Protein AF-A0A7C7Q0E6-F1 (afdb_monomer_lite)

Secondary structure (DSSP, 8-state):
-B-SS-TT---TT-S-SEE-SS----GGGHHHHTTTSS-EESEEEE-SSEEEEEEE-GGGTT-SS---EEEEEEEGGG---PPP-HHHHHHHHT-TT---PPEEEEE--SB--SEEEEETTEEEEEE-BGGGGG-HHHHTTTT-EEEEEEETTT--EEEEEEESSPEEEEEEEEETTEEEEEETTS-EEEE-TTSSB-----S--PPP---SSTT--EEE-----SSSEE-BTTSS---EEE-SEEEE-SSSEEEEEESSS-SEEEPP-GGG--TTS-EEEEEEEEESSSSEEEEEEEETTTEEEEEEE-TTSEEEEEEES-SSTTSEEEEEEEEEPPTTS-EEEEEEEETTTTEEEEEETTEEEEEEEPPTT--S----TT--EEES-SSSB-EEEEEEEEE-

Radius of gyration: 24.92 Å; chains: 1; bounding box: 66×43×68 Å

Structure (mmCIF, N/CA/C/O backbone):
data_AF-A0A7C7Q0E6-F1
#
_entry.id   AF-A0A7C7Q0E6-F1
#
loop_
_atom_site.group_PDB
_atom_site.id
_atom_site.type_symbol
_atom_site.label_atom_id
_atom_site.label_alt_id
_atom_site.label_comp_id
_atom_site.label_asym_id
_atom_site.label_entity_id
_atom_site.label_seq_id
_atom_site.pdbx_PDB_ins_code
_atom_site.Cartn_x
_atom_site.Cartn_y
_atom_site.Cartn_z
_atom_site.occupancy
_atom_site.B_iso_or_equiv
_atom_site.auth_seq_id
_atom_site.auth_comp_id
_atom_site.auth_asym_id
_atom_site.auth_atom_id
_atom_site.pdbx_PDB_model_num
ATOM 1 N N . LEU A 1 1 ? 14.233 1.771 -32.184 1.00 88.00 1 LEU A N 1
ATOM 2 C CA . LEU A 1 1 ? 14.460 0.899 -31.011 1.00 88.00 1 LEU A CA 1
ATOM 3 C C . LEU A 1 1 ? 14.840 -0.485 -31.528 1.00 88.00 1 LEU A C 1
ATOM 5 O O . LEU A 1 1 ? 14.166 -0.945 -32.438 1.00 88.00 1 LEU A O 1
ATOM 9 N N . PHE A 1 2 ? 15.894 -1.125 -31.019 1.00 87.12 2 PHE A N 1
ATOM 10 C CA . PHE A 1 2 ? 16.211 -2.524 -31.347 1.00 87.12 2 PHE A CA 1
ATOM 11 C C . PHE A 1 2 ? 16.764 -3.262 -30.118 1.00 87.12 2 PHE A C 1
ATOM 13 O O . PHE A 1 2 ? 17.229 -2.627 -29.168 1.00 87.12 2 PHE A O 1
ATOM 20 N N . SER A 1 3 ? 16.712 -4.594 -30.138 1.00 87.50 3 SER A N 1
ATOM 21 C CA . SER A 1 3 ? 17.214 -5.456 -29.067 1.00 87.50 3 SER A CA 1
ATOM 22 C C . SER A 1 3 ? 18.143 -6.538 -29.629 1.00 87.50 3 SER A C 1
ATOM 24 O O . SER A 1 3 ? 17.723 -7.251 -30.538 1.00 87.50 3 SER A O 1
ATOM 26 N N . PRO A 1 4 ? 19.378 -6.699 -29.110 1.00 79.69 4 PRO A N 1
ATOM 27 C CA . PRO A 1 4 ? 20.280 -7.764 -29.551 1.00 79.69 4 PRO A CA 1
ATOM 28 C C . PRO A 1 4 ? 19.893 -9.153 -29.018 1.00 79.69 4 PRO A C 1
ATOM 30 O O . PRO A 1 4 ? 20.367 -10.146 -29.558 1.00 79.69 4 PRO A O 1
ATOM 33 N N . ALA A 1 5 ? 19.065 -9.224 -27.970 1.00 78.62 5 ALA A N 1
ATOM 34 C CA . ALA A 1 5 ? 18.670 -10.474 -27.313 1.00 78.62 5 ALA A CA 1
ATOM 35 C C . ALA A 1 5 ? 17.171 -10.805 -27.479 1.00 78.62 5 ALA A C 1
ATOM 37 O O . ALA A 1 5 ? 16.717 -11.861 -27.055 1.00 78.62 5 ALA A O 1
ATOM 38 N N . GLY A 1 6 ? 16.413 -9.926 -28.144 1.00 84.88 6 GLY A N 1
ATOM 39 C CA . GLY A 1 6 ? 14.966 -10.034 -28.312 1.00 84.88 6 GLY A CA 1
ATOM 40 C C . GLY A 1 6 ? 14.204 -9.108 -27.362 1.00 84.88 6 GLY A C 1
ATOM 41 O O . GLY A 1 6 ? 14.594 -8.885 -26.219 1.00 84.88 6 GLY A O 1
ATOM 42 N N . PHE A 1 7 ? 13.090 -8.550 -27.841 1.00 85.62 7 PHE A N 1
ATOM 43 C CA . PHE A 1 7 ? 12.302 -7.584 -27.068 1.00 85.62 7 PHE A CA 1
ATOM 44 C C . PHE A 1 7 ? 11.613 -8.174 -25.840 1.00 85.62 7 PHE A C 1
ATOM 46 O O . PHE A 1 7 ? 11.263 -7.414 -24.950 1.00 85.62 7 PHE A O 1
ATOM 53 N N . LEU A 1 8 ? 11.451 -9.495 -25.787 1.00 82.81 8 LEU A N 1
ATOM 54 C CA . LEU A 1 8 ? 10.764 -10.201 -24.704 1.00 82.81 8 LEU A CA 1
ATOM 55 C C . LEU A 1 8 ? 11.722 -10.946 -23.767 1.00 82.81 8 LEU A C 1
ATOM 57 O O . LEU A 1 8 ? 11.274 -11.662 -22.877 1.00 82.81 8 LEU A O 1
ATOM 61 N N . ASP A 1 9 ? 13.031 -10.805 -23.972 1.00 81.69 9 ASP A N 1
ATOM 62 C CA . ASP A 1 9 ? 14.022 -11.434 -23.111 1.00 81.69 9 ASP A CA 1
ATOM 63 C C . ASP A 1 9 ? 14.139 -10.683 -21.780 1.00 81.69 9 ASP A C 1
ATOM 65 O O . ASP A 1 9 ? 14.504 -9.507 -21.736 1.00 81.69 9 ASP A O 1
ATOM 69 N N . ASP A 1 10 ? 13.839 -11.378 -20.686 1.00 78.25 10 ASP A N 1
ATOM 70 C CA . ASP A 1 10 ? 13.859 -10.844 -19.328 1.00 78.25 10 ASP A CA 1
ATOM 71 C C . ASP A 1 10 ? 14.991 -11.424 -18.458 1.00 78.25 10 ASP A C 1
ATOM 73 O O . ASP A 1 10 ? 15.037 -11.199 -17.240 1.00 78.25 10 ASP A O 1
ATOM 77 N N . ASN A 1 11 ? 15.955 -12.114 -19.081 1.00 77.56 11 ASN A N 1
ATOM 78 C CA . ASN A 1 11 ? 17.046 -12.805 -18.406 1.00 77.56 11 ASN A CA 1
ATOM 79 C C . ASN A 1 11 ? 18.053 -11.849 -17.746 1.00 77.56 11 ASN A C 1
ATOM 81 O O . ASN A 1 11 ? 18.809 -11.144 -18.423 1.00 77.56 11 ASN A O 1
ATOM 85 N N . TRP A 1 12 ? 18.116 -11.843 -16.412 1.00 69.19 12 TRP A N 1
ATOM 86 C CA . TRP A 1 12 ? 18.917 -10.897 -15.621 1.00 69.19 12 TRP A CA 1
ATOM 87 C C . TRP A 1 12 ? 20.417 -10.886 -15.912 1.00 69.19 12 TRP A C 1
ATOM 89 O O . TRP A 1 12 ? 21.068 -9.886 -15.607 1.00 69.19 12 TRP A O 1
ATOM 99 N N . TRP A 1 13 ? 20.957 -11.929 -16.539 1.00 66.19 13 TRP A N 1
ATOM 100 C CA . TRP A 1 13 ? 22.360 -11.975 -16.952 1.00 66.19 13 TRP A CA 1
ATOM 101 C C . TRP A 1 13 ? 22.690 -10.978 -18.072 1.00 66.19 13 TRP A C 1
ATOM 103 O O . TRP A 1 13 ? 23.849 -10.581 -18.227 1.00 66.19 13 TRP A O 1
ATOM 113 N N . HIS A 1 14 ? 21.689 -10.510 -18.818 1.00 71.75 14 HIS A N 1
ATOM 114 C CA . HIS A 1 14 ? 21.881 -9.519 -19.868 1.00 71.75 14 HIS A CA 1
ATOM 115 C C . HIS A 1 14 ? 21.864 -8.096 -19.313 1.00 71.75 14 HIS A C 1
ATOM 117 O O . HIS A 1 14 ? 20.973 -7.674 -18.570 1.00 71.75 14 HIS A O 1
ATOM 123 N N . ARG A 1 15 ? 22.891 -7.332 -19.699 1.00 68.56 15 ARG A N 1
ATOM 124 C CA . ARG A 1 15 ? 23.143 -5.996 -19.147 1.00 68.56 15 ARG A CA 1
ATOM 125 C C . ARG A 1 15 ? 22.322 -4.888 -19.817 1.00 68.56 15 ARG A C 1
ATOM 127 O O . ARG A 1 15 ? 22.119 -3.830 -19.228 1.00 68.56 15 ARG A O 1
ATOM 134 N N . THR A 1 16 ? 21.833 -5.136 -21.027 1.00 68.62 16 THR A N 1
ATOM 135 C CA . THR A 1 16 ? 20.943 -4.249 -21.786 1.00 68.62 16 THR A CA 1
ATOM 136 C C . THR A 1 16 ? 20.053 -5.102 -22.673 1.00 68.62 16 THR A C 1
ATOM 138 O O . THR A 1 16 ? 20.585 -5.906 -23.440 1.00 68.62 16 THR A O 1
ATOM 141 N N . TYR A 1 17 ? 18.739 -4.898 -22.614 1.00 75.25 17 TYR A N 1
ATOM 142 C CA . TYR A 1 17 ? 17.821 -5.525 -23.563 1.00 75.25 17 TYR A CA 1
ATOM 143 C C . TYR A 1 17 ? 17.563 -4.609 -24.734 1.00 75.25 17 TYR A C 1
ATOM 145 O O . TYR A 1 17 ? 17.551 -5.067 -25.869 1.00 75.25 17 TYR A O 1
ATOM 153 N N . TRP A 1 18 ? 17.351 -3.322 -24.482 1.00 90.94 18 TRP A N 1
ATOM 154 C CA . TRP A 1 18 ? 16.843 -2.404 -25.487 1.00 90.94 18 TRP A CA 1
ATOM 155 C C . TRP A 1 18 ? 17.825 -1.266 -25.708 1.00 90.94 18 TRP A C 1
ATOM 157 O O . TRP A 1 18 ? 18.314 -0.642 -24.763 1.00 90.94 18 TRP A O 1
ATOM 167 N N . VAL A 1 19 ? 18.105 -1.001 -26.979 1.00 90.50 19 VAL A N 1
ATOM 168 C CA . VAL A 1 19 ? 19.029 0.030 -27.437 1.00 90.50 19 VAL A CA 1
ATOM 169 C C . VAL A 1 19 ? 18.265 0.980 -28.350 1.00 90.50 19 VAL A C 1
ATOM 171 O O . VAL A 1 19 ? 17.673 0.588 -29.362 1.00 90.50 19 VAL A O 1
ATOM 174 N N . PHE A 1 20 ? 18.281 2.262 -28.005 1.00 91.56 20 PHE A N 1
ATOM 175 C CA . PHE A 1 20 ? 17.761 3.321 -28.854 1.00 91.56 20 PHE A CA 1
ATOM 176 C C . PHE A 1 20 ? 18.888 3.840 -29.756 1.00 91.56 20 PHE A C 1
ATOM 178 O O . PHE A 1 20 ? 19.489 4.883 -29.518 1.00 91.56 20 PHE A O 1
ATOM 185 N N . GLY A 1 21 ? 19.214 3.058 -30.784 1.00 88.50 21 GLY A N 1
ATOM 186 C CA . GLY A 1 21 ? 20.295 3.342 -31.725 1.00 88.50 21 GLY A CA 1
ATOM 187 C C . GLY A 1 21 ? 20.097 2.628 -33.058 1.00 88.50 21 GLY A C 1
ATOM 188 O O . GLY A 1 21 ? 19.042 2.041 -33.300 1.00 88.50 21 GLY A O 1
ATOM 189 N N . LYS A 1 22 ? 21.118 2.684 -33.914 1.00 85.50 22 LYS A N 1
ATOM 190 C CA . LYS A 1 22 ? 21.147 1.992 -35.214 1.00 85.50 22 LYS A CA 1
ATOM 191 C C . LYS A 1 22 ? 22.032 0.744 -35.202 1.00 85.50 22 LYS A C 1
ATOM 193 O O . LYS A 1 22 ? 21.872 -0.111 -36.065 1.00 85.50 22 LYS A O 1
ATOM 198 N N . HIS A 1 23 ? 22.957 0.634 -34.244 1.00 81.94 23 HIS A N 1
ATOM 199 C CA . HIS A 1 23 ? 23.950 -0.437 -34.201 1.00 81.94 23 HIS A CA 1
ATOM 200 C C . HIS A 1 23 ? 24.279 -0.891 -32.773 1.00 81.94 23 HIS A C 1
ATOM 202 O O . HIS A 1 23 ? 24.108 -0.149 -31.804 1.00 81.94 23 HIS A O 1
ATOM 208 N N . PHE A 1 24 ? 24.809 -2.108 -32.646 1.00 80.75 24 PHE A N 1
ATOM 209 C CA . PHE A 1 24 ? 25.304 -2.685 -31.396 1.00 80.75 24 PHE A CA 1
ATOM 210 C C . PHE A 1 24 ? 26.719 -3.223 -31.596 1.00 80.75 24 PHE A C 1
ATOM 212 O O . PHE A 1 24 ? 27.003 -3.872 -32.602 1.00 80.75 24 PHE A O 1
ATOM 219 N N . TYR A 1 25 ? 27.603 -2.961 -30.635 1.00 80.81 25 TYR A N 1
ATOM 220 C CA . TYR A 1 25 ? 28.914 -3.599 -30.593 1.00 80.81 25 TYR A CA 1
ATOM 221 C C . TYR A 1 25 ? 28.756 -5.004 -30.016 1.00 80.81 25 TYR A C 1
ATOM 223 O O . TYR A 1 25 ? 28.298 -5.150 -28.887 1.00 80.81 25 TYR A O 1
ATOM 231 N N . ALA A 1 26 ? 29.140 -6.029 -30.772 1.00 77.88 26 ALA A N 1
ATOM 232 C CA . ALA A 1 26 ? 29.093 -7.417 -30.328 1.00 77.88 26 ALA A CA 1
ATOM 233 C C . ALA A 1 26 ? 30.396 -7.842 -29.616 1.00 77.88 26 ALA A C 1
ATOM 235 O O . ALA A 1 26 ? 31.403 -7.128 -29.617 1.00 77.88 26 ALA A O 1
ATOM 236 N N . GLY A 1 27 ? 30.381 -9.032 -29.009 1.00 75.75 27 GLY A N 1
ATOM 237 C CA . GLY A 1 27 ? 31.560 -9.663 -28.405 1.00 75.75 27 GLY A CA 1
ATOM 238 C C . GLY A 1 27 ? 32.020 -9.052 -27.074 1.00 75.75 27 GLY A C 1
ATOM 239 O O . GLY A 1 27 ? 31.331 -8.234 -26.460 1.00 75.75 27 GLY A O 1
ATOM 240 N N . TYR A 1 28 ? 33.218 -9.449 -26.623 1.00 73.44 28 TYR A N 1
ATOM 241 C CA . TYR A 1 28 ? 33.764 -9.084 -25.306 1.00 73.44 28 TYR A CA 1
ATOM 242 C C . TYR A 1 28 ? 33.933 -7.577 -25.088 1.00 73.44 28 TYR A C 1
ATOM 244 O O . TYR A 1 28 ? 34.082 -7.169 -23.954 1.00 73.44 28 TYR A O 1
ATOM 252 N N . ILE A 1 29 ? 33.916 -6.712 -26.099 1.00 75.06 29 ILE A N 1
ATOM 253 C CA . ILE A 1 29 ? 33.987 -5.257 -25.861 1.00 75.06 29 ILE A CA 1
ATOM 254 C C . ILE A 1 29 ? 32.611 -4.585 -25.889 1.00 75.06 29 ILE A C 1
ATOM 256 O O . ILE A 1 29 ? 32.460 -3.474 -25.387 1.00 75.06 29 ILE A O 1
ATOM 260 N N . GLY A 1 30 ? 31.594 -5.264 -26.425 1.00 77.44 30 GLY A N 1
ATOM 261 C CA . GLY A 1 30 ? 30.262 -4.714 -26.654 1.00 77.44 30 GLY A CA 1
ATOM 262 C C . GLY A 1 30 ? 29.554 -4.219 -25.400 1.00 77.44 30 GLY A C 1
ATOM 263 O O . GLY A 1 30 ? 28.970 -3.136 -25.383 1.00 77.44 30 GLY A O 1
ATOM 264 N N . TRP A 1 31 ? 29.691 -4.972 -24.310 1.00 75.44 31 TRP A N 1
ATOM 265 C CA . TRP A 1 31 ? 29.091 -4.649 -23.014 1.00 75.44 31 TRP A CA 1
ATOM 266 C C . TRP A 1 31 ? 29.593 -3.333 -22.416 1.00 75.44 31 TRP A C 1
ATOM 268 O O . TRP A 1 31 ? 28.874 -2.716 -21.635 1.00 75.44 31 TRP A O 1
ATOM 278 N N . PHE A 1 32 ? 30.813 -2.909 -22.756 1.00 76.75 32 PHE A N 1
ATOM 279 C CA . PHE A 1 32 ? 31.327 -1.620 -22.318 1.00 76.75 32 PHE A CA 1
ATOM 280 C C . PHE A 1 32 ? 30.604 -0.494 -23.041 1.00 76.75 32 PHE A C 1
ATOM 282 O O . PHE A 1 32 ? 30.259 0.484 -22.407 1.00 76.75 32 PHE A O 1
ATOM 289 N N . PHE A 1 33 ? 30.324 -0.626 -24.338 1.00 80.25 33 PHE A N 1
ATOM 290 C CA . PHE A 1 33 ? 29.666 0.427 -25.121 1.00 80.25 33 PHE A CA 1
ATOM 291 C C . PHE A 1 33 ? 28.145 0.461 -24.948 1.00 80.25 33 PHE A C 1
ATOM 293 O O . PHE A 1 33 ? 27.528 1.504 -25.183 1.00 80.25 33 PHE A O 1
ATOM 300 N N . ALA A 1 34 ? 27.551 -0.650 -24.506 1.00 79.00 34 ALA A N 1
ATOM 301 C CA . ALA A 1 34 ? 26.132 -0.756 -24.195 1.00 79.00 34 ALA A CA 1
ATOM 302 C C . ALA A 1 34 ? 25.697 0.382 -23.254 1.00 79.00 34 ALA A C 1
ATOM 304 O O . ALA A 1 34 ? 26.284 0.585 -22.196 1.00 79.00 34 ALA A O 1
ATOM 305 N N . GLY A 1 35 ? 24.714 1.183 -23.672 1.00 80.81 35 GLY A N 1
ATOM 306 C CA . GLY A 1 35 ? 24.186 2.307 -22.887 1.00 80.81 35 GLY A CA 1
ATOM 307 C C . GLY A 1 35 ? 25.111 3.514 -22.705 1.00 80.81 35 GLY A C 1
ATOM 308 O O . GLY A 1 35 ? 24.641 4.545 -22.231 1.00 80.81 35 GLY A O 1
ATOM 309 N N . ARG A 1 36 ? 26.398 3.433 -23.080 1.00 83.31 36 ARG A N 1
ATOM 310 C CA . ARG A 1 36 ? 27.352 4.552 -22.959 1.00 83.31 36 ARG A CA 1
ATOM 311 C C . ARG A 1 36 ? 27.312 5.503 -24.142 1.00 83.31 36 ARG A C 1
ATOM 313 O O . ARG A 1 36 ? 27.509 6.700 -23.947 1.00 83.31 36 ARG A O 1
ATOM 320 N N . GLU A 1 37 ? 27.136 4.982 -25.353 1.00 83.44 37 GLU A N 1
ATOM 321 C CA . GLU A 1 37 ? 27.152 5.795 -26.579 1.00 83.44 37 GLU A CA 1
ATOM 322 C C . GLU A 1 37 ? 25.770 6.271 -27.000 1.00 83.44 37 GLU A C 1
ATOM 324 O O . GLU A 1 37 ? 25.613 7.391 -27.476 1.00 83.44 37 GLU A O 1
ATOM 329 N N . VAL A 1 38 ? 24.781 5.408 -26.811 1.00 89.06 38 VAL A N 1
ATOM 330 C CA . VAL A 1 38 ? 23.384 5.651 -27.141 1.00 89.06 38 VAL A CA 1
ATOM 331 C C . VAL A 1 38 ? 22.520 5.228 -25.961 1.00 89.06 38 VAL A C 1
ATOM 333 O O . VAL A 1 38 ? 22.935 4.341 -25.204 1.00 89.06 38 VAL A O 1
ATOM 336 N N . PRO A 1 39 ? 21.332 5.828 -25.784 1.00 92.00 39 PRO A N 1
ATOM 337 C CA . PRO A 1 39 ? 20.422 5.431 -24.722 1.00 92.00 39 PRO A CA 1
ATOM 338 C C . PRO A 1 39 ? 20.114 3.934 -24.813 1.00 92.00 39 PRO A C 1
ATOM 340 O O . PRO A 1 39 ? 19.650 3.442 -25.841 1.00 92.00 39 PRO A O 1
ATOM 343 N N . ALA A 1 40 ? 20.398 3.200 -23.742 1.00 90.62 40 ALA A N 1
ATOM 344 C CA . ALA A 1 40 ? 20.088 1.782 -23.643 1.00 90.62 40 ALA A CA 1
ATOM 345 C C . ALA A 1 40 ? 19.729 1.419 -22.208 1.00 90.62 40 ALA A C 1
ATOM 347 O O . ALA A 1 40 ? 20.140 2.091 -21.260 1.00 90.62 40 ALA A O 1
ATOM 348 N N . GLY A 1 41 ? 18.981 0.337 -22.054 1.00 90.12 41 GLY A N 1
ATOM 349 C CA . GLY A 1 41 ? 18.575 -0.152 -20.750 1.00 90.12 41 GLY A CA 1
ATOM 350 C C . GLY A 1 41 ? 17.968 -1.537 -20.816 1.00 90.12 41 GLY A C 1
ATOM 351 O O . GLY A 1 41 ? 17.988 -2.205 -21.850 1.00 90.12 41 GLY A O 1
ATOM 352 N N . ARG A 1 42 ? 17.435 -1.974 -19.680 1.00 88.19 42 ARG A N 1
ATOM 353 C CA . ARG A 1 42 ? 16.581 -3.158 -19.623 1.00 88.19 42 ARG A CA 1
ATOM 354 C C . ARG A 1 42 ? 15.259 -2.850 -20.307 1.00 88.19 42 ARG A C 1
ATOM 356 O O . ARG A 1 42 ? 14.860 -3.557 -21.204 1.00 88.19 42 ARG A O 1
ATOM 363 N N . ILE A 1 43 ? 14.628 -1.742 -19.964 1.00 92.44 43 ILE A N 1
ATOM 364 C CA . ILE A 1 43 ? 13.388 -1.328 -20.613 1.00 92.44 43 ILE A CA 1
ATOM 365 C C . ILE A 1 43 ? 13.477 0.156 -20.932 1.00 92.44 43 ILE A C 1
ATOM 367 O O . ILE A 1 43 ? 14.079 0.917 -20.166 1.00 92.44 43 ILE A O 1
ATOM 371 N N . LEU A 1 44 ? 12.936 0.547 -22.083 1.00 94.88 44 LEU A N 1
ATOM 3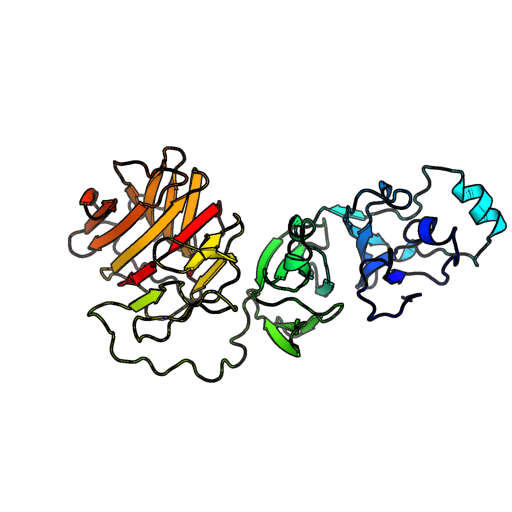72 C CA . LEU A 1 44 ? 12.909 1.923 -22.573 1.00 94.88 44 LEU A CA 1
ATOM 373 C C . LEU A 1 44 ? 11.494 2.271 -23.033 1.00 94.88 44 LEU A C 1
ATOM 375 O O . LEU A 1 44 ? 10.889 1.510 -23.764 1.00 94.88 44 LEU A O 1
ATOM 379 N N . THR A 1 45 ? 11.006 3.457 -22.712 1.00 94.75 45 THR A N 1
ATOM 380 C CA . THR A 1 45 ? 9.819 4.038 -23.351 1.00 94.75 45 THR A CA 1
ATOM 381 C C . THR A 1 45 ? 10.190 5.423 -23.843 1.00 94.75 45 THR A C 1
ATOM 383 O O . THR A 1 45 ? 11.142 6.023 -23.347 1.00 94.75 45 THR A O 1
ATOM 386 N N . PHE A 1 46 ? 9.492 5.949 -24.835 1.00 94.81 46 PHE A N 1
ATOM 387 C CA . PHE A 1 46 ? 9.848 7.237 -25.411 1.00 94.81 46 PHE A CA 1
ATOM 388 C C . PHE A 1 46 ? 8.617 7.960 -25.938 1.00 94.81 46 PHE A C 1
ATOM 390 O O . PHE A 1 46 ? 7.634 7.336 -26.324 1.00 94.81 46 PHE A O 1
ATOM 397 N N . ASN A 1 47 ? 8.705 9.284 -25.943 1.00 92.69 47 ASN A N 1
ATOM 398 C CA . ASN A 1 47 ? 7.805 10.155 -26.687 1.00 92.69 47 ASN A CA 1
ATOM 399 C C . ASN A 1 47 ? 8.592 10.840 -27.815 1.00 92.69 47 ASN A C 1
ATOM 401 O O . ASN A 1 47 ? 9.729 10.467 -28.109 1.00 92.69 47 ASN A O 1
ATOM 405 N N . GLU A 1 48 ? 8.002 11.855 -28.437 1.00 91.69 48 GLU A N 1
ATOM 406 C CA . GLU A 1 48 ? 8.586 12.557 -29.586 1.00 91.69 48 GLU A CA 1
ATOM 407 C C . GLU A 1 48 ? 9.954 13.202 -29.312 1.00 91.69 48 GLU A C 1
ATOM 409 O O . GLU A 1 48 ? 10.733 13.390 -30.241 1.00 91.69 48 GLU A O 1
ATOM 414 N N . SER A 1 49 ? 10.271 13.535 -28.056 1.00 94.19 49 SER A N 1
ATOM 415 C CA . SER A 1 49 ? 11.497 14.271 -27.701 1.00 94.19 49 SER A CA 1
ATOM 416 C C . SER A 1 49 ? 12.396 13.556 -26.698 1.00 94.19 49 SER A C 1
ATOM 418 O O . SER A 1 49 ? 13.582 13.869 -26.583 1.00 94.19 49 SER A O 1
ATOM 420 N N . THR A 1 50 ? 11.849 12.629 -25.914 1.00 96.69 50 THR A N 1
ATOM 421 C CA . THR A 1 50 ? 12.504 12.121 -24.710 1.00 96.69 50 THR A CA 1
ATOM 422 C C . THR A 1 50 ? 12.404 10.608 -24.631 1.00 96.69 50 THR A C 1
ATOM 424 O O . THR A 1 50 ? 11.338 10.025 -24.811 1.00 96.69 50 THR A O 1
ATOM 427 N N . ILE A 1 51 ? 13.537 9.987 -24.314 1.00 96.94 51 ILE A N 1
ATOM 428 C CA . ILE A 1 51 ? 13.662 8.570 -23.998 1.00 96.94 51 ILE A CA 1
ATOM 429 C C . ILE A 1 51 ? 13.756 8.444 -22.481 1.00 96.94 51 ILE A C 1
ATOM 431 O O . ILE A 1 51 ? 14.609 9.071 -21.850 1.00 96.94 51 ILE A O 1
ATOM 435 N N . TYR A 1 52 ? 12.910 7.598 -21.914 1.00 97.69 52 TYR A N 1
ATOM 436 C CA . TYR A 1 52 ? 12.934 7.183 -20.521 1.00 97.69 52 TYR A CA 1
ATOM 437 C C . TYR A 1 52 ? 13.449 5.753 -20.450 1.00 97.69 52 TYR A C 1
ATOM 439 O O . TYR A 1 52 ? 13.055 4.909 -21.256 1.00 97.69 52 TYR A O 1
ATOM 447 N N . GLY A 1 53 ? 14.327 5.464 -19.498 1.00 95.62 53 GLY A N 1
ATOM 448 C CA . GLY A 1 53 ? 14.938 4.147 -19.413 1.00 95.62 53 GLY A CA 1
ATOM 449 C C . GLY A 1 53 ? 15.252 3.704 -18.002 1.00 95.62 53 GLY A C 1
ATOM 450 O O . GLY A 1 53 ? 15.579 4.513 -17.136 1.00 95.62 53 GLY A O 1
ATOM 451 N N . PHE A 1 54 ? 15.194 2.392 -17.792 1.00 93.88 54 PHE A N 1
ATOM 452 C CA . PHE A 1 54 ? 15.721 1.739 -16.602 1.00 93.88 54 PHE A CA 1
ATOM 453 C C . PHE A 1 54 ? 16.966 0.937 -16.980 1.00 93.88 54 PHE A C 1
ATOM 455 O O . PHE A 1 54 ? 16.890 -0.020 -17.755 1.00 93.88 54 PHE A O 1
ATOM 462 N N . ALA A 1 55 ? 18.127 1.337 -16.468 1.00 90.00 55 ALA A N 1
ATOM 463 C CA . ALA A 1 55 ? 19.423 0.802 -16.890 1.00 90.00 55 ALA A CA 1
ATOM 464 C C . ALA A 1 55 ? 20.428 0.739 -15.745 1.00 90.00 55 ALA A C 1
ATOM 466 O O . ALA A 1 55 ? 20.154 1.201 -14.640 1.00 90.00 55 ALA A O 1
ATOM 467 N N . TYR A 1 56 ? 21.603 0.157 -15.987 1.00 85.31 56 TYR A N 1
ATOM 468 C CA . TYR A 1 56 ? 22.706 0.280 -15.038 1.00 85.31 56 TYR A CA 1
ATOM 469 C C . TYR A 1 56 ? 23.119 1.738 -14.901 1.00 85.31 56 TYR A C 1
ATOM 471 O O . TYR A 1 56 ? 23.187 2.471 -15.887 1.00 85.31 56 TYR A O 1
ATOM 479 N N . LYS A 1 57 ? 23.484 2.133 -13.682 1.00 85.81 57 LYS A N 1
ATOM 480 C CA . LYS A 1 57 ? 24.149 3.415 -13.463 1.00 85.81 57 LYS A CA 1
ATOM 481 C C . LYS A 1 57 ? 25.434 3.488 -14.307 1.00 85.81 57 LYS A C 1
ATOM 483 O O . LYS A 1 57 ? 26.150 2.486 -14.396 1.00 85.81 57 LYS A O 1
ATOM 488 N N . PRO A 1 58 ? 25.801 4.667 -14.846 1.00 83.31 58 PRO A N 1
ATOM 489 C CA . PRO A 1 58 ? 26.971 4.842 -15.715 1.00 83.31 58 PRO A CA 1
ATOM 490 C C . PRO A 1 58 ? 28.276 4.237 -15.180 1.00 83.31 58 PRO A C 1
ATOM 492 O O . PRO A 1 58 ? 29.066 3.672 -15.937 1.00 83.31 58 PRO A O 1
ATOM 495 N N . SER A 1 59 ? 28.490 4.304 -13.863 1.00 78.44 59 SER A N 1
ATOM 496 C CA . SER A 1 59 ? 29.674 3.768 -13.184 1.00 78.44 59 SER A CA 1
ATOM 497 C C . SER A 1 59 ? 29.763 2.235 -13.169 1.00 78.44 59 SER A C 1
ATOM 499 O O . SER A 1 59 ? 30.828 1.697 -12.872 1.00 78.44 59 SER A O 1
ATOM 501 N N . TYR A 1 60 ? 28.685 1.523 -13.509 1.00 77.38 60 TYR A N 1
ATOM 502 C CA . TYR A 1 60 ? 28.598 0.063 -13.431 1.00 77.38 60 TYR A CA 1
ATOM 503 C C . TYR A 1 60 ? 28.739 -0.651 -14.781 1.00 77.38 60 TYR A C 1
ATOM 505 O O . TYR A 1 60 ? 28.888 -1.869 -14.798 1.00 77.38 60 TYR A O 1
ATOM 513 N N . TYR A 1 61 ? 28.869 0.073 -15.899 1.00 73.44 61 TYR A N 1
ATOM 514 C CA . TYR A 1 61 ? 29.195 -0.493 -17.225 1.00 73.44 61 TYR A CA 1
ATOM 515 C C . TYR A 1 61 ? 30.653 -1.004 -17.360 1.00 73.44 61 TYR A C 1
ATOM 517 O O . TYR A 1 61 ? 31.206 -1.063 -18.455 1.00 73.44 61 TYR A O 1
ATOM 525 N N . ARG A 1 62 ? 31.306 -1.364 -16.243 1.00 67.19 62 ARG A N 1
ATOM 526 C CA . ARG A 1 62 ? 32.677 -1.916 -16.194 1.00 67.19 62 ARG A CA 1
ATOM 527 C C . ARG A 1 62 ? 32.903 -2.985 -15.108 1.00 67.19 62 ARG A C 1
ATOM 529 O O . ARG A 1 62 ? 33.830 -3.777 -15.236 1.00 67.19 62 ARG A O 1
ATOM 536 N N . ASN A 1 63 ? 32.071 -3.034 -14.065 1.00 59.28 63 ASN A N 1
ATOM 537 C CA . ASN A 1 63 ? 32.303 -3.877 -12.886 1.00 59.28 63 ASN A CA 1
ATOM 538 C C . ASN A 1 63 ? 31.316 -5.048 -12.810 1.00 59.28 63 ASN A C 1
ATOM 540 O O . ASN A 1 63 ? 30.138 -4.900 -13.119 1.00 59.28 63 ASN A O 1
ATOM 544 N N . ILE A 1 64 ? 31.805 -6.207 -12.358 1.00 53.94 64 ILE A N 1
ATOM 545 C CA . ILE A 1 64 ? 31.018 -7.441 -12.170 1.00 53.94 64 ILE A CA 1
ATOM 546 C C . ILE A 1 64 ? 30.209 -7.383 -10.858 1.00 53.94 64 ILE A C 1
ATOM 548 O O . ILE A 1 64 ? 29.171 -8.024 -10.723 1.00 53.94 64 ILE A O 1
ATOM 552 N N . THR A 1 65 ? 30.650 -6.574 -9.893 1.00 50.03 65 THR A N 1
ATOM 553 C CA . THR A 1 65 ? 30.110 -6.552 -8.531 1.00 50.03 65 THR A CA 1
ATOM 554 C C . THR A 1 65 ? 29.401 -5.232 -8.237 1.00 50.03 65 THR A C 1
ATOM 556 O O . THR A 1 65 ? 30.027 -4.225 -7.903 1.00 50.03 65 THR A O 1
ATOM 559 N N . GLY A 1 66 ? 28.075 -5.234 -8.361 1.00 53.81 66 GLY A N 1
ATOM 560 C CA . GLY A 1 66 ? 27.220 -4.133 -7.920 1.00 53.81 66 GLY A CA 1
ATOM 561 C C . GLY A 1 66 ? 26.068 -3.876 -8.879 1.00 53.81 66 GLY A C 1
ATOM 562 O O . GLY A 1 66 ? 26.165 -3.068 -9.793 1.00 53.81 66 GLY A O 1
ATOM 563 N N . TRP A 1 67 ? 24.948 -4.548 -8.653 1.00 60.38 67 TRP A N 1
ATOM 564 C CA . TRP A 1 67 ? 23.713 -4.320 -9.394 1.00 60.38 67 TRP A CA 1
ATOM 565 C C . TRP A 1 67 ? 23.073 -3.009 -8.924 1.00 60.38 67 TRP A C 1
ATOM 567 O O . TRP A 1 67 ? 22.245 -3.009 -8.016 1.00 60.38 67 TRP A O 1
ATOM 577 N N . LYS A 1 68 ? 23.495 -1.873 -9.491 1.00 76.31 68 LYS A N 1
ATOM 578 C CA . LYS A 1 68 ? 22.850 -0.578 -9.237 1.00 76.31 68 LYS A CA 1
ATOM 579 C C . LYS A 1 68 ? 22.235 -0.041 -10.513 1.00 76.31 68 LYS A C 1
ATOM 581 O O . LYS A 1 68 ? 22.932 0.460 -11.396 1.00 76.31 68 LYS A O 1
ATOM 586 N N . TYR A 1 69 ? 20.919 -0.158 -10.571 1.00 86.25 69 TYR A N 1
ATOM 587 C CA . TYR A 1 69 ? 20.110 0.427 -11.620 1.00 86.25 69 TYR A CA 1
ATOM 588 C C . TYR A 1 69 ? 19.751 1.873 -11.288 1.00 86.25 69 TYR A C 1
ATOM 590 O O . TYR A 1 69 ? 19.795 2.278 -10.127 1.00 86.25 69 TYR A O 1
ATOM 598 N N . HIS A 1 70 ? 19.392 2.627 -12.314 1.00 91.38 70 HIS A N 1
ATOM 599 C CA . HIS A 1 70 ? 18.739 3.919 -12.199 1.00 91.38 70 HIS A CA 1
ATOM 600 C C . HIS A 1 70 ? 17.601 4.020 -13.210 1.00 91.38 70 HIS A C 1
ATOM 602 O O . HIS A 1 70 ? 17.603 3.337 -14.238 1.00 91.38 70 HIS A O 1
ATOM 608 N N . LEU A 1 71 ? 16.645 4.887 -12.908 1.00 96.12 71 LEU A N 1
ATOM 609 C CA . LEU A 1 71 ? 15.708 5.409 -13.884 1.00 96.12 71 LEU A CA 1
ATOM 610 C C . LEU A 1 71 ? 16.274 6.721 -14.432 1.00 96.12 71 LEU A C 1
ATOM 612 O O . LEU A 1 71 ? 16.784 7.539 -13.665 1.00 96.12 71 LEU A O 1
ATOM 616 N N . PHE A 1 72 ? 16.178 6.935 -15.738 1.00 96.44 72 PHE A N 1
ATOM 617 C CA . PHE A 1 72 ? 16.687 8.141 -16.380 1.00 96.44 72 PHE A CA 1
ATOM 618 C C . PHE A 1 72 ? 15.738 8.682 -17.446 1.00 96.44 72 PHE A C 1
ATOM 620 O O . PHE A 1 72 ? 14.943 7.936 -18.019 1.00 96.44 72 PHE A O 1
ATOM 627 N N . ALA A 1 73 ? 15.911 9.965 -17.770 1.00 97.69 73 ALA A N 1
ATOM 628 C CA . ALA A 1 73 ? 15.439 10.565 -19.014 1.00 97.69 73 ALA A CA 1
ATOM 629 C C . ALA A 1 73 ? 16.603 11.148 -19.813 1.00 97.69 73 ALA A C 1
ATOM 631 O O . ALA A 1 73 ? 17.557 11.693 -19.254 1.00 97.69 73 ALA A O 1
ATOM 632 N N . THR A 1 74 ? 16.521 11.069 -21.134 1.00 95.88 74 THR A N 1
ATOM 633 C CA . THR A 1 74 ? 17.496 11.646 -22.064 1.00 95.88 74 THR A CA 1
ATOM 634 C C . THR A 1 74 ? 16.808 12.098 -23.346 1.00 95.88 74 THR A C 1
ATOM 636 O O . THR A 1 74 ? 15.676 11.713 -23.625 1.00 95.88 74 THR A O 1
ATOM 639 N N . ASP A 1 75 ? 17.464 12.966 -24.105 1.00 95.00 75 ASP A N 1
ATOM 640 C CA . ASP A 1 75 ? 16.888 13.530 -25.321 1.00 95.00 75 ASP A CA 1
ATOM 641 C C . ASP A 1 75 ? 17.049 12.583 -26.516 1.00 95.00 75 ASP A C 1
ATOM 643 O O . ASP A 1 75 ? 18.119 12.000 -26.710 1.00 95.00 75 ASP A O 1
ATOM 647 N N . ILE A 1 76 ? 16.009 12.458 -27.340 1.00 91.81 76 ILE A N 1
ATOM 648 C CA . ILE A 1 76 ? 16.033 11.602 -28.533 1.00 91.81 76 ILE A CA 1
ATOM 649 C C . ILE A 1 76 ? 17.075 12.077 -29.561 1.00 91.81 76 ILE A C 1
ATOM 651 O O . ILE A 1 76 ? 17.627 11.271 -30.309 1.00 91.81 76 ILE A O 1
ATOM 655 N N . SER A 1 77 ? 17.426 13.369 -29.562 1.00 88.44 77 SER A N 1
ATOM 656 C CA . SER A 1 77 ? 18.443 13.943 -30.457 1.00 88.44 77 SER A CA 1
ATOM 657 C C . SER A 1 77 ? 19.873 13.462 -30.175 1.00 88.44 77 SER A C 1
ATOM 659 O O . SER A 1 77 ? 20.771 13.654 -31.001 1.00 88.44 77 SER A O 1
ATOM 661 N N . GLN A 1 78 ? 20.110 12.807 -29.032 1.00 80.69 78 GLN A N 1
ATOM 662 C CA . GLN A 1 78 ? 21.424 12.259 -28.679 1.00 80.69 78 GLN A CA 1
ATOM 663 C C . GLN A 1 78 ? 21.792 11.003 -29.473 1.00 80.69 78 GLN A C 1
ATOM 665 O O . GLN A 1 78 ? 22.924 10.527 -29.386 1.00 80.69 78 GLN A O 1
ATOM 670 N N . VAL A 1 79 ? 20.868 10.475 -30.275 1.00 77.75 79 VAL A N 1
ATOM 671 C CA . VAL A 1 79 ? 21.045 9.261 -31.075 1.00 77.75 79 VAL A CA 1
ATOM 672 C C . VAL A 1 79 ? 21.875 9.577 -32.324 1.00 77.75 79 VAL A C 1
ATOM 674 O O . VAL A 1 79 ? 21.391 9.603 -33.454 1.00 77.75 79 VAL A O 1
ATOM 677 N N . LYS A 1 80 ? 23.167 9.837 -32.114 1.00 77.62 80 LYS A N 1
ATOM 678 C CA . LYS A 1 80 ? 24.170 10.039 -33.165 1.00 77.62 80 LYS A CA 1
ATOM 679 C C . LYS A 1 80 ? 25.130 8.861 -33.151 1.00 77.62 80 LYS A C 1
ATOM 681 O O . LYS A 1 80 ? 26.141 8.886 -32.454 1.00 77.62 80 LYS A O 1
ATOM 686 N N . GLN A 1 81 ? 24.793 7.816 -33.902 1.00 75.44 81 GLN A N 1
ATOM 687 C CA . GLN A 1 81 ? 25.583 6.590 -33.926 1.00 75.44 81 GLN A CA 1
ATOM 688 C C . GLN A 1 81 ? 26.183 6.351 -35.320 1.00 75.44 81 GLN A C 1
ATOM 690 O O . GLN A 1 81 ? 25.428 6.051 -36.247 1.00 75.44 81 GLN A O 1
ATOM 695 N N . PRO A 1 82 ? 27.511 6.491 -35.495 1.00 76.25 82 PRO A N 1
ATOM 696 C CA . PRO A 1 82 ? 28.183 6.012 -36.699 1.00 76.25 82 PRO A CA 1
ATOM 697 C C . PRO A 1 82 ? 28.199 4.469 -36.727 1.00 76.25 82 PRO A C 1
ATOM 699 O O . PRO A 1 82 ? 27.968 3.842 -35.686 1.00 76.25 82 PRO A O 1
ATOM 702 N N . PRO A 1 83 ? 28.498 3.842 -37.880 1.00 81.69 83 PRO A N 1
ATOM 703 C CA . PRO A 1 83 ? 28.687 2.395 -37.961 1.00 81.69 83 PRO A CA 1
ATOM 704 C C . PRO A 1 83 ? 29.719 1.878 -36.938 1.00 81.69 83 PRO A C 1
ATOM 706 O O . PRO A 1 83 ? 30.635 2.624 -36.569 1.00 81.69 83 PRO A O 1
ATOM 709 N N . PRO A 1 84 ? 29.607 0.617 -36.472 1.00 82.88 84 PRO A N 1
ATOM 710 C CA . PRO A 1 84 ? 30.544 0.055 -35.504 1.00 82.88 84 PRO A CA 1
ATOM 711 C C . PRO A 1 84 ? 31.987 0.046 -36.020 1.00 82.88 84 PRO A C 1
ATOM 713 O O . PRO A 1 84 ? 32.314 -0.645 -36.978 1.00 82.88 84 PRO A O 1
ATOM 716 N N . ASP A 1 85 ? 32.865 0.772 -35.330 1.00 86.94 85 ASP A N 1
ATOM 717 C CA . ASP A 1 85 ? 34.319 0.732 -35.529 1.00 86.94 85 ASP A CA 1
ATOM 718 C C . ASP A 1 85 ? 34.976 0.017 -34.339 1.00 86.94 85 ASP A C 1
ATOM 720 O O . ASP A 1 85 ? 35.111 0.588 -33.250 1.00 86.94 85 ASP A O 1
ATOM 724 N N . TYR A 1 86 ? 35.349 -1.252 -34.535 1.00 84.75 86 TYR A N 1
ATOM 725 C CA . TYR A 1 86 ? 35.959 -2.090 -33.496 1.00 84.75 86 TYR A CA 1
ATOM 726 C C . TYR A 1 86 ? 37.391 -1.656 -33.148 1.00 84.75 86 TYR A C 1
ATOM 728 O O . TYR A 1 86 ? 37.808 -1.801 -31.998 1.00 84.75 86 TYR A O 1
ATOM 736 N N . THR A 1 87 ? 38.123 -1.052 -34.085 1.00 85.50 87 THR A N 1
ATOM 737 C CA . THR A 1 87 ? 39.478 -0.528 -33.853 1.00 85.50 87 THR A CA 1
ATOM 738 C C . THR A 1 87 ? 39.428 0.711 -32.958 1.00 85.50 87 THR A C 1
ATOM 740 O O . THR A 1 87 ? 40.199 0.840 -32.002 1.00 85.50 87 THR A O 1
ATOM 743 N N . ARG A 1 88 ? 38.475 1.623 -33.201 1.00 83.56 88 ARG A N 1
ATOM 744 C CA . ARG A 1 88 ? 38.177 2.738 -32.286 1.00 83.56 88 ARG A CA 1
ATOM 745 C C . ARG A 1 88 ? 37.695 2.225 -30.937 1.00 83.56 88 ARG A C 1
ATOM 747 O O . ARG A 1 88 ? 38.213 2.668 -29.915 1.00 83.56 88 ARG A O 1
ATOM 754 N N . ALA A 1 89 ? 36.765 1.274 -30.926 1.00 79.81 89 ALA A N 1
ATOM 755 C CA . ALA A 1 89 ? 36.227 0.703 -29.698 1.00 79.81 89 ALA A CA 1
ATOM 756 C C . ALA A 1 89 ? 37.335 0.110 -28.806 1.00 79.81 89 ALA A C 1
ATOM 758 O O . ALA A 1 89 ? 37.379 0.385 -27.612 1.00 79.81 89 ALA A O 1
ATOM 759 N N . GLN A 1 90 ? 38.301 -0.621 -29.365 1.00 81.38 90 GLN A N 1
ATOM 760 C CA . GLN A 1 90 ? 39.434 -1.146 -28.592 1.00 81.38 90 GLN A CA 1
ATOM 761 C C . GLN A 1 90 ? 40.317 -0.046 -27.979 1.00 81.38 90 GLN A C 1
ATOM 763 O O . GLN A 1 90 ? 40.797 -0.204 -26.852 1.00 81.38 90 GLN A O 1
ATOM 768 N N . ARG A 1 91 ? 40.513 1.079 -28.682 1.00 83.06 91 ARG A N 1
ATOM 769 C CA . ARG A 1 91 ? 41.227 2.251 -28.143 1.00 83.06 91 ARG A CA 1
ATOM 770 C C . ARG A 1 91 ? 40.429 2.926 -27.025 1.00 83.06 91 ARG A C 1
ATOM 772 O O . ARG A 1 91 ? 40.969 3.158 -25.946 1.00 83.06 91 ARG A O 1
ATOM 779 N N . GLU A 1 92 ? 39.142 3.189 -27.252 1.00 78.81 92 GLU A N 1
ATOM 780 C CA . GLU A 1 92 ? 38.257 3.872 -26.297 1.00 78.81 92 GLU A CA 1
ATOM 781 C C . GLU A 1 92 ? 37.959 3.032 -25.046 1.00 78.81 92 GLU A C 1
ATOM 783 O O . GLU A 1 92 ? 37.851 3.586 -23.956 1.00 78.81 92 GLU A O 1
ATOM 788 N N . PHE A 1 93 ? 37.904 1.702 -25.160 1.00 73.31 93 PHE A N 1
ATOM 789 C CA . PHE A 1 93 ? 37.711 0.777 -24.033 1.00 73.31 93 PHE A CA 1
ATOM 790 C C . PHE A 1 93 ? 38.773 0.946 -22.930 1.00 73.31 93 PHE A C 1
ATOM 792 O O . PHE A 1 93 ? 38.518 0.723 -21.741 1.00 73.31 93 PHE A O 1
ATOM 799 N N . ARG A 1 94 ? 39.982 1.387 -23.303 1.00 73.19 94 ARG A N 1
ATOM 800 C CA . ARG A 1 94 ? 41.069 1.664 -22.352 1.00 73.19 94 ARG A CA 1
ATOM 801 C C . ARG A 1 94 ? 40.810 2.930 -21.521 1.00 73.19 94 ARG A C 1
ATOM 803 O O . ARG A 1 94 ? 41.345 3.046 -20.419 1.00 73.19 94 ARG A O 1
ATOM 810 N N . VAL A 1 95 ? 39.938 3.830 -21.980 1.00 71.44 95 VAL A N 1
ATOM 811 C CA . VAL A 1 95 ? 39.597 5.099 -21.321 1.00 71.44 95 VAL A CA 1
ATOM 812 C C . VAL A 1 95 ? 38.455 4.896 -20.317 1.00 71.44 95 VAL A C 1
ATOM 814 O O . VAL A 1 95 ? 37.363 4.451 -20.660 1.00 71.44 95 VAL A O 1
ATOM 817 N N . ARG A 1 96 ? 38.682 5.226 -19.036 1.00 60.19 96 ARG A N 1
ATOM 818 C CA . ARG A 1 96 ? 37.746 4.877 -17.943 1.00 60.19 96 ARG A CA 1
ATOM 819 C C . ARG A 1 96 ? 36.467 5.737 -17.895 1.00 60.19 96 ARG A C 1
ATOM 821 O O . ARG A 1 96 ? 35.409 5.221 -17.535 1.00 60.19 96 ARG A O 1
ATOM 828 N N . ASN A 1 97 ? 36.521 7.001 -18.324 1.00 64.00 97 ASN A N 1
ATOM 829 C CA . ASN A 1 97 ? 35.505 8.008 -17.966 1.00 64.00 97 ASN A CA 1
ATOM 830 C C . ASN A 1 97 ? 34.599 8.498 -19.111 1.00 64.00 97 ASN A C 1
ATOM 832 O O . ASN A 1 97 ? 33.953 9.530 -18.972 1.00 64.00 97 ASN A O 1
ATOM 836 N N . MET A 1 98 ? 34.500 7.784 -20.235 1.00 68.50 98 MET A N 1
ATOM 837 C CA . MET A 1 98 ? 33.668 8.258 -21.353 1.00 68.50 98 MET A CA 1
ATOM 838 C C . MET A 1 98 ? 32.246 7.707 -21.319 1.00 68.50 98 MET A C 1
ATOM 840 O O . MET A 1 98 ? 32.028 6.574 -21.736 1.00 68.50 98 MET A O 1
ATOM 844 N N . PHE A 1 99 ? 31.285 8.487 -20.834 1.00 81.69 99 PHE A N 1
ATOM 845 C CA . PHE A 1 99 ? 29.854 8.216 -20.986 1.00 81.69 99 PHE A CA 1
ATOM 846 C C . PHE A 1 99 ? 29.255 9.346 -21.835 1.00 81.69 99 PHE A C 1
ATOM 848 O O . PHE A 1 99 ? 29.320 10.505 -21.433 1.00 81.69 99 PHE A O 1
ATOM 855 N N . LYS A 1 100 ? 28.776 9.032 -23.046 1.00 84.69 100 LYS A N 1
ATOM 856 C CA . LYS A 1 100 ? 28.363 10.031 -24.050 1.00 84.69 100 LYS A CA 1
ATOM 857 C C . LYS A 1 100 ? 26.895 10.437 -23.889 1.00 84.69 100 LYS A C 1
ATOM 859 O O . LYS A 1 100 ? 26.553 11.574 -24.205 1.00 84.69 100 LYS A O 1
ATOM 864 N N . VAL A 1 101 ? 26.050 9.543 -23.372 1.00 88.69 101 VAL A N 1
ATOM 865 C CA . VAL A 1 101 ? 24.636 9.842 -23.102 1.00 88.69 101 VAL A CA 1
ATOM 866 C C . VAL A 1 101 ? 24.529 10.856 -21.960 1.00 88.69 101 VAL A C 1
ATOM 868 O O . VAL A 1 101 ? 24.983 10.625 -20.842 1.00 88.69 101 VAL A O 1
ATOM 871 N N . LYS A 1 102 ? 23.915 12.002 -22.238 1.00 92.19 102 LYS A N 1
ATOM 872 C CA . LYS A 1 102 ? 23.615 13.050 -21.263 1.00 92.19 102 LYS A CA 1
ATOM 873 C C . LYS A 1 102 ? 22.198 12.855 -20.739 1.00 92.19 102 LYS A C 1
ATOM 875 O O . LYS A 1 102 ? 21.240 12.813 -21.515 1.00 92.19 102 LYS A O 1
ATOM 880 N N . PHE A 1 103 ? 22.045 12.766 -19.427 1.00 93.62 103 PHE A N 1
ATOM 881 C CA . PHE A 1 103 ? 20.730 12.633 -18.808 1.00 93.62 103 PHE A CA 1
ATOM 882 C C . PHE A 1 103 ? 20.118 14.003 -18.524 1.00 93.62 103 PHE A C 1
ATOM 884 O O . PHE A 1 103 ? 20.811 14.898 -18.050 1.00 93.62 103 PHE A O 1
ATOM 891 N N . LYS A 1 104 ? 18.813 14.140 -18.784 1.00 96.00 104 LYS A N 1
ATOM 892 C CA . LYS A 1 104 ? 17.996 15.249 -18.268 1.00 96.00 104 LYS A CA 1
ATOM 893 C C . LYS A 1 104 ? 17.878 15.122 -16.747 1.00 96.00 104 LYS A C 1
ATOM 895 O O . LYS A 1 104 ? 18.058 16.093 -16.026 1.00 96.00 104 LYS A O 1
ATOM 900 N N . TRP A 1 105 ? 17.651 13.898 -16.276 1.00 96.69 105 TRP A N 1
ATOM 901 C CA . TRP A 1 105 ? 17.653 13.535 -14.863 1.00 96.69 105 TRP A CA 1
ATOM 902 C C . TRP A 1 105 ? 17.947 12.041 -14.690 1.00 96.69 105 TRP A C 1
ATOM 904 O O . TRP A 1 105 ? 17.816 11.244 -15.624 1.00 96.69 105 TRP A O 1
ATOM 914 N N . THR A 1 106 ? 18.352 11.669 -13.476 1.00 95.31 106 THR A N 1
ATOM 915 C CA . THR A 1 106 ? 18.576 10.286 -13.041 1.00 95.31 106 THR A CA 1
ATOM 916 C C . THR A 1 106 ? 18.114 10.130 -11.598 1.00 95.31 106 THR A C 1
ATOM 918 O O . THR A 1 106 ? 18.467 10.947 -10.753 1.00 95.31 106 THR A O 1
ATOM 921 N N . VAL A 1 107 ? 17.394 9.052 -11.296 1.00 93.06 107 VAL A N 1
ATOM 922 C CA . VAL A 1 107 ? 16.881 8.763 -9.949 1.00 93.06 107 VAL A CA 1
ATOM 923 C C . VAL A 1 107 ? 17.014 7.281 -9.603 1.00 93.06 107 VAL A C 1
ATOM 925 O O . VAL A 1 107 ? 17.030 6.413 -10.480 1.00 93.06 107 VAL A O 1
ATOM 928 N N . ASP A 1 108 ? 17.113 6.990 -8.309 1.00 89.94 108 ASP A N 1
ATOM 929 C CA . ASP A 1 108 ? 16.977 5.631 -7.787 1.00 89.94 108 ASP A CA 1
ATOM 930 C C . ASP A 1 108 ? 15.497 5.303 -7.585 1.00 89.94 108 ASP A C 1
ATOM 932 O O . ASP A 1 108 ? 14.738 6.128 -7.078 1.00 89.94 108 ASP A O 1
ATOM 936 N N . VAL A 1 109 ? 15.088 4.090 -7.961 1.00 86.75 109 VAL A N 1
ATOM 937 C CA . VAL A 1 109 ? 13.710 3.612 -7.788 1.00 86.75 109 VAL A CA 1
ATOM 938 C C . VAL A 1 109 ? 13.670 2.368 -6.900 1.00 86.75 109 VAL A C 1
ATOM 940 O O . VAL A 1 109 ? 14.553 1.515 -7.004 1.00 86.75 109 VAL A O 1
ATOM 943 N N . PRO A 1 110 ? 12.645 2.218 -6.040 1.00 83.69 110 PRO A N 1
ATOM 944 C CA . PRO A 1 110 ? 12.552 1.135 -5.060 1.00 83.69 110 PRO A CA 1
ATOM 945 C C . PRO A 1 110 ? 12.119 -0.214 -5.654 1.00 83.69 110 PRO A C 1
ATOM 947 O O . PRO A 1 110 ? 11.783 -1.121 -4.894 1.00 83.69 110 PRO A O 1
ATOM 950 N N . LEU A 1 111 ? 12.129 -0.379 -6.980 1.00 85.69 111 LEU A N 1
ATOM 951 C CA . LEU A 1 111 ? 11.803 -1.630 -7.665 1.00 85.69 111 LEU A CA 1
ATOM 952 C C . LEU A 1 111 ? 12.810 -1.964 -8.765 1.00 85.69 111 LEU A C 1
ATOM 954 O O . LEU A 1 111 ? 13.522 -1.109 -9.289 1.00 85.69 111 LEU A O 1
ATOM 958 N N . LEU A 1 112 ? 12.818 -3.232 -9.144 1.00 86.44 112 LEU A N 1
ATOM 959 C CA . LEU A 1 112 ? 13.368 -3.691 -10.403 1.00 86.44 112 LEU A CA 1
ATOM 960 C C . LEU A 1 112 ? 12.303 -3.546 -11.483 1.00 86.44 112 LEU A C 1
ATOM 962 O O . LEU A 1 112 ? 11.320 -4.275 -11.478 1.00 86.44 112 LEU A O 1
ATOM 966 N N . VAL A 1 113 ? 12.478 -2.602 -12.402 1.00 91.56 113 VAL A N 1
ATOM 967 C CA . VAL A 1 113 ? 11.466 -2.337 -13.430 1.00 91.56 113 VAL A CA 1
ATOM 968 C C . VAL A 1 113 ? 11.412 -3.508 -14.415 1.00 91.56 113 VAL A C 1
ATOM 970 O O . VAL A 1 113 ? 12.415 -3.833 -15.054 1.00 91.56 113 VAL A O 1
ATOM 973 N N . ARG A 1 114 ? 10.238 -4.141 -14.513 1.00 91.44 114 ARG A N 1
ATOM 974 C CA . ARG A 1 114 ? 9.914 -5.194 -15.491 1.00 91.44 114 ARG A CA 1
ATOM 975 C C . ARG A 1 114 ? 8.985 -4.684 -16.585 1.00 91.44 114 ARG A C 1
ATOM 977 O O . ARG A 1 114 ? 9.160 -5.061 -17.733 1.00 91.44 114 ARG A O 1
ATOM 984 N N . ALA A 1 115 ? 8.043 -3.815 -16.241 1.00 94.06 115 ALA A N 1
ATOM 985 C CA . ALA A 1 115 ? 7.130 -3.200 -17.192 1.00 94.06 115 ALA A CA 1
ATOM 986 C C . ALA A 1 115 ? 7.100 -1.683 -16.982 1.00 94.06 115 ALA A C 1
ATOM 988 O O . ALA A 1 115 ? 7.156 -1.207 -15.842 1.00 94.06 115 ALA A O 1
ATOM 989 N N . MET A 1 116 ? 7.063 -0.928 -18.078 1.00 96.31 116 MET A N 1
ATOM 990 C CA . MET A 1 116 ? 7.162 0.526 -18.056 1.00 96.31 116 MET A CA 1
ATOM 991 C C . MET A 1 116 ? 6.397 1.134 -19.221 1.00 96.31 116 MET A C 1
ATOM 993 O O . MET A 1 116 ? 6.681 0.802 -20.365 1.00 96.31 116 MET A O 1
ATOM 997 N N . ILE A 1 117 ? 5.510 2.086 -18.937 1.00 95.75 117 ILE A N 1
ATOM 998 C CA . ILE A 1 117 ? 4.876 2.911 -19.971 1.00 95.75 117 ILE A CA 1
ATOM 999 C C . ILE A 1 117 ? 4.912 4.384 -19.583 1.00 95.75 117 ILE A C 1
ATOM 1001 O O . ILE A 1 117 ? 4.884 4.733 -18.400 1.00 95.75 117 ILE A O 1
ATOM 1005 N N . GLN A 1 118 ? 4.933 5.256 -20.586 1.00 95.06 118 GLN A N 1
ATOM 1006 C CA . GLN A 1 118 ? 4.722 6.688 -20.406 1.00 95.06 118 GLN A CA 1
ATOM 1007 C C . GLN A 1 118 ? 3.280 7.045 -20.781 1.00 95.06 118 GLN A C 1
ATOM 1009 O O . GLN A 1 118 ? 2.759 6.579 -21.789 1.00 95.06 118 GLN A O 1
ATOM 1014 N N . ALA A 1 119 ? 2.643 7.878 -19.961 1.00 91.38 119 ALA A N 1
ATOM 1015 C CA . ALA A 1 119 ? 1.336 8.455 -20.242 1.00 91.38 119 ALA A CA 1
ATOM 1016 C C . ALA A 1 119 ? 1.300 9.898 -19.723 1.00 91.38 119 ALA A C 1
ATOM 1018 O O . ALA A 1 119 ? 1.389 10.141 -18.518 1.00 91.38 119 ALA A O 1
ATOM 1019 N N . ASN A 1 120 ? 1.156 10.862 -20.636 1.00 88.06 120 ASN A N 1
ATOM 1020 C CA . ASN A 1 120 ? 1.238 12.298 -20.339 1.00 88.06 120 ASN A CA 1
ATOM 1021 C C . ASN A 1 120 ? 2.535 12.653 -19.575 1.00 88.06 120 ASN A C 1
ATOM 1023 O O . ASN A 1 120 ? 3.622 12.186 -19.912 1.00 88.06 120 ASN A O 1
ATOM 1027 N N . ASP A 1 121 ? 2.432 13.440 -18.508 1.00 92.12 121 ASP A N 1
ATOM 1028 C CA . ASP A 1 121 ? 3.567 13.845 -17.673 1.00 92.12 121 ASP A CA 1
ATOM 1029 C C . ASP A 1 121 ? 4.003 12.762 -16.662 1.00 92.12 121 ASP A C 1
ATOM 1031 O O . ASP A 1 121 ? 4.758 13.047 -15.729 1.00 92.12 121 ASP A O 1
ATOM 1035 N N . LEU A 1 122 ? 3.523 11.521 -16.813 1.00 93.69 122 LEU A N 1
ATOM 1036 C CA . LEU A 1 122 ? 3.758 10.430 -15.871 1.00 93.69 122 LEU A CA 1
ATOM 1037 C C . LEU A 1 122 ? 4.395 9.210 -16.538 1.00 93.69 122 LEU A C 1
ATOM 1039 O O . LEU A 1 122 ? 4.131 8.869 -17.692 1.00 93.69 122 LEU A O 1
ATOM 1043 N N . LEU A 1 123 ? 5.213 8.523 -15.752 1.00 96.31 123 LEU A N 1
ATOM 1044 C CA . LEU A 1 123 ? 5.818 7.245 -16.065 1.00 96.31 123 LEU A CA 1
ATOM 1045 C C . LEU A 1 123 ? 5.322 6.211 -15.055 1.00 96.31 123 LEU A C 1
ATOM 1047 O O . LEU A 1 123 ? 5.477 6.390 -13.847 1.00 96.31 123 LEU A O 1
ATOM 1051 N N . PHE A 1 124 ? 4.729 5.135 -15.553 1.00 95.44 124 PHE A N 1
ATOM 1052 C CA . PHE A 1 124 ? 4.256 4.016 -14.749 1.00 95.44 124 PHE A CA 1
ATOM 1053 C C . PHE A 1 124 ? 5.298 2.908 -14.819 1.00 95.44 124 PHE A C 1
ATOM 1055 O O . PHE A 1 124 ? 5.727 2.531 -15.907 1.00 95.44 124 PHE A O 1
ATOM 1062 N N . LEU A 1 125 ? 5.729 2.418 -13.661 1.00 95.62 125 LEU A N 1
ATOM 1063 C CA . LEU A 1 125 ? 6.806 1.439 -13.528 1.00 95.62 125 LEU A CA 1
ATOM 1064 C C . LEU A 1 125 ? 6.338 0.315 -12.619 1.00 95.62 125 LEU A C 1
ATOM 1066 O O . LEU A 1 125 ? 5.998 0.586 -11.468 1.00 95.62 125 LEU A O 1
ATOM 1070 N N . ALA A 1 126 ? 6.370 -0.928 -13.093 1.00 93.44 126 ALA A N 1
ATOM 1071 C CA . ALA A 1 126 ? 6.024 -2.079 -12.272 1.00 93.44 126 ALA A CA 1
ATOM 1072 C C . ALA A 1 126 ? 7.089 -3.178 -12.283 1.00 93.44 126 ALA A C 1
ATOM 1074 O O . ALA A 1 126 ? 7.775 -3.410 -13.283 1.00 93.44 126 ALA A O 1
ATOM 1075 N N . GLY A 1 127 ? 7.221 -3.866 -11.150 1.00 90.62 127 GLY A N 1
ATOM 1076 C CA . GLY A 1 127 ? 8.135 -4.991 -10.960 1.00 90.62 127 GLY A CA 1
ATOM 1077 C C . GLY A 1 127 ? 8.441 -5.252 -9.483 1.00 90.62 127 GLY A C 1
ATOM 1078 O O . GLY A 1 127 ? 7.848 -4.610 -8.617 1.00 90.62 127 GLY A O 1
ATOM 1079 N N . PRO A 1 128 ? 9.327 -6.206 -9.155 1.00 83.69 128 PRO A N 1
ATOM 1080 C CA . PRO A 1 128 ? 9.537 -6.609 -7.770 1.00 83.69 128 PRO A CA 1
ATOM 1081 C C . PRO A 1 128 ? 10.303 -5.531 -6.979 1.00 83.69 128 PRO A C 1
ATOM 1083 O O . PRO A 1 128 ? 11.190 -4.879 -7.541 1.00 83.69 128 PRO A O 1
ATOM 1086 N N . PRO A 1 129 ? 10.037 -5.346 -5.670 1.00 78.31 129 PRO A N 1
ATOM 1087 C CA . PRO A 1 129 ? 10.764 -4.385 -4.835 1.00 78.31 129 PRO A CA 1
ATOM 1088 C C . PRO A 1 129 ? 12.285 -4.619 -4.848 1.00 78.31 129 PRO A C 1
ATOM 1090 O O . PRO A 1 129 ? 12.747 -5.740 -4.687 1.00 78.31 129 PRO A O 1
ATOM 1093 N N . GLN A 1 130 ? 13.110 -3.575 -4.961 1.00 67.69 130 GLN A N 1
ATOM 1094 C CA . GLN A 1 130 ? 14.563 -3.687 -5.189 1.00 67.69 130 GLN A CA 1
ATOM 1095 C C . GLN A 1 130 ? 15.316 -4.407 -4.052 1.00 67.69 130 GLN A C 1
ATOM 1097 O O . GLN A 1 130 ? 16.325 -5.074 -4.288 1.00 67.69 130 GLN A O 1
ATOM 1102 N N . ARG A 1 131 ? 14.805 -4.343 -2.811 1.00 54.50 131 ARG A N 1
ATOM 1103 C CA . ARG A 1 131 ? 15.352 -5.086 -1.654 1.00 54.50 131 ARG A CA 1
ATOM 1104 C C . ARG A 1 131 ? 15.202 -6.616 -1.785 1.00 54.50 131 ARG A C 1
ATOM 1106 O O . ARG A 1 131 ? 15.782 -7.346 -0.985 1.00 54.50 131 ARG A O 1
ATOM 1113 N N . ALA A 1 132 ? 14.485 -7.101 -2.803 1.00 46.31 132 ALA A N 1
ATOM 1114 C CA . ALA A 1 132 ? 14.358 -8.506 -3.195 1.00 46.31 132 ALA A CA 1
ATOM 1115 C C . ALA A 1 132 ? 15.674 -9.162 -3.647 1.00 46.31 132 ALA A C 1
ATOM 1117 O O . ALA A 1 132 ? 15.819 -10.372 -3.517 1.00 46.31 132 ALA A O 1
ATOM 1118 N N . LEU A 1 133 ? 16.656 -8.390 -4.127 1.00 44.38 133 LEU A N 1
ATOM 1119 C CA . LEU A 1 133 ? 17.891 -8.909 -4.743 1.00 44.38 133 LEU A CA 1
ATOM 1120 C C . LEU A 1 133 ? 18.840 -9.690 -3.813 1.00 44.38 133 LEU A C 1
ATOM 1122 O O . LEU A 1 133 ? 19.907 -10.111 -4.250 1.00 44.38 133 LEU A O 1
ATOM 1126 N N . ARG A 1 134 ? 18.487 -9.893 -2.539 1.00 41.94 134 ARG A N 1
ATOM 1127 C CA . ARG A 1 134 ? 19.250 -10.755 -1.620 1.00 41.94 134 ARG A CA 1
ATOM 1128 C C . ARG A 1 134 ? 18.773 -12.212 -1.599 1.00 41.94 134 ARG A C 1
ATOM 1130 O O . ARG A 1 134 ? 19.357 -13.005 -0.872 1.00 41.94 134 ARG A O 1
ATOM 1137 N N . SER A 1 135 ? 17.735 -12.569 -2.361 1.00 42.91 135 SER A N 1
ATOM 1138 C CA . SER A 1 135 ? 17.205 -13.934 -2.398 1.00 42.91 135 SER A CA 1
ATOM 1139 C C . SER A 1 135 ? 16.477 -14.241 -3.711 1.00 42.91 135 SER A C 1
ATOM 1141 O O . SER A 1 135 ? 15.616 -13.470 -4.135 1.00 42.91 135 SER A O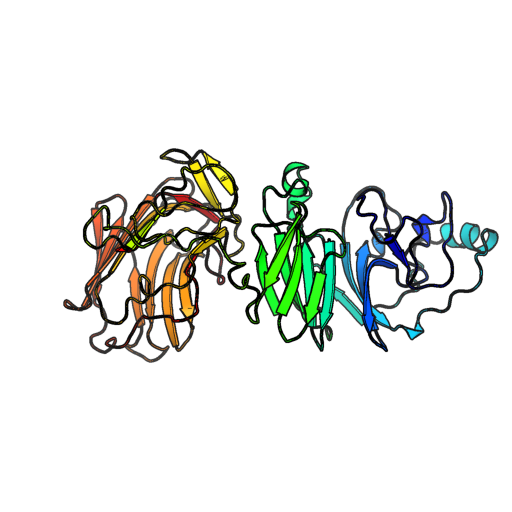 1
ATOM 1143 N N . MET A 1 136 ? 16.748 -15.413 -4.297 1.00 42.47 136 MET A N 1
ATOM 1144 C CA . MET A 1 136 ? 15.999 -15.986 -5.431 1.00 42.47 136 MET A CA 1
ATOM 1145 C C . MET A 1 136 ? 14.480 -16.053 -5.153 1.00 42.47 136 MET A C 1
ATOM 1147 O O . MET A 1 136 ? 13.671 -15.925 -6.063 1.00 42.47 136 MET A O 1
ATOM 1151 N N . THR A 1 137 ? 14.065 -16.134 -3.883 1.00 40.66 137 THR A N 1
ATOM 1152 C CA . THR A 1 137 ? 12.646 -16.248 -3.493 1.00 40.66 137 THR A CA 1
ATOM 1153 C C . THR A 1 137 ? 11.804 -15.004 -3.772 1.00 40.66 137 THR A C 1
ATOM 1155 O O . THR A 1 137 ? 10.603 -15.118 -3.988 1.00 40.66 137 THR A O 1
ATOM 1158 N N . ALA A 1 138 ? 12.402 -13.811 -3.780 1.00 41.12 138 ALA A N 1
ATOM 1159 C CA . ALA A 1 138 ? 11.683 -12.583 -4.116 1.00 41.12 138 ALA A CA 1
ATOM 1160 C C . ALA A 1 138 ? 11.657 -12.323 -5.637 1.00 41.12 138 ALA A C 1
ATOM 1162 O O . ALA A 1 138 ? 10.879 -11.496 -6.107 1.00 41.12 138 ALA A O 1
ATOM 1163 N N . TYR A 1 139 ? 12.476 -13.060 -6.393 1.00 48.72 139 TYR A N 1
ATOM 1164 C CA . TYR A 1 139 ? 12.438 -13.119 -7.852 1.00 48.72 139 TYR A CA 1
ATOM 1165 C C . TYR A 1 139 ? 11.316 -14.041 -8.361 1.00 48.72 139 TYR A C 1
ATOM 1167 O O . TYR A 1 139 ? 10.650 -13.708 -9.333 1.00 48.72 139 TYR A O 1
ATOM 1175 N N . GLU A 1 140 ? 11.027 -15.127 -7.639 1.00 53.28 140 GLU A N 1
ATOM 1176 C CA . GLU A 1 140 ? 9.920 -16.068 -7.905 1.00 53.28 140 GLU A CA 1
ATOM 1177 C C . GLU A 1 140 ? 8.509 -15.500 -7.618 1.00 53.28 140 GLU A C 1
ATOM 1179 O O . GLU A 1 140 ? 7.544 -16.253 -7.539 1.00 53.28 140 GLU A O 1
ATOM 1184 N N . GLY A 1 141 ? 8.358 -14.188 -7.402 1.00 49.81 141 GLY A N 1
ATOM 1185 C CA . GLY A 1 141 ? 7.044 -13.557 -7.209 1.00 49.81 141 GLY A CA 1
ATOM 1186 C C . GLY A 1 141 ? 6.421 -13.700 -5.811 1.00 49.81 141 GLY A C 1
ATOM 1187 O O . GLY A 1 141 ? 5.352 -13.149 -5.575 1.00 49.81 141 GLY A O 1
ATOM 1188 N N . LYS A 1 142 ? 7.092 -14.333 -4.834 1.00 52.59 142 LYS A N 1
ATOM 1189 C CA . LYS A 1 142 ? 6.545 -14.578 -3.473 1.00 52.59 142 LYS A CA 1
ATOM 1190 C C . LYS A 1 142 ? 6.340 -13.328 -2.597 1.00 52.59 142 LYS A C 1
ATOM 1192 O O . LYS A 1 142 ? 5.900 -13.451 -1.460 1.00 52.59 142 LYS A O 1
ATOM 1197 N N . ARG A 1 143 ? 6.709 -12.134 -3.075 1.00 55.88 143 ARG A N 1
ATOM 1198 C CA . ARG A 1 143 ? 6.521 -10.842 -2.376 1.00 55.88 143 ARG A CA 1
ATOM 1199 C C . ARG A 1 143 ? 5.658 -9.851 -3.166 1.00 55.88 143 ARG A C 1
ATOM 1201 O O . ARG A 1 143 ? 5.666 -8.664 -2.845 1.00 55.88 143 ARG A O 1
ATOM 1208 N N . GLY A 1 144 ? 4.981 -10.326 -4.214 1.00 70.81 144 GLY A N 1
ATOM 1209 C CA . GLY A 1 144 ? 4.234 -9.477 -5.133 1.00 70.81 144 GLY A CA 1
ATOM 1210 C C . GLY A 1 144 ? 5.126 -8.509 -5.921 1.00 70.81 144 GLY A C 1
ATOM 1211 O O . GLY A 1 144 ? 6.340 -8.698 -6.066 1.00 70.81 144 GLY A O 1
ATOM 1212 N N . GLY A 1 145 ? 4.510 -7.460 -6.446 1.00 80.06 145 GLY A N 1
ATOM 1213 C CA . GLY A 1 145 ? 5.138 -6.379 -7.187 1.00 80.06 145 GLY A CA 1
ATOM 1214 C C . GLY A 1 145 ? 4.941 -5.020 -6.517 1.00 80.06 145 GLY A C 1
ATOM 1215 O O . GLY A 1 145 ? 4.242 -4.855 -5.520 1.00 80.06 145 GLY A O 1
ATOM 1216 N N . LEU A 1 146 ? 5.579 -4.013 -7.090 1.00 84.56 146 LEU A N 1
ATOM 1217 C CA . LEU A 1 146 ? 5.363 -2.610 -6.780 1.00 84.56 146 LEU A CA 1
ATOM 1218 C C . LEU A 1 146 ? 5.042 -1.901 -8.091 1.00 84.56 146 LEU A C 1
ATOM 1220 O O . LEU A 1 146 ? 5.786 -2.067 -9.053 1.00 84.56 146 LEU A O 1
ATOM 1224 N N . LEU A 1 147 ? 3.981 -1.102 -8.114 1.00 90.62 147 LEU A N 1
ATOM 1225 C CA . LEU A 1 147 ? 3.732 -0.092 -9.136 1.00 90.62 147 LEU A CA 1
ATOM 1226 C C . LEU A 1 147 ? 4.114 1.265 -8.553 1.00 90.62 147 LEU A C 1
ATOM 1228 O O . LEU A 1 147 ? 3.574 1.672 -7.529 1.00 90.62 147 LEU A O 1
ATOM 1232 N N . ILE A 1 148 ? 5.010 1.997 -9.203 1.00 90.62 148 ILE A N 1
ATOM 1233 C CA . ILE A 1 148 ? 5.250 3.405 -8.880 1.00 90.62 148 ILE A CA 1
ATOM 1234 C C . ILE A 1 148 ? 4.886 4.290 -10.061 1.00 90.62 148 ILE A C 1
ATOM 1236 O O . ILE A 1 148 ? 4.998 3.897 -11.223 1.00 90.62 148 ILE A O 1
ATOM 1240 N N . VAL A 1 149 ? 4.471 5.506 -9.730 1.00 92.00 149 VAL A N 1
ATOM 1241 C CA . VAL A 1 149 ? 4.177 6.569 -10.682 1.00 92.00 149 VAL A CA 1
ATOM 1242 C C . VAL A 1 149 ? 5.224 7.649 -10.493 1.00 92.00 149 VAL A C 1
ATOM 1244 O O . VAL A 1 149 ? 5.407 8.141 -9.380 1.00 92.00 149 VAL A O 1
ATOM 1247 N N . VAL A 1 150 ? 5.915 8.004 -11.567 1.00 93.12 150 VAL A N 1
ATOM 1248 C CA . VAL A 1 150 ? 7.034 8.946 -11.566 1.00 93.12 150 VAL A CA 1
ATOM 1249 C C . VAL A 1 150 ? 6.730 10.122 -12.488 1.00 93.12 150 VAL A C 1
ATOM 1251 O O . VAL A 1 150 ? 6.190 9.937 -13.573 1.00 93.12 150 VAL A O 1
ATOM 1254 N N . SER A 1 151 ? 7.082 11.334 -12.070 1.00 93.69 151 SER A N 1
ATOM 1255 C CA . SER A 1 151 ? 7.010 12.539 -12.899 1.00 93.69 151 SER A CA 1
ATOM 1256 C C . SER A 1 151 ? 8.047 12.476 -14.021 1.00 93.69 151 SER A C 1
ATOM 1258 O O . SER A 1 151 ? 9.240 12.286 -13.774 1.00 93.69 151 SER A O 1
ATOM 1260 N N . THR A 1 152 ? 7.625 12.679 -15.271 1.00 96.31 152 THR A N 1
ATOM 1261 C CA . THR A 1 152 ? 8.548 12.705 -16.419 1.00 96.31 152 THR A CA 1
ATOM 1262 C C . THR A 1 152 ? 9.438 13.951 -16.445 1.00 96.31 152 THR A C 1
ATOM 1264 O O . THR A 1 152 ? 10.450 13.964 -17.154 1.00 96.31 152 THR A O 1
ATOM 1267 N N . LYS A 1 153 ? 9.093 14.988 -15.668 1.00 94.94 153 LYS A N 1
ATOM 1268 C CA . LYS A 1 153 ? 9.811 16.271 -15.614 1.00 94.94 153 LYS A CA 1
ATOM 1269 C C . LYS A 1 153 ? 11.134 16.159 -14.862 1.00 94.94 153 LYS A C 1
ATOM 1271 O O . LYS A 1 153 ? 12.130 16.718 -15.308 1.00 94.94 153 LYS A O 1
ATOM 1276 N N . ASP A 1 154 ? 11.146 15.420 -13.757 1.00 93.19 154 ASP A N 1
ATOM 1277 C CA . ASP A 1 154 ? 12.261 15.400 -12.802 1.00 93.19 154 ASP A CA 1
ATOM 1278 C C . ASP A 1 154 ? 12.583 14.013 -12.220 1.00 93.19 154 ASP A C 1
ATOM 1280 O O . ASP A 1 154 ? 13.570 13.863 -11.501 1.00 93.19 154 ASP A O 1
ATOM 1284 N N . GLY A 1 155 ? 11.783 12.987 -12.521 1.00 92.00 155 GLY A N 1
ATOM 1285 C CA . GLY A 1 155 ? 11.967 11.647 -11.971 1.00 92.00 155 GLY A CA 1
ATOM 1286 C C . GLY A 1 155 ? 11.448 11.483 -10.537 1.00 92.00 155 GLY A C 1
ATOM 1287 O O . GLY A 1 155 ? 11.685 10.442 -9.923 1.00 92.00 155 GLY A O 1
ATOM 1288 N N . SER A 1 156 ? 10.732 12.464 -9.977 1.00 88.75 156 SER A N 1
ATOM 1289 C CA . SER A 1 156 ? 10.172 12.348 -8.626 1.00 88.75 156 SER A CA 1
ATOM 1290 C C . SER A 1 156 ? 9.065 11.286 -8.555 1.00 88.75 156 SER A C 1
ATOM 1292 O O . SER A 1 156 ? 8.218 11.180 -9.445 1.00 88.75 156 SER A O 1
ATOM 1294 N N . ILE A 1 157 ? 9.063 10.473 -7.491 1.00 85.94 157 ILE A N 1
ATOM 1295 C CA . ILE A 1 157 ? 8.003 9.485 -7.244 1.00 85.94 157 ILE A CA 1
ATOM 1296 C C . ILE A 1 157 ? 6.759 10.229 -6.753 1.00 85.94 157 ILE A C 1
ATOM 1298 O O . ILE A 1 157 ? 6.767 10.825 -5.680 1.00 85.94 157 ILE A O 1
ATOM 1302 N N . VAL A 1 158 ? 5.686 10.160 -7.537 1.00 83.81 158 VAL A N 1
ATOM 1303 C CA . VAL A 1 158 ? 4.389 10.783 -7.250 1.00 83.81 158 VAL A CA 1
ATOM 1304 C C . VAL A 1 158 ? 3.531 9.863 -6.385 1.00 83.81 158 VAL A C 1
ATOM 1306 O O . VAL A 1 158 ? 2.886 10.323 -5.445 1.00 83.81 158 VAL A O 1
ATOM 1309 N N . ARG A 1 159 ? 3.501 8.560 -6.702 1.00 81.00 159 ARG A N 1
ATOM 1310 C CA . ARG A 1 159 ? 2.715 7.543 -5.978 1.00 81.00 159 ARG A CA 1
ATOM 1311 C C . ARG A 1 159 ? 3.393 6.177 -6.009 1.00 81.00 159 ARG A C 1
ATOM 1313 O O . ARG A 1 159 ? 4.183 5.894 -6.908 1.00 81.00 159 ARG A O 1
ATOM 1320 N N . SER A 1 160 ? 3.031 5.318 -5.060 1.00 79.50 160 SER A N 1
ATOM 1321 C CA . SER A 1 160 ? 3.414 3.907 -5.041 1.00 79.50 160 SER A CA 1
ATOM 1322 C C . SER A 1 160 ? 2.264 3.030 -4.560 1.00 79.50 160 SER A C 1
ATOM 1324 O O . SER A 1 160 ? 1.605 3.371 -3.581 1.00 79.50 160 SER A O 1
ATOM 1326 N N . TYR A 1 161 ? 2.097 1.884 -5.203 1.00 79.88 161 TYR A N 1
ATOM 1327 C CA . TYR A 1 161 ? 1.090 0.870 -4.921 1.00 79.88 161 TYR A CA 1
ATOM 1328 C C . TYR A 1 161 ? 1.778 -0.486 -4.826 1.00 79.88 161 TYR A C 1
ATOM 1330 O O . TYR A 1 161 ? 2.643 -0.801 -5.649 1.00 79.88 161 TYR A O 1
ATOM 1338 N N . ARG A 1 162 ? 1.409 -1.292 -3.832 1.00 75.56 162 ARG A N 1
ATOM 1339 C CA . ARG A 1 162 ? 1.777 -2.707 -3.827 1.00 75.56 162 ARG A CA 1
ATOM 1340 C C . ARG A 1 162 ? 0.869 -3.462 -4.783 1.00 75.56 162 ARG A C 1
ATOM 1342 O O . ARG A 1 162 ? -0.292 -3.109 -4.944 1.00 75.56 162 ARG A O 1
ATOM 1349 N N . LEU A 1 163 ? 1.443 -4.465 -5.421 1.00 78.75 163 LEU A N 1
ATOM 1350 C CA . LEU A 1 163 ? 0.743 -5.412 -6.264 1.00 78.75 163 LEU A CA 1
ATOM 1351 C C . LEU A 1 163 ? 0.908 -6.773 -5.601 1.00 78.75 163 LEU A C 1
ATOM 1353 O O . LEU A 1 163 ? 2.030 -7.143 -5.254 1.00 78.75 163 LEU A O 1
ATOM 1357 N N . ASN A 1 164 ? -0.159 -7.540 -5.460 1.00 70.88 164 ASN A N 1
ATOM 1358 C CA . ASN A 1 164 ? -0.052 -8.933 -5.032 1.00 70.88 164 ASN A CA 1
ATOM 1359 C C . ASN A 1 164 ? 0.471 -9.869 -6.141 1.00 70.88 164 ASN A C 1
ATOM 1361 O O . ASN A 1 164 ? 0.811 -11.020 -5.881 1.00 70.88 164 ASN A O 1
ATOM 1365 N N . PHE A 1 165 ? 0.610 -9.366 -7.368 1.00 77.56 165 PHE A N 1
ATOM 1366 C CA . PHE A 1 165 ? 1.154 -10.077 -8.524 1.00 77.56 165 PHE A CA 1
ATOM 1367 C C . PHE A 1 165 ? 2.456 -9.453 -9.037 1.00 77.56 165 PHE A C 1
ATOM 1369 O O . PHE A 1 165 ? 2.785 -8.293 -8.775 1.00 77.56 165 PHE A O 1
ATO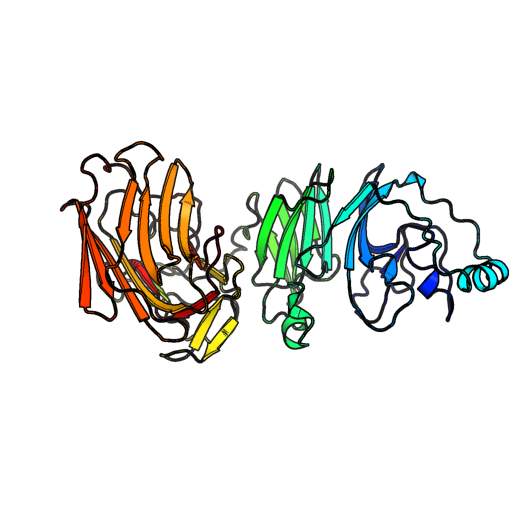M 1376 N N . LEU A 1 166 ? 3.190 -10.223 -9.841 1.00 83.62 166 LEU A N 1
ATOM 1377 C CA . LEU A 1 166 ? 4.384 -9.765 -10.543 1.00 83.62 166 LEU A CA 1
ATOM 1378 C C . LEU A 1 166 ? 4.060 -9.525 -12.029 1.00 83.62 166 LEU A C 1
ATOM 1380 O O . LEU A 1 166 ? 3.563 -10.445 -12.681 1.00 83.62 166 LEU A O 1
ATOM 1384 N N . PRO A 1 167 ? 4.353 -8.343 -12.603 1.00 88.56 167 PRO A N 1
ATOM 1385 C CA . PRO A 1 167 ? 4.206 -8.131 -14.041 1.00 88.56 167 PRO A CA 1
ATOM 1386 C C . PRO A 1 167 ? 5.143 -9.015 -14.864 1.00 88.56 167 PRO A C 1
ATOM 1388 O O . PRO A 1 167 ? 6.317 -9.204 -14.513 1.00 88.56 167 PRO A O 1
ATOM 1391 N N . THR A 1 168 ? 4.668 -9.466 -16.025 1.00 90.88 168 THR A N 1
ATOM 1392 C CA . THR A 1 168 ? 5.565 -9.942 -17.082 1.00 90.88 168 THR A CA 1
ATOM 1393 C C . THR A 1 168 ? 6.451 -8.800 -17.576 1.00 90.88 168 THR A C 1
ATOM 1395 O O . THR A 1 168 ? 6.151 -7.616 -17.398 1.00 90.88 168 THR A O 1
ATOM 1398 N N . PHE A 1 169 ? 7.584 -9.155 -18.177 1.00 91.44 169 PHE A N 1
ATOM 1399 C CA . PHE A 1 169 ? 8.440 -8.164 -18.813 1.00 91.44 169 PHE A CA 1
ATOM 1400 C C . PHE A 1 169 ? 7.695 -7.504 -19.980 1.00 91.44 169 PHE A C 1
ATOM 1402 O O . PHE A 1 169 ? 7.019 -8.201 -20.733 1.00 91.44 169 PHE A O 1
ATOM 1409 N N . ASP A 1 170 ? 7.762 -6.174 -20.060 1.00 92.25 170 ASP A N 1
ATOM 1410 C CA . ASP A 1 170 ? 7.044 -5.352 -21.048 1.00 92.25 170 ASP A CA 1
ATOM 1411 C C . ASP A 1 170 ? 5.517 -5.592 -21.119 1.00 92.25 170 ASP A C 1
ATOM 1413 O O . ASP A 1 170 ? 4.845 -5.321 -22.108 1.00 92.25 170 ASP A O 1
ATOM 1417 N N . GLY A 1 171 ? 4.935 -6.118 -20.040 1.00 92.31 171 GLY A N 1
ATOM 1418 C CA . GLY A 1 171 ? 3.542 -6.557 -20.000 1.00 92.31 171 GLY A CA 1
ATOM 1419 C C . GLY A 1 171 ? 2.520 -5.475 -19.683 1.00 92.31 171 GLY A C 1
ATOM 1420 O O . GLY A 1 171 ? 1.534 -5.785 -19.024 1.00 92.31 171 GLY A O 1
ATOM 1421 N N . MET A 1 172 ? 2.760 -4.205 -20.015 1.00 94.00 172 MET A N 1
ATOM 1422 C CA . MET A 1 172 ? 1.925 -3.094 -19.541 1.00 94.00 172 MET A CA 1
ATOM 1423 C C . MET A 1 172 ? 1.399 -2.233 -20.686 1.00 94.00 172 MET A C 1
ATOM 1425 O O . MET A 1 172 ? 2.135 -1.873 -21.595 1.00 94.00 172 MET A O 1
ATOM 1429 N N . ALA A 1 173 ? 0.127 -1.849 -20.602 1.00 93.62 173 ALA A N 1
ATOM 1430 C CA . ALA A 1 173 ? -0.519 -0.940 -21.543 1.00 93.62 173 ALA A CA 1
ATOM 1431 C C . ALA A 1 173 ? -1.428 0.048 -20.802 1.00 93.62 173 ALA A C 1
ATOM 1433 O O . ALA A 1 173 ? -1.920 -0.245 -19.717 1.00 93.62 173 ALA A O 1
ATOM 1434 N N . GLY A 1 174 ? -1.673 1.225 -21.374 1.00 90.06 174 GLY A N 1
ATOM 1435 C CA . GLY A 1 174 ? -2.529 2.245 -20.770 1.00 90.06 174 GLY A CA 1
ATOM 1436 C C . GLY A 1 174 ? -3.526 2.806 -21.774 1.00 90.06 174 GLY A C 1
ATOM 1437 O O . GLY A 1 174 ? -3.145 3.169 -22.882 1.00 90.06 174 GLY A O 1
ATOM 1438 N N . ILE A 1 175 ? -4.800 2.899 -21.390 1.00 87.38 175 ILE A N 1
ATOM 1439 C CA . ILE A 1 175 ? -5.853 3.522 -22.206 1.00 87.38 175 ILE A CA 1
ATOM 1440 C C . ILE A 1 175 ? -6.981 4.040 -21.312 1.00 87.38 175 ILE A C 1
ATOM 1442 O O . ILE A 1 175 ? -7.294 3.434 -20.293 1.00 87.38 175 ILE A O 1
ATOM 1446 N N . ALA A 1 176 ? -7.601 5.165 -21.680 1.00 81.81 176 ALA A N 1
ATOM 1447 C CA . ALA A 1 176 ? -8.814 5.685 -21.034 1.00 81.81 176 ALA A CA 1
ATOM 1448 C C . ALA A 1 176 ? -8.751 5.734 -19.486 1.00 81.81 176 ALA A C 1
ATOM 1450 O O . ALA A 1 176 ? -9.693 5.333 -18.804 1.00 81.81 176 ALA A O 1
ATOM 1451 N N . LYS A 1 177 ? -7.631 6.230 -18.930 1.00 82.19 177 LYS A N 1
ATOM 1452 C CA . LYS A 1 177 ? -7.343 6.300 -17.476 1.00 82.19 177 LYS A CA 1
ATOM 1453 C C . LYS A 1 177 ? -7.242 4.940 -16.763 1.00 82.19 177 LYS A C 1
ATOM 1455 O O . LYS A 1 177 ? -7.358 4.884 -15.541 1.00 82.19 177 LYS A O 1
ATOM 1460 N N . LYS A 1 178 ? -7.020 3.860 -17.509 1.00 86.56 178 LYS A N 1
ATOM 1461 C CA . LYS A 1 178 ? -6.806 2.506 -16.996 1.00 86.56 178 LYS A CA 1
ATOM 1462 C C . LYS A 1 178 ? -5.415 2.011 -17.367 1.00 86.56 178 LYS A C 1
ATOM 1464 O O . LYS A 1 178 ? -4.898 2.361 -18.431 1.00 86.56 178 LYS A O 1
ATOM 1469 N N . LEU A 1 179 ? -4.838 1.188 -16.497 1.00 90.12 179 LEU A N 1
ATOM 1470 C CA . LEU A 1 179 ? -3.571 0.501 -16.729 1.00 90.12 179 LEU A CA 1
ATOM 1471 C C . LEU A 1 179 ? -3.824 -1.001 -16.815 1.00 90.12 179 LEU A C 1
ATOM 1473 O O . LEU A 1 179 ? -4.343 -1.588 -15.878 1.00 90.12 179 LEU A O 1
ATOM 1477 N N . PHE A 1 180 ? -3.453 -1.629 -17.915 1.00 91.69 180 PHE A N 1
ATOM 1478 C CA . PHE A 1 180 ? -3.534 -3.068 -18.105 1.00 91.69 180 PHE A CA 1
ATOM 1479 C C . PHE A 1 180 ? -2.158 -3.679 -17.876 1.00 91.69 180 PHE A C 1
ATOM 1481 O O . PHE A 1 180 ? -1.151 -3.104 -18.292 1.00 91.69 180 PHE A O 1
ATOM 1488 N N . MET A 1 181 ? -2.113 -4.825 -17.204 1.00 91.25 181 MET A N 1
ATOM 1489 C CA . MET A 1 181 ? -0.873 -5.505 -16.860 1.00 91.25 181 MET A CA 1
ATOM 1490 C C . MET A 1 181 ? -1.034 -7.016 -16.986 1.00 91.25 181 MET A C 1
ATOM 1492 O O . MET A 1 181 ? -1.909 -7.596 -16.348 1.00 91.25 181 MET A O 1
ATOM 1496 N N . THR A 1 182 ? -0.193 -7.662 -17.784 1.00 91.31 182 THR A N 1
ATOM 1497 C CA . THR A 1 182 ? -0.062 -9.120 -17.794 1.00 91.31 182 THR A CA 1
ATOM 1498 C C . THR A 1 182 ? 0.859 -9.559 -16.666 1.00 91.31 182 THR A C 1
ATOM 1500 O O . THR A 1 182 ? 1.880 -8.923 -16.388 1.00 91.31 182 THR A O 1
ATOM 1503 N N . THR A 1 183 ? 0.510 -10.650 -15.999 1.00 88.31 183 THR A N 1
ATOM 1504 C CA . THR A 1 183 ? 1.223 -11.160 -14.824 1.00 88.31 183 THR A CA 1
ATOM 1505 C C . THR A 1 183 ? 1.987 -12.439 -15.152 1.00 88.31 183 THR A C 1
ATOM 1507 O O . THR A 1 183 ? 1.642 -13.172 -16.078 1.00 88.31 183 THR A O 1
ATOM 1510 N N . THR A 1 184 ? 3.045 -12.737 -14.395 1.00 84.88 184 THR A N 1
ATOM 1511 C CA . THR A 1 184 ? 3.863 -13.946 -14.616 1.00 84.88 184 THR A CA 1
ATOM 1512 C C . THR A 1 184 ? 3.112 -15.255 -14.367 1.00 84.88 184 THR A C 1
ATOM 1514 O O . THR A 1 184 ? 3.601 -16.307 -14.760 1.00 84.88 184 THR A O 1
ATOM 1517 N N . ASP A 1 185 ? 1.941 -15.199 -13.729 1.00 79.06 185 ASP A N 1
ATOM 1518 C CA . ASP A 1 185 ? 1.027 -16.330 -13.532 1.00 79.06 185 ASP A CA 1
ATOM 1519 C C . ASP A 1 185 ? -0.095 -16.407 -14.591 1.00 79.06 185 ASP A C 1
ATOM 1521 O O . ASP A 1 185 ? -1.008 -17.216 -14.459 1.00 79.06 185 ASP A O 1
ATOM 1525 N N . GLY A 1 186 ? -0.023 -15.602 -15.660 1.00 81.88 186 GLY A N 1
ATOM 1526 C CA . GLY A 1 186 ? -0.904 -15.714 -16.827 1.00 81.88 186 GLY A CA 1
ATOM 1527 C C . GLY A 1 186 ? -2.230 -14.952 -16.735 1.00 81.88 186 GLY A C 1
ATOM 1528 O O . GLY A 1 186 ? -3.113 -15.175 -17.561 1.00 81.88 186 GLY A O 1
ATOM 1529 N N . ARG A 1 187 ? -2.390 -14.043 -15.765 1.00 85.38 187 ARG A N 1
ATOM 1530 C CA . ARG A 1 187 ? -3.567 -13.168 -15.638 1.00 85.38 187 ARG A CA 1
ATOM 1531 C C . ARG A 1 187 ? -3.370 -11.851 -16.398 1.00 85.38 187 ARG A C 1
ATOM 1533 O O . ARG A 1 187 ? -2.249 -11.409 -16.651 1.00 85.38 187 ARG A O 1
ATOM 1540 N N . VAL A 1 188 ? -4.485 -11.193 -16.724 1.00 86.94 188 VAL A N 1
ATOM 1541 C CA . VAL A 1 188 ? -4.522 -9.790 -17.165 1.00 86.94 188 VAL A CA 1
ATOM 1542 C C . VAL A 1 188 ? -5.240 -8.984 -16.095 1.00 86.94 188 VAL A C 1
ATOM 1544 O O . VAL A 1 188 ? -6.410 -9.224 -15.806 1.00 86.94 188 VAL A O 1
ATOM 1547 N N . ILE A 1 189 ? -4.543 -8.015 -15.517 1.00 85.44 189 ILE A N 1
ATOM 1548 C CA . ILE A 1 189 ? -5.070 -7.124 -14.490 1.00 85.44 189 ILE A CA 1
ATOM 1549 C C . ILE A 1 189 ? -5.357 -5.768 -15.116 1.00 85.44 189 ILE A C 1
ATOM 1551 O O . ILE A 1 189 ? -4.527 -5.225 -15.839 1.00 85.44 189 ILE A O 1
ATOM 1555 N N . CYS A 1 190 ? -6.517 -5.195 -14.812 1.00 86.31 190 CYS A N 1
ATOM 1556 C CA . CYS A 1 190 ? -6.841 -3.818 -15.155 1.00 86.31 190 CYS A CA 1
ATOM 1557 C C . CYS A 1 190 ? -6.858 -2.981 -13.877 1.00 86.31 190 CYS A C 1
ATOM 1559 O O . CYS A 1 190 ? -7.679 -3.225 -13.006 1.00 86.31 190 CYS A O 1
ATOM 1561 N N . LEU A 1 191 ? -5.999 -1.974 -13.768 1.00 82.75 191 LEU A N 1
ATOM 1562 C CA . LEU A 1 191 ? -5.979 -1.007 -12.677 1.00 82.75 191 LEU A CA 1
ATOM 1563 C C . LEU A 1 191 ? -6.760 0.257 -13.065 1.00 82.75 191 LEU A C 1
ATOM 1565 O O . LEU A 1 191 ? -6.671 0.734 -14.200 1.00 82.75 191 LEU A O 1
ATOM 1569 N N . GLY A 1 192 ? -7.530 0.793 -12.120 1.00 76.56 192 GLY A N 1
ATOM 1570 C CA . GLY A 1 192 ? -8.314 2.017 -12.275 1.00 76.56 192 GLY A CA 1
ATOM 1571 C C . GLY A 1 192 ? -7.504 3.292 -12.033 1.00 76.56 192 GLY A C 1
ATOM 1572 O O . GLY A 1 192 ? -6.291 3.253 -11.825 1.00 76.56 192 GLY A O 1
ATOM 1573 N N . ALA A 1 193 ? -8.196 4.437 -12.002 1.00 64.19 193 ALA A N 1
ATOM 1574 C CA . ALA A 1 193 ? -7.589 5.763 -11.827 1.00 64.19 193 ALA A CA 1
ATOM 1575 C C . ALA A 1 193 ? -6.782 5.922 -10.519 1.00 64.19 193 ALA A C 1
ATOM 1577 O O . ALA A 1 193 ? -5.916 6.792 -10.435 1.00 64.19 193 ALA A O 1
ATOM 1578 N N . GLU A 1 194 ? -7.021 5.062 -9.526 1.00 60.75 194 GLU A N 1
ATOM 1579 C CA . GLU A 1 194 ? -6.293 5.038 -8.253 1.00 60.75 194 GLU A CA 1
ATOM 1580 C C . GLU A 1 194 ? -5.231 3.935 -8.162 1.00 60.75 194 GLU A C 1
ATOM 1582 O O . GLU A 1 194 ? -4.766 3.630 -7.073 1.00 60.75 194 GLU A O 1
ATOM 1587 N N . GLY A 1 195 ? -4.853 3.284 -9.268 1.00 53.84 195 GLY A N 1
ATOM 1588 C CA . GLY A 1 195 ? -3.843 2.216 -9.250 1.00 53.84 195 GLY A CA 1
ATOM 1589 C C . GLY A 1 195 ? -4.278 0.927 -8.540 1.00 53.84 195 GLY A C 1
ATOM 1590 O O . GLY A 1 195 ? -3.507 -0.027 -8.508 1.00 53.84 195 GLY A O 1
ATOM 1591 N N . LYS A 1 196 ? -5.508 0.874 -8.020 1.00 56.94 196 LYS A N 1
ATOM 1592 C CA . LYS A 1 196 ? -6.154 -0.349 -7.540 1.00 56.94 196 LYS A CA 1
ATOM 1593 C C . LYS A 1 196 ? -6.567 -1.204 -8.732 1.00 56.94 196 LYS A C 1
ATOM 1595 O O . LYS A 1 196 ? -7.045 -0.622 -9.716 1.00 56.94 196 LYS A O 1
ATOM 1600 N N . PRO A 1 197 ? -6.457 -2.541 -8.667 1.00 55.47 197 PRO A N 1
ATOM 1601 C CA . PRO A 1 197 ? -7.201 -3.401 -9.571 1.00 55.47 197 PRO A CA 1
ATOM 1602 C C . PRO A 1 197 ? -8.655 -2.933 -9.598 1.00 55.47 197 PRO A C 1
ATOM 1604 O O . PRO A 1 197 ? -9.317 -2.870 -8.565 1.00 55.47 197 PRO A O 1
ATOM 1607 N N . LEU A 1 198 ? -9.151 -2.542 -10.775 1.00 51.72 198 LEU A N 1
ATOM 1608 C CA . LEU A 1 198 ? -10.587 -2.585 -11.005 1.00 51.72 198 LEU A CA 1
ATOM 1609 C C . LEU A 1 198 ? -10.928 -4.033 -10.744 1.00 51.72 198 LEU A C 1
ATOM 1611 O O . LEU A 1 198 ? -10.400 -4.847 -11.500 1.00 51.72 198 LEU A O 1
ATOM 1615 N N . LEU A 1 199 ? -11.682 -4.306 -9.665 1.00 46.91 199 LEU A N 1
ATOM 1616 C CA . LEU A 1 199 ? -12.177 -5.627 -9.266 1.00 46.91 199 LEU A CA 1
ATOM 1617 C C . LEU A 1 199 ? -12.154 -6.525 -10.489 1.00 46.91 199 LEU A C 1
ATOM 1619 O O . LEU A 1 199 ? -13.006 -6.380 -11.370 1.00 46.91 199 LEU A O 1
ATOM 1623 N N . ALA A 1 200 ? -11.079 -7.301 -10.626 1.00 37.28 200 ALA A N 1
ATOM 1624 C CA . ALA A 1 200 ? -10.809 -8.020 -11.853 1.00 37.28 200 ALA A CA 1
ATOM 1625 C C . ALA A 1 200 ? -11.790 -9.163 -11.824 1.00 37.28 200 ALA A C 1
ATOM 1627 O O . ALA A 1 200 ? -11.401 -10.176 -11.271 1.00 37.28 200 ALA A O 1
ATOM 1628 N N . MET A 1 201 ? -13.046 -8.912 -12.248 1.00 34.00 201 MET A N 1
ATOM 1629 C CA . MET A 1 201 ? -14.238 -9.723 -11.985 1.00 34.00 201 MET A CA 1
ATOM 1630 C C . MET A 1 201 ? -13.876 -10.846 -11.029 1.00 34.00 201 MET A C 1
ATOM 1632 O O . MET A 1 201 ? -13.628 -11.950 -11.507 1.00 34.00 201 MET A O 1
ATOM 1636 N N . HIS A 1 202 ? -13.680 -10.548 -9.731 1.00 38.06 202 HIS A N 1
ATOM 1637 C CA . HIS A 1 202 ? -13.505 -11.644 -8.789 1.00 38.06 202 HIS A CA 1
ATOM 1638 C C . HIS A 1 202 ? -14.786 -12.436 -8.996 1.00 38.06 202 HIS A C 1
ATOM 1640 O O . HIS A 1 202 ? -15.863 -11.859 -8.777 1.00 38.06 202 HIS A O 1
ATOM 1646 N N . PRO A 1 203 ? -14.719 -13.652 -9.569 1.00 34.44 203 PRO A N 1
ATOM 1647 C CA . PRO A 1 203 ? -15.912 -14.438 -9.725 1.00 34.44 203 PRO A CA 1
ATOM 1648 C C . PRO A 1 203 ? -16.330 -14.649 -8.281 1.00 34.44 203 PRO A C 1
ATOM 1650 O O . PRO A 1 203 ? -15.604 -15.268 -7.510 1.00 34.44 203 PRO A O 1
ATOM 1653 N N . GLU A 1 204 ? -17.445 -14.025 -7.917 1.00 40.41 204 GLU A N 1
ATOM 1654 C CA . GLU A 1 204 ? -18.062 -14.104 -6.601 1.00 40.41 204 GLU A CA 1
ATOM 1655 C C . GLU A 1 204 ? -17.415 -13.228 -5.514 1.00 40.41 204 GLU A C 1
ATOM 1657 O O . GLU A 1 204 ? -16.667 -13.683 -4.651 1.00 40.41 204 GLU A O 1
ATOM 1662 N N . ARG A 1 205 ? -17.861 -11.964 -5.436 1.00 44.06 205 ARG A N 1
ATOM 1663 C CA . ARG A 1 205 ? -18.103 -11.363 -4.115 1.00 44.06 205 ARG A CA 1
ATOM 1664 C C . ARG A 1 205 ? -19.047 -12.330 -3.396 1.00 44.06 205 ARG A C 1
ATOM 1666 O O . ARG A 1 205 ? -20.213 -12.431 -3.783 1.00 44.06 205 ARG A O 1
ATOM 1673 N N . ARG A 1 206 ? -18.526 -13.117 -2.451 1.00 53.78 206 ARG A N 1
ATOM 1674 C CA . ARG A 1 206 ? -19.321 -14.137 -1.758 1.00 53.78 206 ARG A CA 1
ATOM 1675 C C . ARG A 1 206 ? -20.541 -13.479 -1.121 1.00 53.78 206 ARG A C 1
ATOM 1677 O O . ARG A 1 206 ? -20.457 -12.381 -0.572 1.00 53.78 206 ARG A O 1
ATOM 1684 N N . VAL A 1 207 ? -21.687 -14.149 -1.228 1.00 55.56 207 VAL A N 1
ATOM 1685 C CA . VAL A 1 207 ? -22.934 -13.706 -0.596 1.00 55.56 207 VAL A CA 1
ATOM 1686 C C . VAL A 1 207 ? -22.672 -13.542 0.899 1.00 55.56 207 VAL A C 1
ATOM 1688 O O . VAL A 1 207 ? -22.235 -14.495 1.543 1.00 55.56 207 VAL A O 1
ATOM 1691 N N . LYS A 1 208 ? -22.918 -12.338 1.437 1.00 69.00 208 LYS A N 1
ATOM 1692 C CA . LYS A 1 208 ? -22.756 -12.060 2.870 1.00 69.00 208 LYS A CA 1
ATOM 1693 C C . LYS A 1 208 ? -23.577 -13.082 3.661 1.00 69.00 208 LYS A C 1
ATOM 1695 O O . LYS A 1 208 ? -24.800 -13.141 3.528 1.00 69.00 208 LYS A O 1
ATOM 1700 N N . GLY A 1 209 ? -22.893 -13.905 4.446 1.00 64.38 209 GLY A N 1
ATOM 1701 C CA . GLY A 1 209 ? -23.502 -14.866 5.350 1.00 64.38 209 GLY A CA 1
ATOM 1702 C C . GLY A 1 209 ? -23.985 -14.196 6.633 1.00 64.38 209 GLY A C 1
ATOM 1703 O O . GLY A 1 209 ? -23.803 -12.995 6.857 1.00 64.38 209 GLY A O 1
ATOM 1704 N N . LYS A 1 210 ? -24.609 -14.989 7.509 1.00 71.25 210 LYS A N 1
ATOM 1705 C CA . LYS A 1 210 ? -24.865 -14.542 8.882 1.00 71.25 210 LYS A CA 1
ATOM 1706 C C . LYS A 1 210 ? -23.519 -14.371 9.606 1.00 71.25 210 LYS A C 1
ATOM 1708 O O . LYS A 1 210 ? -22.688 -15.272 9.480 1.00 71.25 210 LYS A O 1
ATOM 1713 N N . PRO A 1 211 ? -23.309 -13.268 10.349 1.00 72.12 211 PRO A N 1
ATOM 1714 C CA . PRO A 1 211 ? -22.116 -13.096 11.168 1.00 72.12 211 PRO A CA 1
ATOM 1715 C C . PRO A 1 211 ? -21.936 -14.266 12.136 1.00 72.12 211 PRO A C 1
ATOM 1717 O O . PRO A 1 211 ? -22.910 -14.741 12.723 1.00 72.12 211 PRO A O 1
ATOM 1720 N N . VAL A 1 212 ? -20.694 -14.720 12.300 1.00 78.12 212 VAL A N 1
ATOM 1721 C CA . VAL A 1 212 ? -20.346 -15.790 13.255 1.00 78.12 212 VAL A CA 1
ATOM 1722 C C . VAL A 1 212 ? -20.457 -15.303 14.709 1.00 78.12 212 VAL A C 1
ATOM 1724 O O . VAL A 1 212 ? -20.725 -16.093 15.610 1.00 78.12 212 VAL A O 1
ATOM 1727 N N . GLU A 1 213 ? -20.297 -13.999 14.927 1.00 89.00 213 GLU A N 1
ATOM 1728 C CA . GLU A 1 213 ? -20.451 -13.309 16.208 1.00 89.00 213 GLU A CA 1
ATOM 1729 C C . GLU A 1 213 ? -21.258 -12.021 15.979 1.00 89.00 213 GLU A C 1
ATOM 1731 O O . GLU A 1 213 ? -21.150 -11.394 14.922 1.00 89.00 213 GLU A O 1
ATOM 1736 N N . GLU A 1 214 ? -22.096 -11.632 16.941 1.00 87.44 214 GLU A N 1
ATOM 1737 C CA . GLU A 1 214 ? -22.906 -10.417 16.829 1.00 87.44 214 GLU A CA 1
ATOM 1738 C C . GLU A 1 214 ? -22.014 -9.171 16.716 1.00 87.44 214 GLU A C 1
ATOM 1740 O O . GLU A 1 214 ? -21.032 -9.018 17.439 1.00 87.44 214 GLU A O 1
ATOM 1745 N N . GLY A 1 215 ? -22.332 -8.295 15.763 1.00 90.25 215 GLY A N 1
ATOM 1746 C CA . GLY A 1 215 ? -21.545 -7.096 15.471 1.00 90.25 215 GLY A CA 1
ATOM 1747 C C . GLY A 1 215 ? -20.243 -7.345 14.705 1.00 90.25 215 GLY A C 1
ATOM 1748 O O . GLY A 1 215 ? -19.718 -6.402 14.140 1.00 90.25 215 GLY A O 1
ATOM 1749 N N . LEU A 1 216 ? -19.729 -8.576 14.604 1.00 95.62 216 LEU A N 1
ATOM 1750 C CA . LEU A 1 216 ? -18.469 -8.835 13.902 1.00 95.62 216 LEU A CA 1
ATOM 1751 C C . LEU A 1 216 ? -18.621 -8.591 12.394 1.00 95.62 216 LEU A C 1
ATOM 1753 O O . LEU A 1 216 ? -19.360 -9.303 11.706 1.00 95.62 216 LEU A O 1
ATOM 1757 N N . VAL A 1 217 ? -17.878 -7.612 11.877 1.00 95.69 217 VAL A N 1
ATOM 1758 C CA . VAL A 1 217 ? -17.912 -7.234 10.459 1.00 95.69 217 VAL A CA 1
ATOM 1759 C C . VAL A 1 217 ? -16.674 -7.654 9.662 1.00 95.69 217 VAL A C 1
ATOM 1761 O O . VAL A 1 217 ? -16.688 -7.626 8.432 1.00 95.69 217 VAL A O 1
ATOM 1764 N N . GLY A 1 218 ? -15.602 -8.067 10.336 1.00 96.12 218 GLY A N 1
ATOM 1765 C CA . GLY A 1 218 ? -14.417 -8.622 9.687 1.00 96.12 218 GLY A CA 1
ATOM 1766 C C . GLY A 1 218 ? -13.524 -9.357 10.674 1.00 96.12 218 GLY A C 1
ATOM 1767 O O . GLY A 1 218 ? -13.301 -8.872 11.785 1.00 96.12 218 GLY A O 1
ATOM 1768 N N . TYR A 1 219 ? -13.018 -10.525 10.278 1.00 97.62 219 TYR A N 1
ATOM 1769 C CA . TYR A 1 219 ? -12.066 -11.296 11.074 1.00 97.62 219 TYR A CA 1
ATOM 1770 C C . TYR A 1 219 ? -11.032 -11.990 10.190 1.00 97.62 219 TYR A C 1
ATOM 1772 O O . TYR A 1 219 ? -11.343 -12.961 9.510 1.00 97.62 219 TYR A O 1
ATOM 1780 N N . TRP A 1 220 ? -9.781 -11.548 10.272 1.00 97.50 220 TRP A N 1
ATOM 1781 C CA . TRP A 1 220 ? -8.658 -12.156 9.568 1.00 97.50 220 TRP A CA 1
ATOM 1782 C C . TRP A 1 220 ? -7.720 -12.808 10.578 1.00 97.50 220 TRP A C 1
ATOM 1784 O O . TRP A 1 220 ? -7.027 -12.129 11.338 1.00 97.50 220 TRP A O 1
ATOM 1794 N N . LYS A 1 221 ? -7.718 -14.143 10.569 1.00 96.75 221 LYS A N 1
ATOM 1795 C CA . LYS A 1 221 ? -6.811 -14.977 11.372 1.00 96.75 221 LYS A CA 1
ATOM 1796 C C . LYS A 1 221 ? -5.382 -14.931 10.861 1.00 96.75 221 LYS A C 1
ATOM 1798 O O . LYS A 1 221 ? -4.454 -15.063 11.629 1.00 96.75 221 LYS A O 1
ATOM 1803 N N . PHE A 1 222 ? -5.220 -14.736 9.550 1.00 96.75 222 PHE A N 1
ATOM 1804 C CA . PHE A 1 222 ? -3.937 -14.852 8.859 1.00 96.75 222 PHE A CA 1
ATOM 1805 C C . PHE A 1 222 ? -3.286 -16.243 8.986 1.00 96.75 222 PHE A C 1
ATOM 1807 O O . PHE A 1 222 ? -2.063 -16.368 8.920 1.00 96.75 222 PHE A O 1
ATOM 1814 N N . ASP A 1 223 ? -4.109 -17.293 9.036 1.00 96.50 223 ASP A N 1
ATOM 1815 C CA . ASP A 1 223 ? -3.690 -18.702 9.056 1.00 96.50 223 ASP A CA 1
ATOM 1816 C C . ASP A 1 223 ? -3.663 -19.375 7.670 1.00 96.50 223 ASP A C 1
ATOM 1818 O O . ASP A 1 223 ? -3.324 -20.553 7.551 1.00 96.50 223 ASP A O 1
ATOM 1822 N N . ASP A 1 224 ? -3.999 -18.646 6.600 1.00 90.75 224 ASP A N 1
ATOM 1823 C CA . ASP A 1 224 ? -3.998 -19.172 5.227 1.00 90.75 224 ASP A CA 1
ATOM 1824 C C . ASP A 1 224 ? -2.583 -19.580 4.764 1.00 90.75 224 ASP A C 1
ATOM 1826 O O . ASP A 1 224 ? -2.403 -20.503 3.962 1.00 90.75 224 ASP A O 1
ATOM 1830 N N . GLY A 1 225 ? -1.560 -18.890 5.283 1.00 83.81 225 GLY A N 1
ATOM 1831 C CA . GLY A 1 225 ? -0.142 -19.248 5.194 1.00 83.81 225 GLY A CA 1
ATOM 1832 C C . GLY A 1 225 ? 0.514 -19.116 3.817 1.00 83.81 225 GLY A C 1
ATOM 1833 O O . GLY A 1 225 ? 1.725 -19.322 3.694 1.00 83.81 225 GLY A O 1
ATOM 1834 N N . LYS A 1 226 ? -0.247 -18.786 2.771 1.00 80.94 226 LYS A N 1
ATOM 1835 C CA . LYS A 1 226 ? 0.234 -18.625 1.392 1.00 80.94 226 LYS A CA 1
ATOM 1836 C C . LYS A 1 226 ? -0.776 -17.864 0.533 1.00 80.94 226 LYS A C 1
ATOM 1838 O O . LYS A 1 226 ? -1.935 -17.722 0.894 1.00 80.94 226 LYS A O 1
ATOM 1843 N N . GLY A 1 227 ? -0.339 -17.477 -0.664 1.00 75.62 227 GLY A N 1
ATOM 1844 C CA . GLY A 1 227 ? -1.186 -16.793 -1.641 1.00 75.62 227 GLY A CA 1
ATOM 1845 C C . GLY A 1 227 ? -1.303 -15.295 -1.377 1.00 75.62 227 GLY A C 1
ATOM 1846 O O . GLY A 1 227 ? -0.543 -14.728 -0.589 1.00 75.62 227 GLY A O 1
ATOM 1847 N N . ASP A 1 228 ? -2.237 -14.672 -2.086 1.00 75.56 228 ASP A N 1
ATOM 1848 C CA . ASP A 1 228 ? -2.475 -13.228 -2.122 1.00 75.56 228 ASP A CA 1
ATOM 1849 C C . ASP A 1 228 ? -3.766 -12.804 -1.408 1.00 75.56 228 ASP A C 1
ATOM 1851 O O . ASP A 1 228 ? -4.187 -11.656 -1.529 1.00 75.56 228 ASP A O 1
ATOM 1855 N N . THR A 1 229 ? -4.394 -13.715 -0.666 1.00 79.06 229 THR A N 1
ATOM 1856 C CA . THR A 1 229 ? -5.685 -13.491 -0.012 1.00 79.06 229 THR A CA 1
ATOM 1857 C C . THR A 1 229 ? -5.628 -13.988 1.431 1.00 79.06 229 THR A C 1
ATOM 1859 O O . THR A 1 229 ? -5.172 -15.103 1.673 1.00 79.06 229 THR A O 1
ATOM 1862 N N . ALA A 1 230 ? -6.090 -13.172 2.378 1.00 84.75 230 ALA A N 1
ATOM 1863 C CA . ALA A 1 230 ? -6.419 -13.592 3.737 1.00 84.75 230 ALA A CA 1
ATOM 1864 C C . ALA A 1 230 ? -7.940 -13.663 3.867 1.00 84.75 230 ALA A C 1
ATOM 1866 O O . ALA A 1 230 ? -8.630 -12.667 3.627 1.00 84.75 230 ALA A O 1
ATOM 1867 N N . MET A 1 231 ? -8.454 -14.833 4.239 1.00 87.81 231 MET A N 1
ATOM 1868 C CA . MET A 1 231 ? -9.894 -15.070 4.267 1.00 87.81 231 MET A CA 1
ATOM 1869 C C . MET A 1 231 ? -10.565 -14.380 5.459 1.00 87.81 231 MET A C 1
ATOM 1871 O O . MET A 1 231 ? -10.110 -14.485 6.602 1.00 87.81 231 MET A O 1
ATOM 1875 N N . ASP A 1 232 ? -11.696 -13.728 5.198 1.00 91.19 232 ASP A N 1
ATOM 1876 C CA . ASP A 1 232 ? -12.574 -13.193 6.228 1.00 91.19 232 ASP A CA 1
ATOM 1877 C C . ASP A 1 232 ? -13.399 -14.315 6.875 1.00 91.19 232 ASP A C 1
ATOM 1879 O O . ASP A 1 232 ? -14.336 -14.879 6.309 1.00 91.19 232 ASP A O 1
ATOM 1883 N N . SER A 1 233 ? -13.055 -14.613 8.122 1.00 93.62 233 SER A N 1
ATOM 1884 C CA . SER A 1 233 ? -13.706 -15.606 8.973 1.00 93.62 233 SER A CA 1
ATOM 1885 C C . SER A 1 233 ? -14.966 -15.083 9.676 1.00 93.62 233 SER A C 1
ATOM 1887 O O . SER A 1 233 ? -15.573 -15.833 10.439 1.00 93.62 233 SER A O 1
ATOM 1889 N N . SER A 1 234 ? -15.375 -13.825 9.462 1.00 92.38 234 SER A N 1
ATOM 1890 C CA . SER A 1 234 ? -16.582 -13.259 10.092 1.00 92.38 234 SER A CA 1
ATOM 1891 C C . SER A 1 234 ? -17.889 -13.716 9.442 1.00 92.38 234 SER A C 1
ATOM 1893 O O . SER A 1 234 ? -18.948 -13.633 10.063 1.00 92.38 234 SER A O 1
ATOM 1895 N N . GLY A 1 235 ? -17.820 -14.194 8.195 1.00 85.75 235 GLY A N 1
ATOM 1896 C CA . GLY A 1 235 ? -18.986 -14.504 7.366 1.00 85.75 235 GLY A CA 1
ATOM 1897 C C . GLY A 1 235 ? -19.485 -13.327 6.520 1.00 85.75 235 GLY A C 1
ATOM 1898 O O . GLY A 1 235 ? -20.471 -13.485 5.800 1.00 85.75 235 GLY A O 1
ATOM 1899 N N . ARG A 1 236 ? -18.825 -12.160 6.557 1.00 85.38 236 ARG A N 1
ATOM 1900 C CA . ARG A 1 236 ? -19.205 -10.984 5.754 1.00 85.38 236 ARG A CA 1
ATOM 1901 C C . ARG A 1 236 ? -18.603 -10.962 4.354 1.00 85.38 236 ARG A C 1
ATOM 1903 O O . ARG A 1 236 ? -19.091 -10.207 3.517 1.00 85.38 236 ARG A O 1
ATOM 1910 N N . GLY A 1 237 ? -17.612 -11.810 4.084 1.00 83.00 237 GLY A N 1
ATOM 1911 C CA . GLY A 1 237 ? -16.963 -11.893 2.775 1.00 83.00 237 GLY A CA 1
ATOM 1912 C C . GLY A 1 237 ? -16.057 -10.696 2.492 1.00 83.00 237 GLY A C 1
ATOM 1913 O O . GLY A 1 237 ? -15.859 -10.340 1.333 1.00 83.00 237 GLY A O 1
ATOM 1914 N N . ASN A 1 238 ? -15.529 -10.067 3.543 1.00 85.44 238 ASN A N 1
ATOM 1915 C CA . ASN A 1 238 ? -14.591 -8.955 3.456 1.00 85.44 238 ASN A CA 1
ATOM 1916 C C . ASN A 1 238 ? -13.145 -9.475 3.358 1.00 85.44 238 ASN A C 1
ATOM 1918 O O . ASN A 1 238 ? -12.286 -9.091 4.146 1.00 85.44 238 ASN A O 1
ATOM 1922 N N . ASP A 1 239 ? -12.867 -10.397 2.433 1.00 84.69 239 ASP A N 1
ATOM 1923 C CA . ASP A 1 239 ? -11.520 -10.959 2.260 1.00 84.69 239 ASP A CA 1
ATOM 1924 C C . ASP A 1 239 ? -10.487 -9.842 2.012 1.00 84.69 239 ASP A C 1
ATOM 1926 O O . ASP A 1 239 ? -10.784 -8.824 1.381 1.00 84.69 239 ASP A O 1
ATOM 1930 N N . ALA A 1 240 ? -9.268 -10.018 2.526 1.00 83.44 240 ALA A N 1
ATOM 1931 C CA . ALA A 1 240 ? -8.201 -9.031 2.381 1.00 83.44 240 ALA A CA 1
ATOM 1932 C C . ALA A 1 240 ? -7.173 -9.468 1.338 1.00 83.44 240 ALA A C 1
ATOM 1934 O O . ALA A 1 240 ? -6.749 -10.622 1.314 1.00 83.44 240 ALA A O 1
ATOM 1935 N N . GLU A 1 241 ? -6.698 -8.522 0.534 1.00 82.62 241 GLU A N 1
ATOM 1936 C CA . GLU A 1 241 ? -5.544 -8.730 -0.335 1.00 82.62 241 GLU A CA 1
ATOM 1937 C C . GLU A 1 241 ? -4.258 -8.709 0.500 1.00 82.62 241 GLU A C 1
ATOM 1939 O O . GLU A 1 241 ? -4.034 -7.801 1.304 1.00 82.62 241 GLU A O 1
ATOM 1944 N N . VAL A 1 242 ? -3.383 -9.688 0.281 1.00 80.69 242 VAL A N 1
ATOM 1945 C CA . VAL A 1 242 ? -2.103 -9.836 0.977 1.00 80.69 242 VAL A CA 1
ATOM 1946 C C . VAL A 1 242 ? -0.945 -9.638 0.005 1.00 80.69 242 VAL A C 1
ATOM 1948 O O . VAL A 1 242 ? -0.704 -10.433 -0.897 1.00 80.69 242 VAL A O 1
ATOM 1951 N N . CYS A 1 243 ? -0.169 -8.586 0.254 1.00 80.62 243 CYS A N 1
ATOM 1952 C CA . CYS A 1 243 ? 1.132 -8.325 -0.370 1.00 80.62 243 CYS A CA 1
ATOM 1953 C C . CYS A 1 243 ? 2.304 -8.472 0.624 1.00 80.62 243 CYS A C 1
ATOM 1955 O O . CYS A 1 243 ? 3.468 -8.256 0.272 1.00 80.62 243 CYS A O 1
ATOM 1957 N N . GLY A 1 244 ? 1.999 -8.734 1.898 1.00 81.94 244 GLY A N 1
ATOM 1958 C CA . GLY A 1 244 ? 2.956 -8.987 2.968 1.00 81.94 244 GLY A CA 1
ATOM 1959 C C . GLY A 1 244 ? 3.606 -10.364 2.855 1.00 81.94 244 GLY A C 1
ATOM 1960 O O . GLY A 1 244 ? 3.378 -11.111 1.909 1.00 81.94 244 GLY A O 1
ATOM 1961 N N . THR A 1 245 ? 4.468 -10.702 3.813 1.00 86.69 245 THR A N 1
ATOM 1962 C CA . THR A 1 245 ? 5.091 -12.035 3.852 1.00 86.69 245 THR A CA 1
ATOM 1963 C C . THR A 1 245 ? 4.419 -12.894 4.914 1.00 86.69 245 THR A C 1
ATOM 1965 O O . THR A 1 245 ? 4.462 -12.540 6.090 1.00 86.69 245 THR A O 1
ATOM 1968 N N . TRP A 1 246 ? 3.860 -14.031 4.504 1.00 91.25 246 TRP A N 1
ATOM 1969 C CA . TRP A 1 246 ? 3.401 -15.078 5.415 1.00 91.25 246 TRP A CA 1
ATOM 1970 C C . TRP A 1 246 ? 4.583 -15.658 6.194 1.00 91.25 246 TRP A C 1
ATOM 1972 O O . TRP A 1 246 ? 5.588 -16.066 5.605 1.00 91.25 246 TRP A O 1
ATOM 1982 N N . VAL A 1 247 ? 4.480 -15.679 7.519 1.00 95.31 247 VAL A N 1
ATOM 1983 C CA . VAL A 1 247 ? 5.484 -16.263 8.420 1.00 95.31 247 VAL A CA 1
ATOM 1984 C C . VAL A 1 247 ? 4.797 -16.996 9.566 1.00 95.31 247 VAL A C 1
ATOM 1986 O O . VAL A 1 247 ? 3.609 -16.805 9.796 1.00 95.31 247 VAL A O 1
ATOM 1989 N N . MET A 1 248 ? 5.540 -17.813 10.313 1.00 96.19 248 MET A N 1
ATOM 1990 C CA . MET A 1 248 ? 5.013 -18.409 11.542 1.00 96.19 248 MET A CA 1
ATOM 1991 C C . MET A 1 248 ? 4.786 -17.329 12.607 1.00 96.19 248 MET A C 1
ATOM 1993 O O . MET A 1 248 ? 5.703 -16.579 12.960 1.00 96.19 248 MET A O 1
ATOM 1997 N N . GLY A 1 249 ? 3.551 -17.263 13.091 1.00 93.69 249 GLY A N 1
ATOM 1998 C CA . GLY A 1 249 ? 3.040 -16.301 14.054 1.00 93.69 249 GLY A CA 1
ATOM 1999 C C . GLY A 1 249 ? 2.840 -16.891 15.445 1.00 93.69 249 GLY A C 1
ATOM 2000 O O . GLY A 1 249 ? 3.490 -17.863 15.833 1.00 93.69 249 GLY A O 1
ATOM 2001 N N . LYS A 1 250 ? 1.964 -16.254 16.231 1.00 88.88 250 LYS A N 1
ATOM 2002 C CA . LYS A 1 250 ? 1.621 -16.732 17.578 1.00 88.88 250 LYS A CA 1
ATOM 2003 C C . LYS A 1 250 ? 0.560 -17.829 17.537 1.00 88.88 250 LYS A C 1
ATOM 2005 O O . LYS A 1 250 ? 0.638 -18.748 18.349 1.00 88.88 250 LYS A O 1
ATOM 2010 N N . PHE A 1 251 ? -0.404 -17.711 16.626 1.00 92.56 251 PHE A N 1
ATOM 2011 C CA . PHE A 1 251 ? -1.587 -18.573 16.558 1.00 92.56 251 PHE A CA 1
ATOM 2012 C C . PHE A 1 251 ? -1.627 -19.479 15.323 1.00 92.56 251 PHE A C 1
ATOM 2014 O O . PHE A 1 251 ? -2.620 -20.147 15.087 1.00 92.56 251 PHE A O 1
ATOM 2021 N N . GLY A 1 252 ? -0.507 -19.584 14.612 1.00 94.81 252 GLY A N 1
ATOM 2022 C CA . GLY A 1 252 ? -0.414 -20.290 13.344 1.00 94.81 252 GLY A CA 1
ATOM 2023 C C . GLY A 1 252 ? 0.496 -19.499 12.425 1.00 94.81 252 GLY A C 1
ATOM 2024 O O . GLY A 1 252 ? 1.655 -19.265 12.787 1.00 94.81 252 GLY A O 1
ATOM 2025 N N . THR A 1 253 ? 0.001 -19.070 11.269 1.00 97.50 253 THR A N 1
ATOM 2026 C CA . THR A 1 253 ? 0.734 -18.096 10.448 1.00 97.50 253 THR A CA 1
ATOM 2027 C C . THR A 1 253 ? 0.300 -16.673 10.777 1.00 97.50 253 THR A C 1
ATOM 2029 O O . THR A 1 253 ? -0.672 -16.448 11.477 1.00 97.50 253 THR A O 1
ATOM 2032 N N . CYS A 1 254 ? 1.081 -15.689 10.346 1.00 98.00 254 CYS A N 1
ATOM 2033 C CA . CYS A 1 254 ? 0.722 -14.283 10.436 1.00 98.00 254 CYS A CA 1
ATOM 2034 C C . CYS A 1 254 ? 1.395 -13.495 9.308 1.00 98.00 254 CYS A C 1
ATOM 2036 O O . CYS A 1 254 ? 2.175 -14.049 8.519 1.00 98.00 254 CYS A O 1
ATOM 2038 N N . ILE A 1 255 ? 1.130 -12.189 9.237 1.00 97.38 255 ILE A N 1
ATOM 2039 C CA . ILE A 1 255 ? 1.716 -11.327 8.209 1.00 97.38 255 ILE A CA 1
ATOM 2040 C C . ILE A 1 255 ? 2.861 -10.497 8.778 1.00 97.38 255 ILE A C 1
ATOM 2042 O O . ILE A 1 255 ? 2.691 -9.696 9.699 1.00 97.38 255 ILE A O 1
ATOM 2046 N N . TYR A 1 256 ? 4.031 -10.628 8.156 1.00 96.12 256 TYR A N 1
ATOM 2047 C CA . TYR A 1 256 ? 5.135 -9.693 8.316 1.00 96.12 256 TYR A CA 1
ATOM 2048 C C . TYR A 1 256 ? 4.994 -8.491 7.380 1.00 96.12 256 TYR A C 1
ATOM 2050 O O . TYR A 1 256 ? 4.885 -8.637 6.156 1.00 96.12 256 TYR A O 1
ATOM 2058 N N . THR A 1 257 ? 5.071 -7.296 7.968 1.00 91.44 257 THR A N 1
ATOM 2059 C CA . THR A 1 257 ? 5.128 -6.012 7.273 1.00 91.44 257 THR A CA 1
ATOM 2060 C C . THR A 1 257 ? 6.571 -5.503 7.249 1.00 91.44 257 THR A C 1
ATOM 2062 O O . THR A 1 257 ? 7.248 -5.398 8.271 1.00 91.44 257 THR A O 1
ATOM 2065 N N . ASP A 1 258 ? 7.068 -5.157 6.064 1.00 83.56 258 ASP A N 1
ATOM 2066 C CA . ASP A 1 258 ? 8.469 -4.759 5.841 1.00 83.56 258 ASP A CA 1
ATOM 2067 C C . ASP A 1 258 ? 8.706 -3.235 5.918 1.00 83.56 258 ASP A C 1
ATOM 2069 O O . ASP A 1 258 ? 9.800 -2.749 5.609 1.00 83.56 258 ASP A O 1
ATOM 2073 N N . GLY A 1 259 ? 7.680 -2.469 6.307 1.00 84.69 259 GLY A N 1
ATOM 2074 C CA . GLY A 1 259 ? 7.720 -1.007 6.336 1.00 84.69 259 GLY A CA 1
ATOM 2075 C C . GLY A 1 259 ? 7.413 -0.334 5.004 1.00 84.69 259 GLY A C 1
ATOM 2076 O O . GLY A 1 259 ? 7.750 0.834 4.837 1.00 84.69 259 GLY A O 1
ATOM 2077 N N . LEU A 1 260 ? 6.789 -1.028 4.055 1.00 80.94 260 LEU A N 1
ATOM 2078 C CA . LEU A 1 260 ? 6.051 -0.405 2.955 1.00 80.94 260 LEU A CA 1
ATOM 2079 C C . LEU A 1 260 ? 4.542 -0.541 3.213 1.00 80.94 260 LEU A C 1
A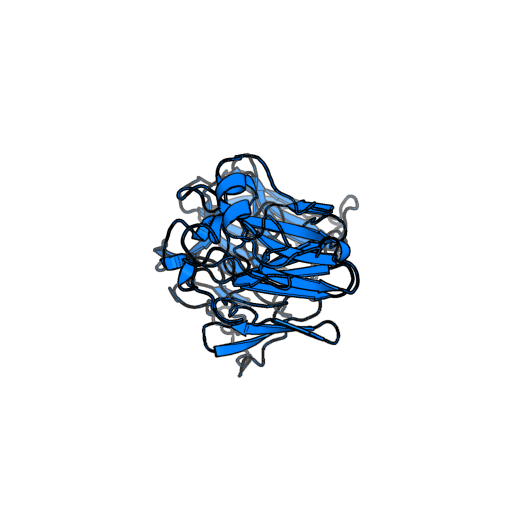TOM 2081 O O . LEU A 1 260 ? 4.120 -1.561 3.762 1.00 80.94 260 LEU A O 1
ATOM 2085 N N . PRO A 1 261 ? 3.726 0.445 2.810 1.00 81.31 261 PRO A N 1
ATOM 2086 C CA . PRO A 1 261 ? 2.283 0.414 3.034 1.00 81.31 261 PRO A CA 1
ATOM 2087 C C . PRO A 1 261 ? 1.579 -0.692 2.254 1.00 81.31 261 PRO A C 1
ATOM 2089 O O . PRO A 1 261 ? 2.106 -1.129 1.235 1.00 81.31 261 PRO A O 1
ATOM 2092 N N . GLY A 1 262 ? 0.392 -1.099 2.714 1.00 80.88 262 GLY A N 1
ATOM 2093 C CA . GLY A 1 262 ? -0.490 -2.038 2.007 1.00 80.88 262 GLY A CA 1
ATOM 2094 C C . GLY A 1 262 ? 0.018 -3.481 1.967 1.00 80.88 262 GLY A C 1
ATOM 2095 O O . GLY A 1 262 ? -0.144 -4.166 0.963 1.00 80.88 262 GLY A O 1
ATOM 2096 N N . ALA A 1 263 ? 0.703 -3.943 3.017 1.00 86.62 263 ALA A N 1
ATOM 2097 C CA . ALA A 1 263 ? 1.032 -5.364 3.152 1.00 86.62 263 ALA A CA 1
ATOM 2098 C C . ALA A 1 263 ? -0.243 -6.221 3.264 1.00 86.62 263 ALA A C 1
ATOM 2100 O O . ALA A 1 263 ? -0.264 -7.357 2.802 1.00 86.62 263 ALA A O 1
ATOM 2101 N N . ILE A 1 264 ? -1.299 -5.654 3.837 1.00 91.44 264 ILE A N 1
ATOM 2102 C CA . ILE A 1 264 ? -2.671 -6.135 3.786 1.00 91.44 264 ILE A CA 1
ATOM 2103 C C . ILE A 1 264 ? -3.539 -4.948 3.355 1.00 91.44 264 ILE A C 1
ATOM 2105 O O . ILE A 1 264 ? -3.384 -3.838 3.886 1.00 91.44 264 ILE A O 1
ATOM 2109 N N . THR A 1 265 ? -4.442 -5.192 2.413 1.00 85.69 265 THR A N 1
ATOM 2110 C CA . THR A 1 265 ? -5.432 -4.230 1.929 1.00 85.69 265 THR A CA 1
ATOM 2111 C C . THR A 1 265 ? -6.813 -4.842 2.092 1.00 85.69 265 THR A C 1
ATOM 2113 O O . THR A 1 265 ? -7.107 -5.874 1.496 1.00 85.69 265 THR A O 1
ATOM 2116 N N . ILE A 1 266 ? -7.667 -4.208 2.892 1.00 86.62 266 ILE A N 1
ATOM 2117 C CA . ILE A 1 266 ? -9.082 -4.581 2.990 1.00 86.62 266 ILE A CA 1
ATOM 2118 C C . ILE A 1 266 ? -9.863 -3.549 2.188 1.00 86.62 266 ILE A C 1
ATOM 2120 O O . ILE A 1 266 ? -9.835 -2.358 2.519 1.00 86.62 266 ILE A O 1
ATOM 2124 N N . CYS A 1 267 ? -10.517 -4.001 1.120 1.00 81.06 267 CYS A N 1
ATOM 2125 C CA . CYS A 1 267 ? -11.246 -3.125 0.213 1.00 81.06 267 CYS A CA 1
ATOM 2126 C C . CYS A 1 267 ? -12.355 -2.346 0.925 1.00 81.06 267 CYS A C 1
ATOM 2128 O O . CYS A 1 267 ? -12.930 -2.790 1.921 1.00 81.06 267 CYS A O 1
ATOM 2130 N N . ASP A 1 268 ? -12.666 -1.173 0.381 1.00 81.38 268 ASP A N 1
ATOM 2131 C CA . ASP A 1 268 ? -13.820 -0.396 0.811 1.00 81.38 268 ASP A CA 1
ATOM 2132 C C . ASP A 1 268 ? -15.125 -1.217 0.759 1.00 81.38 268 ASP A C 1
ATOM 2134 O O . ASP A 1 268 ? -15.487 -1.781 -0.275 1.00 81.38 268 ASP A O 1
ATOM 2138 N N . ASP A 1 269 ? -15.845 -1.258 1.880 1.00 87.19 269 ASP A N 1
ATOM 2139 C CA . ASP A 1 269 ? -17.151 -1.908 2.020 1.00 87.19 269 ASP A CA 1
ATOM 2140 C C . ASP A 1 269 ? -18.032 -1.064 2.965 1.00 87.19 269 ASP A C 1
ATOM 2142 O O . ASP A 1 269 ? -17.488 -0.403 3.864 1.00 87.19 269 ASP A O 1
ATOM 2146 N N . PRO A 1 270 ? -19.373 -1.055 2.795 1.00 87.31 270 PRO A N 1
ATOM 2147 C CA . PRO A 1 270 ? -20.309 -0.467 3.757 1.00 87.31 270 PRO A CA 1
ATOM 2148 C C . PRO A 1 270 ? -20.058 -0.863 5.218 1.00 87.31 270 PRO A C 1
ATOM 2150 O O . PRO A 1 270 ? -20.275 -0.047 6.109 1.00 87.31 270 PRO A O 1
ATOM 2153 N N . ASP A 1 271 ? -19.542 -2.068 5.457 1.00 91.25 271 ASP A N 1
ATOM 2154 C CA . ASP A 1 271 ? -19.204 -2.587 6.787 1.00 91.25 271 ASP A CA 1
ATOM 2155 C C . ASP A 1 271 ? -18.133 -1.759 7.514 1.00 91.25 271 ASP A C 1
ATOM 2157 O O . ASP A 1 271 ? -18.094 -1.721 8.740 1.00 91.25 271 ASP A O 1
ATOM 2161 N N . PHE A 1 272 ? -17.290 -1.044 6.766 1.00 93.25 272 PHE A N 1
ATOM 2162 C CA . PHE A 1 272 ? -16.219 -0.200 7.304 1.00 93.25 272 PHE A CA 1
ATOM 2163 C C . PHE A 1 272 ? -16.554 1.296 7.242 1.00 93.25 272 PHE A C 1
ATOM 2165 O O . PHE A 1 272 ? -15.678 2.151 7.416 1.00 93.25 272 PHE A O 1
ATOM 2172 N N . GLN A 1 273 ? -17.821 1.628 6.979 1.00 93.12 273 GLN A N 1
ATOM 2173 C CA . GLN A 1 273 ? -18.344 2.991 6.990 1.00 93.12 273 GLN A CA 1
ATOM 2174 C C . GLN A 1 273 ? -18.965 3.307 8.349 1.00 93.12 273 GLN A C 1
ATOM 2176 O O . GLN A 1 273 ? -20.174 3.494 8.451 1.00 93.12 273 GLN A O 1
ATOM 2181 N N . PHE A 1 274 ? -18.127 3.408 9.385 1.00 94.56 274 PHE A N 1
ATOM 2182 C CA . PHE A 1 274 ? -18.580 3.530 10.779 1.00 94.56 274 PHE A CA 1
ATOM 2183 C C . PHE A 1 274 ? -19.519 4.713 11.051 1.00 94.56 274 PHE A C 1
ATOM 2185 O O . PHE A 1 274 ? -20.285 4.682 12.010 1.00 94.56 274 PHE A O 1
ATOM 2192 N N . GLY A 1 275 ? -19.502 5.762 10.223 1.00 93.50 275 GLY A N 1
ATOM 2193 C CA . GLY A 1 275 ? -20.457 6.856 10.340 1.00 93.50 275 GLY A CA 1
ATOM 2194 C C . GLY A 1 275 ? -20.383 7.527 11.707 1.00 93.50 275 GLY A C 1
ATOM 2195 O O . GLY A 1 275 ? -19.326 8.006 12.118 1.00 93.50 275 GLY A O 1
ATOM 2196 N N . THR A 1 276 ? -21.517 7.564 12.401 1.00 94.94 276 THR A N 1
ATOM 2197 C CA . THR A 1 276 ? -21.634 8.040 13.786 1.00 94.94 276 THR A CA 1
ATOM 2198 C C . THR A 1 276 ? -21.846 6.901 14.787 1.00 94.94 276 THR A C 1
ATOM 2200 O O . THR A 1 276 ? -22.167 7.180 15.939 1.00 94.94 276 THR A O 1
ATOM 2203 N N . SER A 1 277 ? -21.703 5.648 14.353 1.00 94.88 277 SER A N 1
ATOM 2204 C CA . SER A 1 277 ? -21.932 4.453 15.163 1.00 94.88 277 SER A CA 1
ATOM 2205 C C . SER A 1 277 ? -20.725 4.104 16.029 1.00 94.88 277 SER A C 1
ATOM 2207 O O . SER A 1 277 ? -19.594 4.521 15.763 1.00 94.88 277 SER A O 1
ATOM 2209 N N . ASP A 1 278 ? -20.990 3.312 17.061 1.00 96.56 278 ASP A N 1
ATOM 2210 C CA . ASP A 1 278 ? -19.962 2.660 17.864 1.00 96.56 278 ASP A CA 1
ATOM 2211 C C . ASP A 1 278 ? -19.233 1.609 17.019 1.00 96.56 278 ASP A C 1
ATOM 2213 O O . ASP A 1 278 ? -19.815 1.045 16.092 1.00 96.56 278 ASP A O 1
ATOM 2217 N N . PHE A 1 279 ? -17.961 1.361 17.325 1.00 97.94 279 PHE A N 1
ATOM 2218 C CA . PHE A 1 279 ? -17.182 0.311 16.667 1.00 97.94 279 PHE A CA 1
ATOM 2219 C C . PHE A 1 279 ? -16.011 -0.127 17.543 1.00 97.94 279 PHE A C 1
ATOM 2221 O O . PHE A 1 279 ? -15.562 0.609 18.432 1.00 97.94 279 PHE A O 1
ATOM 2228 N N . SER A 1 280 ? -15.483 -1.319 17.281 1.00 98.25 280 SER A N 1
ATOM 2229 C CA . SER A 1 280 ? -14.291 -1.830 17.960 1.00 98.25 280 SER A CA 1
ATOM 2230 C C . SER A 1 280 ? -13.282 -2.420 16.986 1.00 98.25 280 SER A C 1
ATOM 2232 O O . SER A 1 280 ? -13.637 -3.022 15.979 1.00 98.25 280 SER A O 1
ATOM 2234 N N . ILE A 1 281 ? -11.997 -2.270 17.307 1.00 98.69 281 ILE A N 1
ATOM 2235 C CA . ILE A 1 281 ? -10.893 -2.854 16.538 1.00 98.69 281 ILE A CA 1
ATOM 2236 C C . ILE A 1 281 ? -9.977 -3.587 17.512 1.00 98.69 281 ILE A C 1
ATOM 2238 O O . ILE A 1 281 ? -9.464 -2.977 18.453 1.00 98.69 281 ILE A O 1
ATOM 2242 N N . ALA A 1 282 ? -9.753 -4.879 17.279 1.00 98.56 282 ALA A N 1
ATOM 2243 C CA . ALA A 1 282 ? -8.871 -5.722 18.080 1.00 98.56 282 ALA A CA 1
ATOM 2244 C C . ALA A 1 282 ? -7.857 -6.437 17.186 1.00 98.56 282 ALA A C 1
ATOM 2246 O O . ALA A 1 282 ? -8.210 -6.898 16.108 1.00 98.56 282 ALA A O 1
ATOM 2247 N N . PHE A 1 283 ? -6.598 -6.520 17.611 1.00 98.62 283 PHE A N 1
ATOM 2248 C CA . PHE A 1 283 ? -5.554 -7.210 16.851 1.00 98.62 283 PHE A CA 1
ATOM 2249 C C . PHE A 1 283 ? -4.353 -7.567 17.727 1.00 98.62 283 PHE A C 1
ATOM 2251 O O . PHE A 1 283 ? -4.091 -6.939 18.760 1.00 98.62 283 PHE A O 1
ATOM 2258 N N . TRP A 1 284 ? -3.576 -8.548 17.275 1.00 98.69 284 TRP A N 1
ATOM 2259 C CA . TRP A 1 284 ? -2.261 -8.856 17.821 1.00 98.69 284 TRP A CA 1
ATOM 2260 C C . TRP A 1 284 ? -1.165 -8.202 16.984 1.00 98.69 284 TRP A C 1
ATOM 2262 O O . TRP A 1 284 ? -1.199 -8.202 15.756 1.00 98.69 284 TRP A O 1
ATOM 2272 N N . VAL A 1 285 ? -0.156 -7.644 17.651 1.00 98.56 285 VAL A N 1
ATOM 2273 C CA . VAL A 1 285 ? 0.967 -6.967 16.997 1.00 98.56 285 VAL A CA 1
ATOM 2274 C C . VAL A 1 285 ? 2.293 -7.277 17.684 1.00 98.56 285 VAL A C 1
ATOM 2276 O O . VAL A 1 285 ? 2.394 -7.301 18.914 1.00 98.56 285 VAL A O 1
ATOM 2279 N N . LYS A 1 286 ? 3.342 -7.469 16.883 1.00 98.50 286 LYS A N 1
ATOM 2280 C CA . LYS A 1 286 ? 4.735 -7.594 17.331 1.00 98.50 286 LYS A CA 1
ATOM 2281 C C . LYS A 1 286 ? 5.587 -6.519 16.652 1.00 98.50 286 LYS A C 1
ATOM 2283 O O . LYS A 1 286 ? 6.073 -6.749 15.543 1.00 98.50 286 LYS A O 1
ATOM 2288 N N . PRO A 1 287 ? 5.757 -5.339 17.271 1.00 98.00 287 PRO A N 1
ATOM 2289 C CA . PRO A 1 287 ? 6.490 -4.237 16.657 1.00 98.00 287 PRO A CA 1
ATOM 2290 C C . PRO A 1 287 ? 7.988 -4.489 16.531 1.00 98.00 287 PRO A C 1
ATOM 2292 O O . PRO A 1 287 ? 8.639 -4.870 17.503 1.00 98.00 287 PRO A O 1
ATOM 2295 N N . ASP A 1 288 ? 8.562 -4.169 15.374 1.00 97.56 288 ASP A N 1
ATOM 2296 C CA . ASP A 1 288 ? 10.016 -4.164 15.189 1.00 97.56 288 ASP A CA 1
ATOM 2297 C C . ASP A 1 288 ? 10.652 -2.817 15.543 1.00 97.56 288 ASP A C 1
ATOM 2299 O O . ASP A 1 288 ? 11.838 -2.764 15.878 1.00 97.56 288 ASP A O 1
ATOM 2303 N N . ALA A 1 289 ? 9.866 -1.742 15.441 1.00 94.88 289 ALA A N 1
ATOM 2304 C CA . ALA A 1 289 ? 10.258 -0.369 15.719 1.00 94.88 289 ALA A CA 1
ATOM 2305 C C . ALA A 1 289 ? 9.045 0.485 16.122 1.00 94.88 289 ALA A C 1
ATOM 2307 O O . ALA A 1 289 ? 7.908 0.198 15.743 1.00 94.88 289 ALA A O 1
ATOM 2308 N N . PHE A 1 290 ? 9.320 1.567 16.847 1.00 97.00 290 PHE A N 1
ATOM 2309 C CA . PHE A 1 290 ? 8.357 2.597 17.233 1.00 97.00 290 PHE A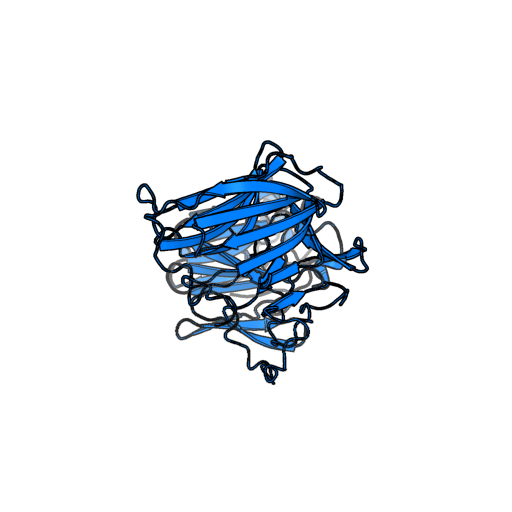 CA 1
ATOM 2310 C C . PHE A 1 290 ? 8.278 3.738 16.207 1.00 97.00 290 PHE A C 1
ATOM 2312 O O . PHE A 1 290 ? 8.967 3.720 15.179 1.00 97.00 290 PHE A O 1
ATOM 2319 N N . GLY A 1 291 ? 7.404 4.713 16.465 1.00 97.00 291 GLY A N 1
ATOM 2320 C CA . GLY A 1 291 ? 7.241 5.892 15.610 1.00 97.00 291 GLY A CA 1
ATOM 2321 C C . GLY A 1 291 ? 6.586 5.584 14.263 1.00 97.00 291 GLY A C 1
ATOM 2322 O O . GLY A 1 291 ? 6.949 6.176 13.241 1.00 97.00 291 GLY A O 1
ATOM 2323 N N . LYS A 1 292 ? 5.666 4.617 14.235 1.00 97.38 292 LYS A N 1
ATOM 2324 C CA . LYS A 1 292 ? 5.022 4.076 13.031 1.00 97.38 292 LYS A CA 1
ATOM 2325 C C . LYS A 1 292 ? 3.504 4.245 13.053 1.00 97.38 292 LYS A C 1
ATOM 2327 O O . LYS A 1 292 ? 2.914 4.516 14.091 1.00 97.38 292 LYS A O 1
ATOM 2332 N N . ARG A 1 293 ? 2.854 4.024 11.912 1.00 97.88 293 ARG A N 1
ATOM 2333 C CA . ARG A 1 293 ? 1.404 3.845 11.796 1.00 97.88 293 ARG A CA 1
ATOM 2334 C C . ARG A 1 293 ? 1.093 2.404 11.421 1.00 97.88 293 ARG A C 1
ATOM 2336 O O . ARG A 1 293 ? 1.547 1.921 10.383 1.00 97.88 293 ARG A O 1
ATOM 2343 N N . ILE A 1 294 ? 0.349 1.730 12.294 1.00 98.38 294 ILE A N 1
ATOM 2344 C CA . ILE A 1 294 ? 0.011 0.311 12.164 1.00 98.38 294 ILE A CA 1
ATOM 2345 C C . ILE A 1 294 ? -1.041 0.127 11.085 1.00 98.38 294 ILE A C 1
ATOM 2347 O O . ILE A 1 294 ? -0.859 -0.713 10.222 1.00 98.38 294 ILE A O 1
ATOM 2351 N N . MET A 1 295 ? -2.119 0.907 11.114 1.00 98.38 295 MET A N 1
ATOM 2352 C CA . MET A 1 295 ? -3.209 0.790 10.146 1.00 98.38 295 MET A CA 1
ATOM 2353 C C . MET A 1 295 ? -4.075 2.044 10.118 1.00 98.38 295 MET A C 1
ATOM 2355 O O . MET A 1 295 ? -3.972 2.897 11.006 1.00 98.38 295 MET A O 1
ATOM 2359 N N . GLY A 1 296 ? -4.941 2.140 9.116 1.00 96.62 296 GLY A N 1
ATOM 2360 C CA . GLY A 1 296 ? -6.000 3.138 9.092 1.00 96.62 296 GLY A CA 1
ATOM 2361 C C . GLY A 1 296 ? -6.798 3.153 7.799 1.00 96.62 296 GLY A C 1
ATOM 2362 O O . GLY A 1 296 ? -6.429 2.506 6.818 1.00 96.62 296 GLY A O 1
ATOM 2363 N N . LYS A 1 297 ? -7.865 3.950 7.828 1.00 95.00 297 LYS A N 1
ATOM 2364 C CA . LYS A 1 297 ? -8.727 4.297 6.696 1.00 95.00 297 LYS A CA 1
ATOM 2365 C C . LYS A 1 297 ? -8.823 5.821 6.662 1.00 95.00 297 LYS A C 1
ATOM 2367 O O . LYS A 1 297 ? -9.243 6.439 7.644 1.00 95.00 297 LYS A O 1
ATOM 2372 N N . GLU A 1 298 ? -8.347 6.450 5.589 1.00 91.06 298 GLU A N 1
ATOM 2373 C CA . GLU A 1 298 ? -8.025 7.883 5.621 1.00 91.06 298 GLU A CA 1
ATOM 2374 C C . GLU A 1 298 ? -8.418 8.623 4.337 1.00 91.06 298 GLU A C 1
ATOM 2376 O O . GLU A 1 298 ? -7.893 8.323 3.272 1.00 91.06 298 GLU A O 1
ATOM 2381 N N . ASN A 1 299 ? -9.236 9.673 4.463 1.00 91.00 299 ASN A N 1
ATOM 2382 C CA . ASN A 1 299 ? -9.427 10.737 3.468 1.00 91.00 299 ASN A CA 1
ATOM 2383 C C . ASN A 1 299 ? -8.971 12.063 4.093 1.00 91.00 299 ASN A C 1
ATOM 2385 O O . ASN A 1 299 ? -9.718 13.033 4.236 1.00 91.00 299 ASN A O 1
ATOM 2389 N N . PHE A 1 300 ? -7.731 12.079 4.575 1.00 88.38 300 PHE A N 1
ATOM 2390 C CA . PHE A 1 300 ? -7.168 13.225 5.277 1.00 88.38 300 PHE A CA 1
ATOM 2391 C C . PHE A 1 300 ? -7.069 14.456 4.347 1.00 88.38 300 PHE A C 1
ATOM 2393 O O . PHE A 1 300 ? -6.626 14.315 3.208 1.00 88.38 300 PHE A O 1
ATOM 2400 N N . PRO A 1 301 ? -7.412 15.681 4.798 1.00 90.31 301 PRO A N 1
ATOM 2401 C CA . PRO A 1 301 ? -7.786 16.076 6.156 1.00 90.31 301 PRO A CA 1
ATOM 2402 C C . PRO A 1 301 ? -9.302 16.155 6.387 1.00 90.31 301 PRO A C 1
ATOM 2404 O O . PRO A 1 301 ? -9.707 16.874 7.298 1.00 90.31 301 PRO A O 1
ATOM 2407 N N . ARG A 1 302 ? -10.128 15.509 5.552 1.00 89.06 302 ARG A N 1
ATOM 2408 C CA . ARG A 1 302 ? -11.579 15.434 5.756 1.00 89.06 302 ARG A CA 1
ATOM 2409 C C . ARG A 1 302 ? -11.832 14.488 6.914 1.00 89.06 302 ARG A C 1
ATOM 2411 O O . ARG A 1 302 ? -11.682 14.907 8.044 1.00 89.06 302 ARG A O 1
ATOM 2418 N N . ASN A 1 303 ? -12.059 13.209 6.681 1.00 94.12 303 ASN A N 1
ATOM 2419 C CA . ASN A 1 303 ? -12.297 12.256 7.753 1.00 94.12 303 ASN A CA 1
ATOM 2420 C C . ASN A 1 303 ? -11.344 11.064 7.695 1.00 94.12 303 ASN A C 1
ATOM 2422 O O . ASN A 1 303 ? -10.877 10.662 6.628 1.00 94.12 303 ASN A O 1
ATOM 2426 N N . TRP A 1 304 ? -10.986 10.548 8.867 1.00 96.56 304 TRP A N 1
ATOM 2427 C CA . TRP A 1 304 ? -10.056 9.432 8.986 1.00 96.56 304 TRP A CA 1
ATOM 2428 C C . TRP A 1 304 ? -10.137 8.769 10.357 1.00 96.56 304 TRP A C 1
ATOM 2430 O O . TRP A 1 304 ? -10.474 9.404 11.362 1.00 96.56 304 TRP A O 1
ATOM 2440 N N . TRP A 1 305 ? -9.711 7.512 10.403 1.00 97.56 305 TRP A N 1
ATOM 2441 C CA . TRP A 1 305 ? -9.255 6.881 11.631 1.00 97.56 305 TRP A CA 1
ATOM 2442 C C . TRP A 1 305 ? -7.923 6.169 11.392 1.00 97.56 305 TRP A C 1
ATOM 2444 O O . TRP A 1 305 ? -7.694 5.573 10.338 1.00 97.56 305 TRP A O 1
ATOM 2454 N N . VAL A 1 306 ? -7.013 6.263 12.361 1.00 98.19 306 VAL A N 1
ATOM 2455 C CA . VAL A 1 306 ? -5.685 5.635 12.282 1.00 98.19 306 VAL A CA 1
ATOM 2456 C C . VAL A 1 306 ? -5.227 5.121 13.627 1.00 98.19 306 VAL A C 1
ATOM 2458 O O . VAL A 1 306 ? -5.490 5.744 14.652 1.00 98.19 306 VAL A O 1
ATOM 2461 N N . ILE A 1 307 ? -4.449 4.044 13.604 1.00 98.75 307 ILE A N 1
ATOM 2462 C CA . ILE A 1 307 ? -3.773 3.509 14.781 1.00 98.75 307 ILE A CA 1
ATOM 2463 C C . ILE A 1 307 ? -2.270 3.727 14.620 1.00 98.75 307 ILE A C 1
ATOM 2465 O O . ILE A 1 307 ? -1.623 3.156 13.738 1.00 98.75 307 ILE A O 1
ATOM 2469 N N . ASN A 1 308 ? -1.709 4.579 15.473 1.00 98.56 308 ASN A N 1
ATOM 2470 C CA . ASN A 1 308 ? -0.284 4.881 15.521 1.00 98.56 308 ASN A CA 1
ATOM 2471 C C . ASN A 1 308 ? 0.396 4.095 16.644 1.00 98.56 308 ASN A C 1
ATOM 2473 O O . ASN A 1 308 ? -0.185 3.878 17.701 1.00 98.56 308 ASN A O 1
ATOM 2477 N N . LEU A 1 309 ? 1.657 3.740 16.429 1.00 98.38 309 LEU A N 1
ATOM 2478 C CA . LEU A 1 309 ? 2.603 3.327 17.454 1.00 98.38 309 LEU A CA 1
ATOM 2479 C C . LEU A 1 309 ? 3.619 4.455 17.622 1.00 98.38 309 LEU A C 1
ATOM 2481 O O . LEU A 1 309 ? 4.472 4.665 16.761 1.00 98.38 309 LEU A O 1
ATOM 2485 N N . LEU A 1 310 ? 3.483 5.222 18.695 1.00 98.31 310 LEU A N 1
ATOM 2486 C CA . LEU A 1 310 ? 4.259 6.433 18.939 1.00 98.31 310 LEU A CA 1
ATOM 2487 C C . LEU A 1 310 ? 5.722 6.111 19.271 1.00 98.31 310 LEU A C 1
ATOM 2489 O O . LEU A 1 310 ? 6.069 4.963 19.535 1.00 98.31 310 LEU A O 1
ATOM 2493 N N . ASP A 1 311 ? 6.588 7.126 19.241 1.00 97.81 311 ASP A N 1
ATOM 2494 C CA . ASP A 1 311 ? 8.028 6.977 19.512 1.00 97.81 311 ASP A CA 1
ATOM 2495 C C . ASP A 1 311 ? 8.323 6.483 20.940 1.00 97.81 311 ASP A C 1
ATOM 2497 O O . ASP A 1 311 ? 9.326 5.813 21.170 1.00 97.81 311 ASP A O 1
ATOM 2501 N N . ASP A 1 312 ? 7.420 6.754 21.886 1.00 97.44 312 ASP A N 1
ATOM 2502 C CA . ASP A 1 312 ? 7.487 6.287 23.276 1.00 97.44 312 ASP A CA 1
ATOM 2503 C C . ASP A 1 312 ? 6.918 4.867 23.478 1.00 97.44 312 ASP A C 1
ATOM 2505 O O . ASP A 1 312 ? 6.783 4.406 24.611 1.00 97.44 312 ASP A O 1
ATOM 2509 N N . GLY A 1 313 ? 6.556 4.183 22.389 1.00 97.88 313 GLY A N 1
ATOM 2510 C CA . GLY A 1 313 ? 6.004 2.831 22.389 1.00 97.88 313 GLY A CA 1
ATOM 2511 C C . GLY A 1 313 ? 4.510 2.747 22.689 1.00 97.88 313 GLY A C 1
ATOM 2512 O O . GLY A 1 313 ? 3.950 1.654 22.630 1.00 97.88 313 GLY A O 1
ATOM 2513 N N . ARG A 1 314 ? 3.825 3.856 22.989 1.00 98.62 314 ARG A N 1
ATOM 2514 C CA . ARG A 1 314 ? 2.376 3.840 23.240 1.00 98.62 314 ARG A CA 1
ATOM 2515 C C . ARG A 1 314 ? 1.590 3.736 21.942 1.00 98.62 314 ARG A C 1
ATOM 2517 O O . ARG A 1 314 ? 1.974 4.301 20.918 1.00 98.62 314 ARG A O 1
ATOM 2524 N N . VAL A 1 315 ? 0.460 3.037 21.995 1.00 98.56 315 VAL A N 1
ATOM 2525 C CA . VAL A 1 315 ? -0.470 2.947 20.867 1.00 98.56 315 VAL A CA 1
ATOM 2526 C C . VAL A 1 315 ? -1.520 4.053 20.974 1.00 98.56 315 VAL A C 1
ATOM 2528 O O . VAL A 1 315 ? -1.984 4.376 22.067 1.00 98.56 315 VAL A O 1
ATOM 2531 N N . GLU A 1 316 ? -1.867 4.672 19.849 1.00 98.69 316 GLU A N 1
ATOM 2532 C CA . GLU A 1 316 ? -2.812 5.788 19.779 1.00 98.69 316 GLU A CA 1
ATOM 2533 C C . GLU A 1 316 ? -3.821 5.575 18.646 1.00 98.69 316 GLU A C 1
ATOM 2535 O O . GLU A 1 316 ? -3.426 5.542 17.480 1.00 98.69 316 GLU A O 1
ATOM 2540 N N . LEU A 1 317 ? -5.112 5.491 18.976 1.00 98.75 317 LEU A N 1
ATOM 2541 C CA . LEU A 1 317 ? -6.199 5.620 18.006 1.00 98.75 317 LEU A CA 1
ATOM 2542 C C . LEU A 1 317 ? -6.528 7.105 17.828 1.00 98.75 317 LEU A C 1
ATOM 2544 O O . LEU A 1 317 ? -6.804 7.816 18.796 1.00 98.75 317 LEU A O 1
ATOM 2548 N N . VAL A 1 318 ? -6.517 7.573 16.585 1.00 98.31 318 VAL A N 1
ATOM 2549 C CA . VAL A 1 318 ? -6.912 8.936 16.224 1.00 98.31 318 VAL A CA 1
ATOM 2550 C C . VAL A 1 318 ? -8.161 8.873 15.369 1.00 98.31 318 VAL A C 1
ATOM 2552 O O . VAL A 1 318 ? -8.156 8.175 14.360 1.00 98.31 318 VAL A O 1
ATOM 2555 N N . LEU A 1 319 ? -9.181 9.640 15.745 1.00 98.06 319 LEU A N 1
ATOM 2556 C CA . LEU A 1 319 ? -10.405 9.856 14.973 1.00 98.06 319 LEU A CA 1
ATOM 2557 C C . LEU A 1 319 ? -10.445 11.320 14.5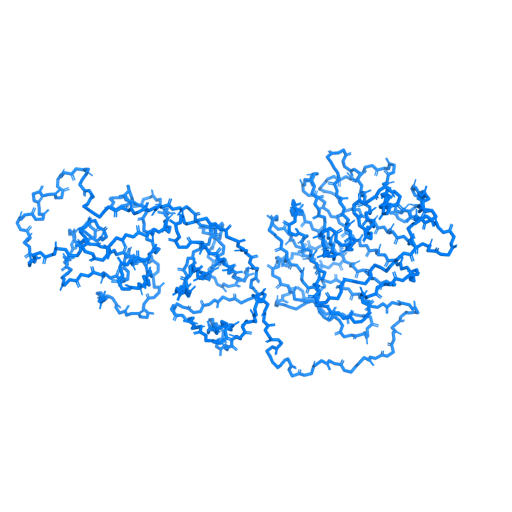42 1.00 98.06 319 LEU A C 1
ATOM 2559 O O . LEU A 1 319 ? -10.159 12.193 15.365 1.00 98.06 319 LEU A O 1
ATOM 2563 N N . GLY A 1 320 ? -10.802 11.606 13.293 1.00 96.38 320 GLY A N 1
ATOM 2564 C CA . GLY A 1 320 ? -10.914 12.978 12.802 1.00 96.38 320 GLY A CA 1
ATOM 2565 C C . GLY A 1 320 ? -12.046 13.167 11.801 1.00 96.38 320 GLY A C 1
ATOM 2566 O O . GLY A 1 320 ? -12.250 12.323 10.935 1.00 96.38 320 GLY A O 1
ATOM 2567 N N . GLU A 1 321 ? -12.748 14.296 11.920 1.00 94.19 321 GLU A N 1
ATOM 2568 C CA . GLU A 1 321 ? -13.749 14.790 10.952 1.00 94.19 321 GLU A CA 1
ATOM 2569 C C . GLU A 1 321 ? -13.244 15.952 10.100 1.00 94.19 321 GLU A C 1
ATOM 2571 O O . GLU A 1 321 ? -13.773 16.200 9.019 1.00 94.19 321 GLU A O 1
ATOM 2576 N N . THR A 1 322 ? -12.293 16.713 10.651 1.00 91.44 322 THR A N 1
ATOM 2577 C CA . THR A 1 322 ? -11.492 17.757 10.004 1.00 91.44 322 THR A CA 1
ATOM 2578 C C . THR A 1 322 ? -10.253 18.019 10.876 1.00 91.44 322 THR A C 1
ATOM 2580 O O . THR A 1 322 ? -10.099 17.434 11.949 1.00 91.44 322 THR A O 1
ATOM 2583 N N . ARG A 1 323 ? -9.390 18.970 10.492 1.00 90.56 323 ARG A N 1
ATOM 2584 C CA . ARG A 1 323 ? -8.306 19.479 11.360 1.00 90.56 323 ARG A CA 1
ATOM 2585 C C . ARG A 1 323 ? -8.719 20.604 12.320 1.00 90.56 323 ARG A C 1
ATOM 2587 O O . ARG A 1 323 ? -7.850 21.143 13.002 1.00 90.56 323 ARG A O 1
ATOM 2594 N N . ALA A 1 324 ? -9.994 20.988 12.363 1.00 91.00 324 ALA A N 1
ATOM 2595 C CA . ALA A 1 324 ? -10.455 22.049 13.252 1.00 91.00 324 ALA A CA 1
ATOM 2596 C C . ALA A 1 324 ? -10.377 21.629 14.732 1.00 91.00 324 ALA A C 1
ATOM 2598 O O . ALA A 1 324 ? -10.436 20.445 15.075 1.00 91.00 324 ALA A O 1
ATOM 2599 N N . SER A 1 325 ? -10.259 22.616 15.624 1.00 90.62 325 SER A N 1
ATOM 2600 C CA . SER A 1 325 ? -10.267 22.369 17.069 1.00 90.62 325 SER A CA 1
ATOM 2601 C C . SER A 1 325 ? -11.552 21.646 17.489 1.00 90.62 325 SER A C 1
ATOM 2603 O O . SER A 1 325 ? -12.640 21.967 17.013 1.00 90.62 325 SER A O 1
ATOM 2605 N N . GLY A 1 326 ? -11.424 20.633 18.348 1.00 92.69 326 GLY A N 1
ATOM 2606 C CA . GLY A 1 326 ? -12.545 19.797 18.791 1.00 92.69 326 GLY A CA 1
ATOM 2607 C C . GLY A 1 326 ? -13.052 18.776 17.763 1.00 92.69 326 GLY A C 1
ATOM 2608 O O . GLY A 1 326 ? -13.910 17.972 18.098 1.00 92.69 326 GLY A O 1
ATOM 2609 N N . LYS A 1 327 ? -12.509 18.742 16.538 1.00 96.25 327 LYS A N 1
ATOM 2610 C CA . LYS A 1 327 ? -12.896 17.778 15.489 1.00 96.25 327 LYS A CA 1
ATOM 2611 C C . LYS A 1 327 ? -11.985 16.553 15.390 1.00 96.25 327 LYS A C 1
ATOM 2613 O O . LYS A 1 327 ? -12.092 15.784 14.437 1.00 96.25 327 LYS A O 1
ATOM 2618 N N . VAL A 1 328 ? -11.093 16.378 16.368 1.00 97.00 328 VAL A N 1
ATOM 2619 C CA . VAL A 1 328 ? -10.143 15.263 16.452 1.00 97.00 328 VAL A CA 1
ATOM 2620 C C . VAL A 1 328 ? -10.119 14.706 17.875 1.00 97.00 328 VAL A C 1
ATOM 2622 O O . VAL A 1 328 ? -9.956 15.466 18.829 1.00 97.00 328 VAL A O 1
ATOM 2625 N N . ALA A 1 329 ? -10.220 13.386 18.012 1.00 97.50 329 ALA A N 1
ATOM 2626 C CA . ALA A 1 329 ? -9.977 12.661 19.257 1.00 97.50 329 ALA A CA 1
ATOM 2627 C C . ALA A 1 329 ? -8.691 11.834 19.135 1.00 97.50 329 ALA A C 1
ATOM 2629 O O . ALA A 1 329 ? -8.411 11.267 18.079 1.00 97.50 329 ALA A O 1
ATOM 2630 N N . ARG A 1 330 ? -7.905 11.761 20.214 1.00 97.88 330 ARG A N 1
ATOM 2631 C CA . ARG A 1 330 ? -6.673 10.960 20.295 1.00 97.88 330 ARG A CA 1
ATOM 2632 C C . ARG A 1 330 ? -6.697 10.122 21.563 1.00 97.88 330 ARG A C 1
ATOM 2634 O O . ARG A 1 330 ? -6.454 10.652 22.644 1.00 97.88 330 ARG A O 1
ATOM 2641 N N . ALA A 1 331 ? -6.992 8.837 21.430 1.00 98.38 331 ALA A N 1
ATOM 2642 C CA . ALA A 1 331 ? -6.990 7.895 22.537 1.00 98.38 331 ALA A CA 1
ATOM 2643 C C . ALA A 1 331 ? -5.656 7.162 22.588 1.00 98.38 331 ALA A C 1
ATOM 2645 O O . ALA A 1 331 ? -5.349 6.367 21.703 1.00 98.38 331 ALA A O 1
ATOM 2646 N N . ARG A 1 332 ? -4.862 7.438 23.622 1.00 98.38 332 ARG A N 1
ATOM 2647 C CA . ARG A 1 332 ? -3.528 6.861 23.809 1.00 98.38 332 ARG A CA 1
ATOM 2648 C C . ARG A 1 332 ? -3.530 5.856 24.955 1.00 98.38 332 ARG A C 1
ATOM 2650 O O . ARG A 1 332 ? -4.160 6.099 25.987 1.00 98.38 332 ARG A O 1
ATOM 2657 N N . SER A 1 333 ? -2.800 4.755 24.801 1.00 98.62 333 SER A N 1
ATOM 2658 C CA . SER A 1 333 ? -2.492 3.858 25.916 1.00 98.62 333 SER A CA 1
ATOM 2659 C C . SER A 1 333 ? -1.636 4.569 26.977 1.00 98.62 333 SER A C 1
ATOM 2661 O O . SER A 1 333 ? -0.847 5.462 26.673 1.00 98.62 333 SER A O 1
ATOM 2663 N N . LYS A 1 334 ? -1.768 4.188 28.245 1.00 98.25 334 LYS A N 1
ATOM 2664 C CA . LYS A 1 334 ? -0.802 4.508 29.305 1.00 98.25 334 LYS A CA 1
ATOM 2665 C C . LYS A 1 334 ? 0.420 3.606 29.191 1.00 98.25 334 LYS A C 1
ATOM 2667 O O . LYS A 1 334 ? 1.549 4.092 29.330 1.00 98.25 334 LYS A O 1
ATOM 2672 N N . THR A 1 335 ? 0.189 2.328 28.898 1.00 97.81 335 THR A N 1
ATOM 2673 C CA . THR A 1 335 ? 1.232 1.303 28.817 1.00 97.81 335 THR A CA 1
ATOM 2674 C C . THR A 1 335 ? 1.881 1.297 27.427 1.00 97.81 335 THR A C 1
ATOM 2676 O O . THR A 1 335 ? 1.162 1.225 26.422 1.00 97.81 335 THR A O 1
ATOM 2679 N N . PRO A 1 336 ? 3.221 1.398 27.325 1.00 97.81 336 PRO A N 1
ATOM 2680 C CA . PRO A 1 336 ? 3.921 1.213 26.060 1.00 97.81 336 PRO A CA 1
ATOM 2681 C C . PRO A 1 336 ? 3.916 -0.267 25.654 1.00 97.81 336 PRO A C 1
ATOM 2683 O O . PRO A 1 336 ? 4.024 -1.158 26.497 1.00 97.81 336 PRO A O 1
ATOM 2686 N N . LEU A 1 337 ? 3.815 -0.536 24.354 1.00 97.94 337 LEU A N 1
ATOM 2687 C CA . LEU A 1 337 ? 3.970 -1.879 23.808 1.00 97.94 337 LEU A CA 1
ATOM 2688 C C . LEU A 1 337 ? 5.433 -2.313 23.878 1.00 97.94 337 LEU A C 1
ATOM 2690 O O . LEU A 1 337 ? 6.347 -1.514 23.668 1.00 97.94 337 LEU A O 1
ATOM 2694 N N . SER A 1 338 ? 5.663 -3.604 24.095 1.00 94.81 338 SER A N 1
ATOM 2695 C CA . SER A 1 338 ? 7.009 -4.170 23.986 1.00 94.81 338 SER A CA 1
ATOM 2696 C C . SER A 1 338 ? 7.366 -4.410 22.519 1.00 94.81 338 SER A C 1
ATOM 2698 O O . SER A 1 338 ? 6.585 -5.021 21.784 1.00 94.81 338 SER A O 1
ATOM 2700 N N . THR A 1 339 ? 8.549 -3.967 22.080 1.00 94.69 339 THR A N 1
ATOM 2701 C CA . THR A 1 339 ? 9.084 -4.367 20.768 1.00 94.69 339 THR A CA 1
ATOM 2702 C C . THR A 1 339 ? 9.493 -5.832 20.790 1.00 94.69 339 THR A C 1
ATOM 2704 O O . THR A 1 339 ? 9.812 -6.393 21.837 1.00 94.69 339 THR A O 1
ATOM 2707 N N . ARG A 1 340 ? 9.473 -6.473 19.618 1.00 93.38 340 ARG A N 1
ATOM 2708 C CA . ARG A 1 340 ? 9.878 -7.872 19.415 1.00 93.38 340 ARG A CA 1
ATOM 2709 C C . ARG A 1 340 ? 9.145 -8.874 20.322 1.00 93.38 340 ARG A C 1
ATOM 2711 O O . ARG A 1 340 ? 9.560 -10.028 20.405 1.00 93.38 340 ARG A O 1
ATOM 2718 N N . ALA A 1 341 ? 8.014 -8.481 20.902 1.00 96.62 341 ALA A N 1
ATOM 2719 C CA . ALA A 1 341 ? 7.114 -9.314 21.687 1.00 96.62 341 ALA A CA 1
ATOM 2720 C C . ALA A 1 341 ? 5.666 -9.094 21.230 1.00 96.62 341 ALA A C 1
ATOM 2722 O O . ALA A 1 341 ? 5.326 -8.032 20.711 1.00 96.62 341 ALA A O 1
ATOM 2723 N N . TRP A 1 342 ? 4.832 -10.123 21.368 1.00 98.19 342 TRP A N 1
ATOM 2724 C CA . TRP A 1 342 ? 3.423 -10.057 20.987 1.00 98.19 342 TRP A CA 1
ATOM 2725 C C . TRP A 1 342 ? 2.622 -9.251 22.008 1.00 98.19 342 TRP A C 1
ATOM 2727 O O . TRP A 1 342 ? 2.663 -9.554 23.199 1.00 98.19 342 TRP A O 1
ATOM 2737 N N . ASN A 1 343 ? 1.859 -8.276 21.524 1.00 98.25 343 ASN A N 1
ATOM 2738 C CA . ASN A 1 343 ? 0.932 -7.468 22.305 1.00 98.25 343 ASN A CA 1
ATOM 2739 C C . ASN A 1 343 ? -0.462 -7.595 21.681 1.00 98.25 343 ASN A C 1
ATOM 2741 O O . ASN A 1 343 ? -0.585 -7.510 20.461 1.00 98.25 343 ASN A O 1
ATOM 2745 N N . CYS A 1 344 ? -1.498 -7.767 22.494 1.00 98.12 344 CYS A N 1
ATOM 2746 C CA . CYS A 1 344 ? -2.885 -7.656 22.044 1.00 98.12 344 CYS A CA 1
ATOM 2747 C C . CYS A 1 344 ? -3.374 -6.234 22.316 1.00 98.12 344 CYS A C 1
ATOM 2749 O O . CYS A 1 344 ? -3.241 -5.753 23.442 1.00 98.12 344 CYS A O 1
ATOM 2751 N N . VAL A 1 345 ? -3.937 -5.573 21.309 1.00 98.75 345 VAL A N 1
ATOM 2752 C CA . VAL A 1 345 ? -4.473 -4.213 21.417 1.00 98.75 345 VAL A CA 1
ATOM 2753 C C . VAL A 1 345 ? -5.939 -4.232 21.026 1.00 98.75 345 VAL A C 1
ATOM 2755 O O . VAL A 1 345 ? -6.294 -4.797 19.994 1.00 98.75 345 VAL A O 1
ATOM 2758 N N . THR A 1 346 ? -6.778 -3.579 21.826 1.00 98.88 346 THR A N 1
ATOM 2759 C CA . THR A 1 346 ? -8.190 -3.372 21.498 1.00 98.88 346 THR A CA 1
ATOM 2760 C C . THR A 1 346 ? -8.584 -1.931 21.767 1.00 98.88 346 THR A C 1
ATOM 2762 O O . THR A 1 346 ? -8.312 -1.403 22.845 1.00 98.88 346 THR A O 1
ATOM 2765 N N . PHE A 1 347 ? -9.255 -1.310 20.803 1.00 98.81 347 PHE A N 1
ATOM 2766 C CA . PHE A 1 347 ? -9.961 -0.050 20.994 1.00 98.81 347 PHE A CA 1
ATOM 2767 C C . PHE A 1 347 ? -11.463 -0.277 20.866 1.00 98.81 347 PHE A C 1
ATOM 2769 O O . PHE A 1 347 ? -11.896 -0.939 19.926 1.00 98.81 347 PHE A O 1
ATOM 2776 N N . VAL A 1 348 ? -12.232 0.308 21.782 1.00 98.69 348 VAL A N 1
ATOM 2777 C CA . VAL A 1 348 ? -13.701 0.347 21.753 1.00 98.69 348 VAL A CA 1
ATOM 2778 C C . VAL A 1 348 ? -14.120 1.809 21.726 1.00 98.69 348 VAL A C 1
ATOM 2780 O O . VAL A 1 348 ? -13.831 2.551 22.669 1.00 98.69 348 VAL A O 1
ATOM 2783 N N . VAL A 1 349 ? -14.753 2.238 20.638 1.00 98.50 349 VAL A N 1
ATOM 2784 C CA . VAL A 1 349 ? -15.243 3.604 20.448 1.00 98.50 349 VAL A CA 1
ATOM 2785 C C . VAL A 1 349 ? -16.735 3.620 20.739 1.00 98.50 349 VAL A C 1
ATOM 2787 O O . VAL A 1 349 ? -17.521 3.080 19.970 1.00 98.50 349 VAL A O 1
ATOM 2790 N N . ASP A 1 350 ? -17.107 4.274 21.834 1.00 97.38 350 ASP A N 1
ATOM 2791 C CA . ASP A 1 350 ? -18.490 4.515 22.233 1.00 97.38 350 ASP A CA 1
ATOM 2792 C C . ASP A 1 350 ? -18.831 5.980 21.924 1.00 97.38 350 ASP A C 1
ATOM 2794 O O . ASP A 1 350 ? -18.475 6.921 22.649 1.00 97.38 350 ASP A O 1
ATOM 2798 N N . ARG A 1 351 ? -19.475 6.186 20.777 1.00 94.62 351 ARG A N 1
ATOM 2799 C CA . ARG A 1 351 ? -19.942 7.483 20.286 1.00 94.62 351 ARG A CA 1
ATOM 2800 C C . ARG A 1 351 ? -21.115 7.996 21.107 1.00 94.62 351 ARG A C 1
ATOM 2802 O O . ARG A 1 351 ? -21.251 9.212 21.222 1.00 94.62 351 ARG A O 1
ATOM 2809 N N . LYS A 1 352 ? -21.917 7.116 21.711 1.00 92.94 352 LYS A N 1
ATOM 2810 C CA . LYS A 1 352 ? -23.061 7.499 22.549 1.00 92.94 352 LYS A CA 1
ATOM 2811 C C . LYS A 1 352 ? -22.617 8.073 23.895 1.00 92.94 352 LYS A C 1
ATOM 2813 O O . LYS A 1 352 ? -23.131 9.105 24.323 1.00 92.94 352 LYS A O 1
ATOM 2818 N N . ALA A 1 353 ? -21.644 7.442 24.545 1.00 95.75 353 ALA A N 1
ATOM 2819 C CA . ALA A 1 353 ? -21.050 7.897 25.800 1.00 95.75 353 ALA A CA 1
ATOM 2820 C C . ALA A 1 353 ? -19.912 8.912 25.599 1.00 95.75 353 ALA A C 1
ATOM 2822 O O . ALA A 1 353 ? -19.388 9.445 26.577 1.00 95.75 353 ALA A O 1
ATOM 2823 N N . PHE A 1 354 ? -19.515 9.184 24.350 1.00 96.88 354 PHE A N 1
ATOM 2824 C CA . PHE A 1 354 ? -18.357 10.009 24.001 1.00 96.88 354 PHE A CA 1
ATOM 2825 C C . PHE A 1 354 ? -17.066 9.518 24.675 1.00 96.88 354 PHE A C 1
ATOM 2827 O O . PHE A 1 354 ? -16.312 10.302 25.259 1.00 96.88 354 PHE A O 1
ATOM 2834 N N . THR A 1 355 ? -16.781 8.217 24.589 1.00 98.44 355 THR A N 1
ATOM 2835 C CA . THR A 1 355 ? -15.562 7.628 25.160 1.00 98.44 355 THR A CA 1
ATOM 2836 C C . THR A 1 355 ? -14.872 6.654 24.212 1.00 98.44 355 THR A C 1
ATOM 2838 O O . THR A 1 355 ? -15.486 6.039 23.351 1.00 98.44 355 THR A O 1
ATOM 2841 N N . ILE A 1 356 ? -13.556 6.525 24.368 1.00 98.75 356 ILE A N 1
ATOM 2842 C CA . ILE A 1 356 ? -12.737 5.510 23.711 1.00 98.75 356 ILE A CA 1
ATOM 2843 C C . ILE A 1 356 ? -12.007 4.739 24.803 1.00 98.75 356 ILE A C 1
ATOM 2845 O O . ILE A 1 356 ? -11.214 5.326 25.547 1.00 98.75 356 ILE A O 1
ATOM 2849 N N . HIS A 1 357 ? -12.256 3.438 24.883 1.00 98.81 357 HIS A N 1
ATOM 2850 C CA . HIS A 1 357 ? -11.570 2.529 25.793 1.00 98.81 357 HIS A CA 1
ATOM 2851 C C . HIS A 1 357 ? -10.421 1.849 25.048 1.00 98.81 357 HIS A C 1
ATOM 2853 O O . HIS A 1 357 ? -10.605 1.350 23.941 1.00 98.81 357 HIS A O 1
ATOM 2859 N N . CYS A 1 358 ? -9.234 1.839 25.646 1.00 98.81 358 CYS A N 1
ATOM 2860 C CA . CYS A 1 358 ? -8.053 1.154 25.133 1.00 98.81 358 CYS A CA 1
ATOM 2861 C C . CYS A 1 358 ? -7.686 0.018 26.084 1.00 98.81 358 CYS A C 1
ATOM 2863 O O . CYS A 1 358 ? -7.537 0.241 27.289 1.00 98.81 358 CYS A O 1
ATOM 2865 N N . TYR A 1 359 ? -7.516 -1.183 25.541 1.00 98.81 359 TYR A N 1
ATOM 2866 C CA . TYR A 1 359 ? -7.103 -2.372 26.272 1.00 98.81 359 TYR A CA 1
ATOM 2867 C C . TYR A 1 359 ? -5.771 -2.874 25.730 1.00 98.81 359 TYR A C 1
ATOM 2869 O O . TYR A 1 359 ? -5.590 -2.995 24.517 1.00 98.81 359 TYR A O 1
ATOM 2877 N N . ILE A 1 360 ? -4.866 -3.224 26.642 1.00 98.62 360 ILE A N 1
ATOM 2878 C CA . ILE A 1 360 ? -3.576 -3.841 26.331 1.00 98.62 360 ILE A CA 1
ATOM 2879 C C . ILE A 1 360 ? -3.538 -5.215 26.993 1.00 98.62 360 ILE A C 1
ATOM 2881 O O . ILE A 1 360 ? -3.736 -5.341 28.202 1.00 98.62 360 ILE A O 1
ATOM 2885 N N . ASN A 1 361 ? -3.290 -6.259 26.202 1.00 97.44 361 ASN A N 1
ATOM 2886 C CA . ASN A 1 361 ? -3.242 -7.653 26.654 1.00 97.44 361 ASN A CA 1
ATOM 2887 C C . ASN A 1 361 ? -4.496 -8.069 27.448 1.00 97.44 361 ASN A C 1
ATOM 2889 O O . ASN A 1 361 ? -4.402 -8.737 28.476 1.00 97.44 361 ASN A O 1
ATOM 2893 N N . GLY A 1 362 ? -5.670 -7.632 26.977 1.00 95.88 362 GLY A N 1
ATOM 2894 C CA . GLY A 1 362 ? -6.974 -7.953 27.566 1.00 95.88 362 GLY A CA 1
ATOM 2895 C C . GLY A 1 362 ? -7.345 -7.156 28.822 1.00 95.88 362 GLY A C 1
ATOM 2896 O O . GLY A 1 362 ? -8.419 -7.372 29.374 1.00 95.88 362 GLY A O 1
ATOM 2897 N N . LYS A 1 363 ? -6.499 -6.227 29.287 1.00 98.12 363 LYS A N 1
ATOM 2898 C CA . LYS A 1 363 ? -6.780 -5.376 30.455 1.00 98.12 363 LYS A CA 1
ATOM 2899 C C . LYS A 1 363 ? -7.070 -3.945 30.023 1.00 98.12 363 LYS A C 1
ATOM 2901 O O . LYS A 1 363 ? -6.352 -3.414 29.178 1.00 98.12 363 LYS A O 1
ATOM 2906 N N . LEU A 1 364 ? -8.090 -3.321 30.619 1.00 98.62 364 LEU A N 1
ATOM 2907 C CA . LEU A 1 364 ? -8.394 -1.906 30.391 1.00 98.62 364 LEU A CA 1
ATOM 2908 C C . LEU A 1 364 ? -7.200 -1.058 30.839 1.00 98.62 364 LEU A C 1
ATOM 2910 O O . LEU A 1 364 ? -6.799 -1.105 32.000 1.00 98.62 364 LEU A O 1
ATOM 2914 N N . ASP A 1 365 ? -6.648 -0.285 29.914 1.00 98.69 365 ASP A N 1
ATOM 2915 C CA . ASP A 1 365 ? -5.433 0.498 30.117 1.00 98.69 365 ASP A CA 1
ATOM 2916 C C . ASP A 1 365 ? -5.736 2.004 30.184 1.00 98.69 365 ASP A C 1
ATOM 2918 O O . ASP A 1 365 ? -5.241 2.721 31.063 1.00 98.69 365 ASP A O 1
ATOM 2922 N N . SER A 1 366 ? -6.611 2.499 29.304 1.00 98.62 366 SER A N 1
ATOM 2923 C CA . SER A 1 366 ? -7.038 3.898 29.330 1.00 98.62 366 SER A CA 1
ATOM 2924 C C . SER A 1 366 ? -8.470 4.104 28.843 1.00 98.62 366 SER A C 1
ATOM 2926 O O . SER A 1 366 ? -9.015 3.312 28.077 1.00 98.62 366 SER A O 1
ATOM 2928 N N . VAL A 1 367 ? -9.072 5.204 29.301 1.00 98.62 367 VAL A N 1
ATOM 2929 C CA . VAL A 1 367 ? -10.356 5.719 28.816 1.00 98.62 367 VAL A CA 1
ATOM 2930 C C . VAL A 1 367 ? -10.142 7.174 28.431 1.00 98.62 367 VAL A C 1
ATOM 2932 O O . VAL A 1 367 ? -9.651 7.968 29.234 1.00 98.62 367 VAL A O 1
ATOM 2935 N N . THR A 1 368 ? -10.477 7.521 27.194 1.00 98.62 368 THR A N 1
ATOM 2936 C CA . THR A 1 368 ? -10.327 8.872 26.646 1.00 98.62 368 THR A CA 1
ATOM 2937 C C . THR A 1 368 ? -11.695 9.431 26.292 1.00 98.62 368 THR A C 1
ATOM 2939 O O . THR A 1 368 ? -12.493 8.739 25.671 1.00 98.62 368 THR A O 1
ATOM 2942 N N . LYS A 1 369 ? -11.972 10.689 26.647 1.00 98.06 369 LYS A N 1
ATOM 2943 C CA . LYS A 1 369 ? -13.203 11.363 26.219 1.00 98.06 369 LYS A CA 1
ATOM 2944 C C . LYS A 1 369 ? -13.102 11.785 24.755 1.00 98.06 369 LYS A C 1
ATOM 2946 O O . LYS A 1 369 ? -12.106 12.380 24.344 1.00 98.06 369 LYS A O 1
ATOM 2951 N N . ILE A 1 370 ? -14.150 11.522 23.989 1.00 97.44 370 ILE A N 1
ATOM 2952 C CA . ILE A 1 370 ? -14.350 12.102 22.664 1.00 97.44 370 ILE A CA 1
ATOM 2953 C C . ILE A 1 370 ? -14.863 13.535 22.871 1.00 97.44 370 ILE A C 1
ATOM 2955 O O . ILE A 1 370 ? -15.769 13.735 23.683 1.00 97.44 370 ILE A O 1
ATOM 2959 N N . PRO A 1 371 ? -14.313 14.551 22.182 1.00 96.38 371 PRO A N 1
ATOM 2960 C CA . PRO A 1 371 ? -14.864 15.898 22.249 1.00 96.38 371 PRO A CA 1
ATOM 2961 C C . PRO A 1 371 ? -16.357 15.894 21.878 1.00 96.38 371 PRO A C 1
ATOM 2963 O O . PRO A 1 371 ? -16.703 15.338 20.834 1.00 96.38 371 PRO A O 1
ATOM 2966 N N . PRO A 1 372 ? -17.240 16.553 22.652 1.00 94.06 372 PRO A N 1
ATOM 2967 C CA . PRO A 1 372 ? -18.668 16.624 22.327 1.00 94.06 372 PRO A CA 1
ATOM 2968 C C . PRO A 1 372 ? -18.963 17.277 20.971 1.00 94.06 372 PRO A C 1
ATOM 2970 O O . PRO A 1 372 ? -20.046 17.119 20.424 1.00 94.06 372 PRO A O 1
ATOM 2973 N N . THR A 1 373 ? -18.004 18.027 20.425 1.00 95.06 373 THR A N 1
ATOM 2974 C CA . THR A 1 373 ? -18.086 18.672 19.112 1.00 95.06 373 THR A CA 1
ATOM 2975 C C . THR A 1 373 ? -17.702 17.754 17.949 1.00 95.06 373 THR A C 1
ATOM 2977 O O . THR A 1 373 ? -17.938 18.122 16.796 1.00 95.06 373 THR A O 1
ATOM 2980 N N . LEU A 1 374 ? -17.142 16.571 18.214 1.00 93.62 374 LEU A N 1
ATOM 2981 C CA . LEU A 1 374 ? -16.864 15.533 17.222 1.00 93.62 374 LEU A CA 1
ATOM 2982 C C . LEU A 1 374 ? -18.129 14.674 17.063 1.00 93.62 374 LEU A C 1
ATOM 2984 O O . LEU A 1 374 ? -18.274 13.642 17.712 1.00 93.62 374 LEU A O 1
ATOM 2988 N N . THR A 1 375 ? -19.086 15.127 16.254 1.00 92.44 375 THR A N 1
ATOM 2989 C CA . THR A 1 375 ? -20.400 14.493 16.010 1.00 92.44 375 THR A CA 1
ATOM 2990 C C . THR A 1 375 ? -20.624 14.037 14.565 1.00 92.44 375 THR A C 1
ATOM 2992 O O . THR A 1 375 ? -21.623 13.389 14.271 1.00 92.44 375 THR A O 1
ATOM 2995 N N . GLY A 1 376 ? -19.714 14.373 13.659 1.00 91.50 376 GLY A N 1
ATOM 2996 C CA . GLY A 1 376 ? -19.746 14.013 12.249 1.00 91.50 376 GLY A CA 1
ATOM 2997 C C . GLY A 1 376 ? -19.355 12.561 11.962 1.00 91.50 376 GLY A C 1
ATOM 2998 O O . GLY A 1 376 ? -19.028 11.773 12.853 1.00 91.50 376 GLY A O 1
ATOM 2999 N N . SER A 1 377 ? -19.421 12.228 10.672 1.00 93.88 377 SER A N 1
ATOM 3000 C CA . SER A 1 377 ? -19.235 10.876 10.147 1.00 93.88 377 SER A CA 1
ATOM 3001 C C . SER A 1 377 ? -17.762 10.491 9.974 1.00 93.88 377 SER A C 1
ATOM 3003 O O . SER A 1 377 ? -16.973 11.216 9.361 1.00 93.88 377 SER A O 1
ATOM 3005 N N . LEU A 1 378 ? -17.420 9.287 10.432 1.00 94.50 378 LEU A N 1
ATOM 3006 C CA . LEU A 1 378 ? -16.139 8.616 10.201 1.00 94.50 378 LEU A CA 1
ATOM 3007 C C . LEU A 1 378 ? -16.169 7.661 8.990 1.00 94.50 378 LEU A C 1
ATOM 3009 O O . LEU A 1 378 ? -15.237 6.883 8.806 1.00 94.50 378 LEU A O 1
ATOM 3013 N N . SER A 1 379 ? -17.209 7.717 8.148 1.00 93.69 379 SER A N 1
ATOM 3014 C CA . SER A 1 379 ? -17.299 6.933 6.905 1.00 93.69 379 SER A CA 1
ATOM 3015 C C . SER A 1 379 ? -16.356 7.476 5.831 1.00 93.69 379 SER A C 1
ATOM 3017 O O . SER A 1 379 ? -16.589 8.547 5.267 1.00 93.69 379 SER A O 1
ATOM 3019 N N . VAL A 1 380 ? -15.291 6.740 5.527 1.00 90.31 380 VAL A N 1
ATOM 3020 C CA . VAL A 1 380 ? -14.283 7.119 4.528 1.00 90.31 380 VAL A CA 1
ATOM 3021 C C . VAL A 1 380 ? -14.537 6.368 3.214 1.00 90.31 380 VAL A C 1
ATOM 3023 O O . VAL A 1 380 ? -13.834 5.418 2.875 1.00 90.31 380 VAL A O 1
ATOM 3026 N N . VAL A 1 381 ? -15.576 6.787 2.495 1.00 80.50 381 VAL A N 1
ATOM 3027 C CA . VAL A 1 381 ? -16.043 6.151 1.249 1.00 80.50 381 VAL A CA 1
ATOM 3028 C C . VAL A 1 381 ? -14.941 6.146 0.179 1.00 80.50 381 VAL A C 1
ATOM 3030 O O . VAL A 1 381 ? -14.168 7.101 0.091 1.00 80.50 381 VAL A O 1
ATOM 3033 N N . GLU A 1 382 ? -14.863 5.072 -0.613 1.00 76.25 382 GLU A N 1
ATOM 3034 C CA . GLU A 1 382 ? -13.892 4.823 -1.699 1.00 76.25 382 GLU A CA 1
ATOM 3035 C C . GLU A 1 382 ? -12.427 4.628 -1.259 1.00 76.25 382 GLU A C 1
ATOM 3037 O O . GLU A 1 382 ? -11.536 4.438 -2.090 1.00 76.25 382 GLU A O 1
ATOM 3042 N N . HIS A 1 383 ? -12.145 4.598 0.045 1.00 81.06 383 HIS A N 1
ATOM 3043 C CA . HIS A 1 383 ? -10.788 4.408 0.567 1.00 81.06 383 HIS A CA 1
ATOM 3044 C C . HIS A 1 383 ? -10.662 3.051 1.251 1.00 81.06 383 HIS A C 1
ATOM 3046 O O . HIS A 1 383 ? -11.525 2.678 2.028 1.00 81.06 383 HIS A O 1
ATOM 3052 N N . ASP A 1 384 ? -9.572 2.323 1.039 1.00 84.94 384 ASP A N 1
ATOM 3053 C CA . ASP A 1 384 ? -9.385 1.004 1.660 1.00 84.94 384 ASP A CA 1
ATOM 3054 C C . ASP A 1 384 ? -8.833 1.136 3.087 1.00 84.94 384 ASP A C 1
ATOM 3056 O O . ASP A 1 384 ? -8.299 2.184 3.471 1.00 84.94 384 ASP A O 1
ATOM 3060 N N . ILE A 1 385 ? -8.926 0.066 3.878 1.00 93.69 385 ILE A N 1
ATOM 3061 C CA . ILE A 1 385 ? -8.127 -0.052 5.102 1.00 93.69 385 ILE A CA 1
ATOM 3062 C C . ILE A 1 385 ? -6.752 -0.582 4.699 1.00 93.69 385 ILE A C 1
ATOM 3064 O O . ILE A 1 385 ? -6.640 -1.650 4.094 1.00 93.69 385 ILE A O 1
ATOM 3068 N N . LEU A 1 386 ? -5.700 0.154 5.057 1.00 92.44 386 LEU A N 1
ATOM 3069 C CA . LEU A 1 386 ? -4.321 -0.219 4.749 1.00 92.44 386 LEU A CA 1
ATOM 3070 C C . LEU A 1 386 ? -3.565 -0.643 6.002 1.00 92.44 386 LEU A C 1
ATOM 3072 O O . LEU A 1 386 ? -3.537 0.088 6.998 1.00 92.44 386 LEU A O 1
ATOM 3076 N N . ILE A 1 387 ? -2.873 -1.779 5.910 1.00 96.56 387 ILE A N 1
ATOM 3077 C CA . ILE A 1 387 ? -1.979 -2.294 6.949 1.00 96.56 387 ILE A CA 1
ATOM 3078 C C . ILE A 1 387 ? -0.630 -2.658 6.306 1.00 96.56 387 ILE A C 1
ATOM 3080 O O . ILE A 1 387 ? -0.549 -3.606 5.538 1.00 96.56 387 ILE A O 1
ATOM 3084 N N . PRO A 1 388 ? 0.466 -1.941 6.576 1.00 95.88 388 PRO A N 1
ATOM 3085 C CA . PRO A 1 388 ? 0.488 -0.672 7.268 1.00 95.88 388 PRO A CA 1
ATOM 3086 C C . PRO A 1 388 ? -0.082 0.472 6.425 1.00 95.88 388 PRO A C 1
ATOM 3088 O O . PRO A 1 388 ? -0.126 0.389 5.197 1.00 95.88 388 PRO A O 1
ATOM 3091 N N . SER A 1 389 ? -0.492 1.560 7.083 1.00 90.62 389 SER A N 1
ATOM 3092 C CA . SER A 1 389 ? -0.917 2.789 6.392 1.00 90.62 389 SER A CA 1
ATOM 3093 C C . SER A 1 389 ? 0.247 3.439 5.621 1.00 90.62 389 SER A C 1
ATOM 3095 O O . SER A 1 389 ? 1.423 3.226 5.927 1.00 90.62 389 SER A O 1
ATOM 3097 N N . ALA A 1 390 ? -0.094 4.261 4.620 1.00 83.38 390 ALA A N 1
ATOM 3098 C CA . ALA A 1 390 ? 0.824 5.004 3.751 1.00 83.38 390 ALA A CA 1
ATOM 3099 C C . ALA A 1 390 ? 1.807 5.920 4.499 1.00 83.38 390 ALA A C 1
ATOM 3101 O O . ALA A 1 390 ? 2.943 6.103 4.059 1.00 83.38 390 ALA A O 1
ATOM 3102 N N . PHE A 1 391 ? 1.400 6.500 5.631 1.00 86.81 391 PHE A N 1
ATOM 3103 C CA . PHE A 1 391 ? 2.235 7.434 6.384 1.00 86.81 391 PHE A CA 1
ATOM 3104 C C . PHE A 1 391 ? 2.997 6.733 7.513 1.00 86.81 391 PHE A C 1
ATOM 3106 O O . PHE A 1 391 ? 2.384 6.176 8.417 1.00 86.81 391 PHE A O 1
ATOM 3113 N N . LYS A 1 392 ? 4.337 6.817 7.503 1.00 91.81 392 LYS A N 1
ATOM 3114 C CA . LYS A 1 392 ? 5.231 6.142 8.470 1.00 91.81 392 LYS A CA 1
ATOM 3115 C C . LYS A 1 392 ? 4.879 4.647 8.656 1.00 91.81 392 LYS A C 1
ATOM 3117 O O . LYS A 1 392 ? 4.636 4.221 9.785 1.00 91.81 392 LYS A O 1
ATOM 3122 N N . PRO A 1 393 ? 4.867 3.847 7.579 1.00 91.88 393 PRO A N 1
ATOM 3123 C CA . PRO A 1 393 ? 4.400 2.461 7.602 1.00 91.88 393 PRO A CA 1
ATOM 3124 C C . PRO A 1 393 ? 5.088 1.605 8.674 1.00 91.88 393 PRO A C 1
ATOM 3126 O O . PRO A 1 393 ? 6.315 1.616 8.821 1.00 91.88 393 PRO A O 1
ATOM 3129 N N . PHE A 1 394 ? 4.277 0.862 9.424 1.00 96.69 394 PHE A N 1
ATOM 3130 C CA . PHE A 1 394 ? 4.706 -0.089 10.443 1.00 96.69 394 PHE A CA 1
ATOM 3131 C C . PHE A 1 394 ? 5.557 -1.240 9.892 1.00 96.69 394 PHE A C 1
ATOM 3133 O O . PHE A 1 394 ? 5.330 -1.758 8.798 1.00 96.69 394 PHE A O 1
ATOM 3140 N N . VAL A 1 395 ? 6.550 -1.631 10.690 1.00 94.56 395 VAL A N 1
ATOM 3141 C CA . VAL A 1 395 ? 7.404 -2.803 10.476 1.00 94.56 395 VAL A CA 1
ATOM 3142 C C . VAL A 1 395 ? 7.186 -3.729 11.664 1.00 94.56 395 VAL A C 1
ATOM 3144 O O . VAL A 1 395 ? 7.336 -3.293 12.811 1.00 94.56 395 VAL A O 1
ATOM 3147 N N . GLY A 1 396 ? 6.867 -4.988 11.400 1.00 97.31 396 GLY A N 1
ATOM 3148 C CA . GLY A 1 396 ? 6.644 -5.991 12.432 1.00 97.31 396 GLY A CA 1
ATOM 3149 C C . GLY A 1 396 ? 5.672 -7.065 11.973 1.00 97.31 396 GLY A C 1
ATOM 3150 O O . GLY A 1 396 ? 5.438 -7.230 10.779 1.00 97.31 396 GLY A O 1
ATOM 3151 N N . LEU A 1 397 ? 5.116 -7.804 12.928 1.00 98.44 397 LEU A N 1
ATOM 3152 C CA . LEU A 1 397 ? 4.092 -8.814 12.657 1.00 98.44 397 LEU A CA 1
ATOM 3153 C C . LEU A 1 397 ? 2.722 -8.306 13.090 1.00 98.44 397 LEU A C 1
ATOM 3155 O O . LEU A 1 397 ? 2.618 -7.642 14.126 1.00 98.44 397 LEU A O 1
ATOM 3159 N N . ILE A 1 398 ? 1.693 -8.658 12.326 1.00 98.25 398 ILE A N 1
ATOM 3160 C CA . ILE A 1 398 ? 0.289 -8.488 12.697 1.00 98.25 398 ILE A CA 1
ATOM 3161 C C . ILE A 1 398 ? -0.443 -9.817 12.551 1.00 98.25 398 ILE A C 1
ATOM 3163 O O . ILE A 1 398 ? -0.132 -10.600 11.653 1.00 98.25 398 ILE A O 1
ATOM 3167 N N . ASP A 1 399 ? -1.373 -10.065 13.463 1.00 98.31 399 ASP A N 1
ATOM 3168 C CA . ASP A 1 399 ? -2.106 -11.318 13.574 1.00 98.31 399 ASP A CA 1
ATOM 3169 C C . ASP A 1 399 ? -3.518 -11.056 14.135 1.00 98.31 399 ASP A C 1
ATOM 3171 O O . ASP A 1 399 ? -3.730 -10.033 14.798 1.00 98.31 399 ASP A O 1
ATOM 3175 N N . GLU A 1 400 ? -4.464 -11.967 13.893 1.00 97.88 400 GLU A N 1
ATOM 3176 C CA . GLU A 1 400 ? -5.789 -11.992 14.540 1.00 97.88 400 GLU A CA 1
ATOM 3177 C C . GLU A 1 400 ? -6.547 -10.638 14.540 1.00 97.88 400 GLU A C 1
ATOM 3179 O O . GLU A 1 400 ? -6.972 -10.142 15.589 1.00 97.88 400 GLU A O 1
ATOM 3184 N N . LEU A 1 401 ? -6.706 -10.003 13.372 1.00 98.56 401 LEU A N 1
ATOM 3185 C CA . LEU A 1 401 ? -7.423 -8.725 13.249 1.00 98.56 401 LEU A CA 1
ATOM 3186 C C . LEU A 1 401 ? -8.938 -8.943 13.257 1.00 98.56 401 LEU A C 1
ATOM 3188 O O . LEU A 1 401 ? -9.460 -9.677 12.423 1.00 98.56 401 LEU A O 1
ATOM 3192 N N . LYS A 1 402 ? -9.645 -8.224 14.128 1.00 98.44 402 LYS A N 1
ATOM 3193 C CA . LYS A 1 402 ? -11.107 -8.183 14.206 1.00 98.44 402 LYS A CA 1
ATOM 3194 C C . LYS A 1 402 ? -11.633 -6.754 14.191 1.00 98.44 402 LYS A C 1
ATOM 3196 O O . LYS A 1 402 ? -11.053 -5.870 14.828 1.00 98.44 402 LYS A O 1
ATOM 3201 N N . ILE A 1 403 ? -12.750 -6.558 13.499 1.00 98.38 403 ILE A N 1
ATOM 3202 C CA . ILE A 1 403 ? -13.502 -5.303 13.456 1.00 98.38 403 ILE A CA 1
ATOM 3203 C C . ILE A 1 403 ? -14.972 -5.608 13.746 1.00 98.38 403 ILE A C 1
ATOM 3205 O O . ILE A 1 403 ? -15.530 -6.543 13.165 1.00 98.38 403 ILE A O 1
ATOM 3209 N N . TYR A 1 404 ? -15.561 -4.810 14.634 1.00 96.62 404 TYR A N 1
ATOM 3210 C CA . TYR A 1 404 ? -16.963 -4.862 15.045 1.00 96.62 404 TYR A CA 1
ATOM 3211 C C . TYR A 1 404 ? -17.629 -3.516 14.797 1.00 96.62 404 TYR A C 1
ATOM 3213 O O . TYR A 1 404 ? -16.983 -2.501 15.164 1.00 96.62 404 TYR A O 1
#

pLDDT: mean 86.05, std 13.8, range [34.0, 98.88]

Foldseek 3Di:
DDAPVDLQDPDPVDQWGDWLEDDFDDDPLRLLCACQQGHTANDWEDDPWKIWYKGADNLPSPDPPDRFIKIFMFTSVSHDDDPDDVVVSVVCSVPRDRRSTDTPEIGGDQFDFQAWDDDPQKIKGKFFGPVLVVDVCSVVLQLAMKIWIAGNNYRHTPDIDGGSFGFRRNQWDDDDQWIWTAGPVGDIFIAHNVRHTPVPPPVDLDDQDDFPDPLWQFKFQLQPQGGQWTATPRSGSQIKGASFHWDQDDRHIFGFDAFAKFNIWGFDDPSQFCWLHKKKKKWKWAFQAACAWFKWWDPPQAWIWTWHQHNQQKIWIKTARHPDPLRIWIDIFPDGDDHRDMKMWMWIQDSPQQWIWIDINNHTGDITGRRPVNRGTNGRPRTIMMGRDRPRHTGGIIGTIIMD

Sequence (404 aa):
LFSPAGFLDDNWWHRTYWVFGKHFYAGYIGWFFAGREVPAGRILTFNESTIYGFAYKPSYYRNITGWKYHLFATDISQVKQPPPDYTRAQREFRVRNMFKVKFKWTVDVPLLVRAMIQANDLLFLAGPPQRALRSMTAYEGKRGGLLIVVSTKDGSIVRSYRLNFLPTFDGMAGIAKKLFMTTTDGRVICLGAEGKPLLAMHPERRVKGKPVEEGLVGYWKFDDGKGDTAMDSSGRGNDAEVCGTWVMGKFGTCIYTDGLPGAITICDDPDFQFGTSDFSIAFWVKPDAFGKRIMGKENFPRNWWVINLLDDGRVELVLGETRASGKVARARSKTPLSTRAWNCVTFVVDRKAFTIHCYINGKLDSVTKIPPTLTGSLSVVEHDILIPSAFKPFVGLIDELKIY